Protein AF-A0A846PUH9-F1 (afdb_monomer)

Solvent-accessible surface area (backbone atoms only — not comparable to full-atom values): 28479 Å² total; per-residue (Å²): 132,79,62,47,50,60,70,58,48,54,52,52,52,50,50,35,48,76,71,57,71,65,61,54,68,57,50,49,52,50,51,52,38,53,77,67,76,44,87,73,54,70,75,58,47,53,52,47,31,66,73,68,73,43,62,68,53,88,74,76,79,78,77,83,85,76,92,66,65,64,64,52,53,56,50,51,50,49,36,54,74,71,55,67,64,59,57,68,58,52,49,51,50,50,62,32,55,80,64,79,43,87,73,55,69,72,53,52,52,51,51,54,52,43,49,45,72,77,65,72,68,80,86,81,97,81,86,88,88,87,84,86,87,85,86,88,89,84,88,88,86,87,85,88,84,89,88,90,87,82,86,88,84,84,86,92,78,92,72,93,75,82,89,78,86,76,70,60,61,58,56,51,55,53,48,50,51,60,47,54,52,47,50,54,50,51,50,51,51,50,52,48,52,51,56,50,50,50,54,49,49,54,49,52,51,53,48,54,52,49,54,48,50,52,53,50,51,48,54,53,49,51,53,51,51,53,52,50,51,52,51,50,53,53,50,51,54,51,51,49,50,53,52,50,53,52,52,53,50,54,48,52,52,57,50,48,51,57,49,51,54,48,53,51,53,51,55,52,49,56,51,50,53,53,49,54,52,50,52,52,53,51,50,54,50,53,51,48,54,54,49,53,56,47,51,56,50,50,52,52,50,51,52,51,49,52,51,53,50,50,51,53,51,54,51,50,51,53,50,52,50,50,53,51,51,52,47,53,51,52,52,51,54,48,53,51,50,54,48,53,54,52,49,53,52,50,51,51,54,49,52,52,49,49,52,52,51,51,55,50,48,56,53,49,49,56,50,48,53,51,51,48,55,50,51,48,54,51,50,53,48,53,49,52,53,49,50,53,48,55,50,51,56,54,54,51,54,48,53,55,50,53,52,56,52,53,57,57,52,57,58,50,57,53,59,54,52,53,58,53,53,62,56,49,59,63,49,57,54,55,58,53,56,58,55,52,62,55,52,61,62,55,60,63,62,59,63,74,67,66,76,81,77,82,88,83,84,88,85,89,86,88,82,91,80,91,84,86,91,87,88,89,81,92,89,84,136

Sequence (477 aa):
MQQLNLPETIDEIKFLIETSDGDT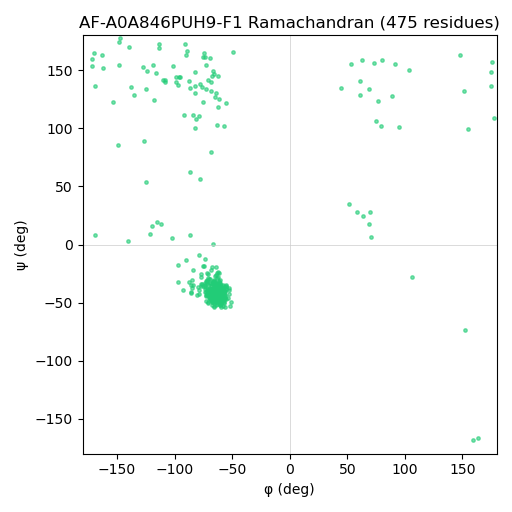GRLAHILETINNGRTLYQSDKNYLEEKLGVPFSLEEEEVEEKPGEKTILSSIEKLIETGAGDQMRLKHIHDTIAKDRPLYRSDQQYLNEKLRSEFGGLETFEEISKIPQEDQGLEQKIEEKTQPKGRGAMPKGWKPIEASPEIEIKELKDKIKTEEEKIIEEEAIAKEIALQKTKLTDLIQKRKSVEKQVSFEQSSLESKIAEEYQKISSQTKLAEQISQQRKDLEMVDKERTKTVEKIEKEKTLLKKDLIARKEQLLQARNEQETLENQVQKEQKNLESMAKAQKLKLEEQAKLAQKIKEEKIQLEGVKEEYEAISKEAKQEKSELDKVKKLKKLIETKEKSLIKSQKQRQKISESISKDKELLAQKMKEESKRMSDQKNLSKQLKKESTDYEKLKQKREKLDQRLKDQNKKIKEKKAKIEKQIQEKTKKLKEVKQKTSARSTKPKSSKISK

Secondary structure (DSSP, 8-state):
-PPBPHHHHHHHHHHHHHTT-S-HHHHHHHHHHHHTTPPPPHHHHHHHHHHHSS-B----------SSHHHHHHHHHHHHHTT-S-HHHHHHHHHHHTTTPPPPHHHHHHHHHHHHHHH----------------------------------------------SSHHHHHHHHHHHHHHHHHHHHHHHHHHHHHHHHHHHHHHHHHHHHHHHHHHHHHHHHHHHHHHHHHHHHHHHHHHHHHHHHHHHHHHHHHHHHHHHHHHHHHHHHHHHHHHHHHHHHHHHHHHHHHHHHHHHHHHHHHHHHHHHHHHHHHHHHHHHHHHHHHHHHHHHHHHHHHHHHHHHHHHHHHHHHHHHHHHHHHHHHHHHHHHHHHHHHHHHHHHHHHHHHHHHHHHHHHHHHHHHHHHHHHHHHHHHHHHHHHHHHHHHHHHHHHHHHHHHHHHHHHHHSSSSS----------------------

Mean predicted aligned error: 23.72 Å

pLDDT: mean 77.37, std 21.0, range [27.81, 98.19]

Radius of gyration: 121.67 Å; Cα contacts (8 Å, |Δi|>4): 81; chains: 1; bounding box: 244×61×371 Å

Structure (mmCIF, N/CA/C/O backbone):
data_AF-A0A846PUH9-F1
#
_entry.id   AF-A0A846PUH9-F1
#
loop_
_atom_site.group_PDB
_atom_site.id
_atom_site.type_symbol
_atom_site.label_atom_id
_atom_site.label_alt_id
_atom_site.label_comp_id
_atom_site.label_asym_id
_atom_site.label_entity_id
_atom_site.label_seq_id
_atom_site.pdbx_PDB_ins_code
_atom_site.Cartn_x
_atom_site.Cartn_y
_atom_site.Cartn_z
_atom_site.occupancy
_atom_site.B_iso_or_equiv
_atom_site.auth_seq_id
_atom_site.auth_comp_id
_atom_site.auth_asym_id
_atom_site.auth_atom_id
_atom_site.pdbx_PDB_model_num
ATOM 1 N N . MET A 1 1 ? -11.144 -26.791 -37.607 1.00 48.84 1 MET A N 1
ATOM 2 C CA . MET A 1 1 ? -11.699 -25.738 -36.733 1.00 48.84 1 MET A CA 1
ATOM 3 C C . MET A 1 1 ? -11.806 -24.514 -37.616 1.00 48.84 1 MET A C 1
ATOM 5 O O . MET A 1 1 ? -10.789 -24.160 -38.197 1.00 48.84 1 MET A O 1
ATOM 9 N N . GLN A 1 2 ? -13.004 -23.974 -37.833 1.00 58.59 2 GLN A N 1
ATOM 10 C CA . GLN A 1 2 ? -13.150 -22.715 -38.572 1.00 58.59 2 GLN A CA 1
ATOM 11 C C . GLN A 1 2 ? -12.625 -21.579 -37.684 1.00 58.59 2 GLN A C 1
ATOM 13 O O . GLN A 1 2 ? -12.790 -21.653 -36.469 1.00 58.59 2 GLN A O 1
ATOM 18 N N . GLN A 1 3 ? -11.947 -20.597 -38.272 1.00 67.44 3 GLN A N 1
ATOM 19 C CA . GLN A 1 3 ? -11.601 -19.343 -37.602 1.00 67.44 3 GLN A CA 1
ATOM 20 C C . GLN A 1 3 ? -12.665 -18.311 -37.974 1.00 67.44 3 GLN A C 1
ATOM 22 O O . GLN A 1 3 ? -13.168 -18.349 -39.096 1.00 67.44 3 GLN A O 1
ATOM 27 N N . LEU A 1 4 ? -13.018 -17.432 -37.038 1.00 73.12 4 LEU A N 1
ATOM 28 C CA . LEU A 1 4 ? -13.933 -16.322 -37.308 1.00 73.12 4 LEU A CA 1
ATOM 29 C C . LEU A 1 4 ? -13.201 -15.227 -38.086 1.00 73.12 4 LEU A C 1
ATOM 31 O O . LEU A 1 4 ? -12.081 -14.851 -37.723 1.00 73.12 4 LEU A O 1
ATOM 35 N N . ASN A 1 5 ? -13.853 -14.703 -39.123 1.00 79.25 5 ASN A N 1
ATOM 36 C CA . ASN A 1 5 ? -13.359 -13.548 -39.865 1.00 79.25 5 ASN A CA 1
ATOM 37 C C . ASN A 1 5 ? -13.536 -12.258 -39.043 1.00 79.25 5 ASN A C 1
ATOM 39 O O . ASN A 1 5 ? -14.347 -12.191 -38.114 1.00 79.25 5 ASN A O 1
ATOM 43 N N . LEU A 1 6 ? -12.811 -11.196 -39.407 1.00 78.69 6 LEU A N 1
ATOM 44 C CA . LEU A 1 6 ? -12.883 -9.889 -38.740 1.00 78.69 6 LEU A CA 1
ATOM 45 C C . LEU A 1 6 ? -14.322 -9.330 -38.577 1.00 78.69 6 LEU A C 1
ATOM 47 O O . LEU A 1 6 ? -14.674 -8.982 -37.447 1.00 78.69 6 LEU A O 1
ATOM 51 N N . PRO A 1 7 ? -15.190 -9.275 -39.616 1.00 80.94 7 PRO A N 1
ATOM 52 C CA . PRO A 1 7 ? -16.568 -8.795 -39.454 1.00 80.94 7 PRO A CA 1
ATOM 53 C C . PRO A 1 7 ? -17.422 -9.691 -38.543 1.00 80.94 7 PRO A C 1
ATOM 55 O O . PRO A 1 7 ? -18.168 -9.177 -37.716 1.00 80.94 7 PRO A O 1
ATOM 58 N N . GLU A 1 8 ? -17.272 -11.015 -38.636 1.00 81.69 8 GLU A N 1
ATOM 59 C CA . GLU A 1 8 ? -18.004 -11.977 -37.796 1.00 81.69 8 GLU A CA 1
ATOM 60 C C . GLU A 1 8 ? -17.607 -11.824 -36.320 1.00 81.69 8 GLU A C 1
ATOM 62 O O . GLU A 1 8 ? -18.457 -11.807 -35.434 1.00 81.69 8 GLU A O 1
ATOM 67 N N . THR A 1 9 ? -16.313 -11.615 -36.062 1.00 82.88 9 THR A N 1
ATOM 68 C CA . THR A 1 9 ? -15.770 -11.338 -34.724 1.00 82.88 9 THR A CA 1
ATOM 69 C C . THR A 1 9 ? -16.338 -10.034 -34.151 1.00 82.88 9 THR A C 1
ATOM 71 O O . THR A 1 9 ? -16.693 -9.975 -32.976 1.00 82.88 9 THR A O 1
ATOM 74 N N . ILE A 1 10 ? -16.458 -8.986 -34.973 1.00 86.69 10 ILE A N 1
ATOM 75 C CA . ILE A 1 10 ? -17.029 -7.690 -34.575 1.00 86.69 10 ILE A CA 1
ATOM 76 C C . ILE A 1 10 ? -18.515 -7.814 -34.212 1.00 86.69 10 ILE A C 1
ATOM 78 O O . ILE A 1 10 ? -18.950 -7.209 -33.228 1.00 86.69 10 ILE A O 1
ATOM 82 N N . ASP A 1 11 ? -19.295 -8.574 -34.980 1.00 87.94 11 ASP A N 1
ATOM 83 C CA . ASP A 1 11 ? -20.726 -8.748 -34.720 1.00 87.94 11 ASP A CA 1
ATOM 84 C C . ASP A 1 11 ? -20.992 -9.648 -33.503 1.00 87.94 11 ASP A C 1
ATOM 86 O O . ASP A 1 11 ? -21.854 -9.316 -32.686 1.00 87.94 11 ASP A O 1
ATOM 90 N N . GLU A 1 12 ? -20.184 -10.687 -33.278 1.00 86.19 12 GLU A N 1
ATOM 91 C CA . GLU A 1 12 ? -20.297 -11.525 -32.077 1.00 86.19 12 GLU A CA 1
ATOM 92 C C . GLU A 1 12 ? -19.896 -10.757 -30.798 1.00 86.19 12 GLU A C 1
ATOM 94 O O . GLU A 1 12 ? -20.540 -10.897 -29.758 1.00 86.19 12 GLU A O 1
ATOM 99 N N . ILE A 1 13 ? -18.912 -9.842 -30.858 1.00 86.69 13 ILE A N 1
ATOM 100 C CA . ILE A 1 13 ? -18.610 -8.930 -29.732 1.00 86.69 13 ILE A CA 1
ATOM 101 C C . ILE A 1 13 ? -19.809 -8.024 -29.412 1.00 86.69 13 ILE A C 1
ATOM 103 O O . ILE A 1 13 ? -20.121 -7.819 -28.236 1.00 86.69 13 ILE A O 1
ATOM 107 N N . LYS A 1 14 ? -20.501 -7.481 -30.426 1.00 87.94 14 LYS A N 1
ATOM 108 C CA . LYS A 1 14 ? -21.722 -6.682 -30.204 1.00 87.94 14 LYS A CA 1
ATOM 109 C C . LYS A 1 14 ? -22.817 -7.534 -29.566 1.00 87.94 14 LYS A C 1
ATOM 111 O O . LYS A 1 14 ? -23.427 -7.089 -28.598 1.00 87.94 14 LYS A O 1
ATOM 116 N N . PHE A 1 15 ? -23.012 -8.764 -30.042 1.00 88.94 15 PHE A N 1
ATOM 117 C CA . PHE A 1 15 ? -23.978 -9.701 -29.470 1.00 88.94 15 PHE A CA 1
ATOM 118 C C . PHE A 1 15 ? -23.676 -10.025 -27.996 1.00 88.94 15 PHE A C 1
ATOM 120 O O . PHE A 1 15 ? -24.587 -10.006 -27.166 1.00 88.94 15 PHE A O 1
ATOM 127 N N . LEU A 1 16 ? -22.405 -10.225 -27.625 1.00 87.75 16 LEU A N 1
ATOM 128 C CA . LEU A 1 16 ? -21.983 -10.414 -26.228 1.00 87.75 16 LEU A CA 1
ATOM 129 C C . LEU A 1 16 ? -22.240 -9.173 -25.351 1.00 87.75 16 LEU A C 1
ATOM 131 O O . LEU A 1 16 ? -22.593 -9.308 -24.178 1.00 87.75 16 LEU A O 1
ATOM 135 N N . ILE A 1 17 ? -22.105 -7.961 -25.904 1.00 87.12 17 ILE A N 1
ATOM 136 C CA . ILE A 1 17 ? -22.446 -6.709 -25.206 1.00 87.12 17 ILE A CA 1
ATOM 137 C C . ILE A 1 17 ? -23.968 -6.586 -25.020 1.00 87.12 17 ILE A C 1
ATOM 139 O O . ILE A 1 17 ? -24.421 -6.284 -23.915 1.00 87.12 17 ILE A O 1
ATOM 143 N N . GLU A 1 18 ? -24.765 -6.856 -26.058 1.00 89.19 18 GLU A N 1
ATOM 144 C CA . GLU A 1 18 ? -26.235 -6.783 -26.014 1.00 89.19 18 GLU A CA 1
ATOM 145 C C . GLU A 1 18 ? -26.855 -7.834 -25.080 1.00 89.19 18 GLU A C 1
ATOM 147 O O . GLU A 1 18 ? -27.779 -7.530 -24.325 1.00 89.19 18 GLU A O 1
ATOM 152 N N . THR A 1 19 ? -26.316 -9.056 -25.070 1.00 87.50 19 THR A N 1
ATOM 153 C CA . THR A 1 19 ? -26.732 -10.135 -24.153 1.00 87.50 19 THR A CA 1
ATOM 154 C C . THR A 1 19 ? -26.148 -10.004 -22.744 1.00 87.50 19 THR A C 1
ATOM 156 O O . THR A 1 19 ? -26.585 -10.710 -21.836 1.00 87.50 19 THR A O 1
ATOM 159 N N . SER A 1 20 ? -25.206 -9.075 -22.534 1.00 81.50 20 SER A N 1
ATOM 160 C CA . SER A 1 20 ? -24.472 -8.873 -21.275 1.00 81.50 20 SER A CA 1
ATOM 161 C C . SER A 1 20 ? -23.690 -10.106 -20.785 1.00 81.50 20 SER A C 1
ATOM 163 O O . SER A 1 20 ? -23.448 -10.243 -19.584 1.00 81.50 20 SER A O 1
ATOM 165 N N . ASP A 1 21 ? -23.250 -10.992 -21.688 1.00 76.94 21 ASP A N 1
ATOM 166 C CA . ASP A 1 21 ? -22.450 -12.175 -21.338 1.00 76.94 21 ASP A CA 1
ATOM 167 C C . ASP A 1 21 ? -20.939 -11.872 -21.277 1.00 76.94 21 ASP A C 1
ATOM 169 O O . ASP A 1 21 ? -20.105 -12.429 -21.999 1.00 76.94 21 ASP A O 1
ATOM 173 N N . GLY A 1 22 ? -20.554 -10.991 -20.357 1.00 83.31 22 GLY A N 1
ATOM 174 C CA . GLY A 1 22 ? -19.153 -10.673 -20.103 1.00 83.31 22 GLY A CA 1
ATOM 175 C C . GLY A 1 22 ? -18.955 -9.386 -19.316 1.00 83.31 22 GLY A C 1
ATOM 176 O O . GLY A 1 22 ? -19.881 -8.823 -18.739 1.00 83.31 22 GLY A O 1
ATOM 177 N N . ASP A 1 23 ? -17.714 -8.911 -19.308 1.00 88.19 23 ASP A N 1
ATOM 178 C CA . ASP A 1 23 ? -17.385 -7.561 -18.868 1.00 88.19 23 ASP A CA 1
ATOM 179 C C . ASP A 1 23 ? -17.644 -6.618 -20.048 1.00 88.19 23 ASP A C 1
ATOM 181 O O . ASP A 1 23 ? -16.848 -6.535 -20.985 1.00 88.19 23 ASP A O 1
ATOM 185 N N . THR A 1 24 ? -18.789 -5.938 -20.025 1.00 87.31 24 THR A N 1
ATOM 186 C CA . THR A 1 24 ? -19.224 -5.043 -21.106 1.00 87.31 24 THR A CA 1
ATOM 187 C C . THR A 1 24 ? -18.286 -3.853 -21.302 1.00 87.31 24 THR A C 1
ATOM 189 O O . THR A 1 24 ? -18.129 -3.391 -22.430 1.00 87.31 24 THR A O 1
ATOM 192 N N . GLY A 1 25 ? -17.603 -3.390 -20.247 1.00 87.44 25 GLY A N 1
ATOM 193 C CA . GLY A 1 25 ? -16.588 -2.340 -20.348 1.00 87.44 25 GLY A CA 1
ATOM 194 C C . GLY A 1 25 ? -15.337 -2.836 -21.071 1.00 87.44 25 GLY A C 1
ATOM 195 O O . GLY A 1 25 ? -14.811 -2.155 -21.953 1.00 87.44 25 GLY A O 1
ATOM 196 N N . ARG A 1 26 ? -14.901 -4.061 -20.759 1.00 89.06 26 ARG A N 1
ATOM 197 C CA . ARG A 1 26 ? -13.780 -4.707 -21.448 1.00 89.06 26 ARG A CA 1
ATOM 198 C C . ARG A 1 26 ? -14.115 -5.045 -22.900 1.00 89.06 26 ARG A C 1
ATOM 200 O O . ARG A 1 26 ? -13.315 -4.743 -23.777 1.00 89.06 26 ARG A O 1
ATOM 207 N N . LEU A 1 27 ? -15.293 -5.606 -23.175 1.00 90.56 27 LEU A N 1
ATOM 208 C CA . LEU A 1 27 ? -15.750 -5.900 -24.539 1.00 90.56 27 LEU A CA 1
ATOM 209 C C . LEU A 1 27 ? -15.866 -4.625 -25.389 1.00 90.56 27 LEU A C 1
ATOM 211 O O . LEU A 1 27 ? -15.432 -4.629 -26.538 1.00 90.56 27 LEU A O 1
ATOM 215 N N . ALA A 1 28 ? -16.355 -3.515 -24.823 1.00 88.31 28 ALA A N 1
ATOM 216 C CA . ALA A 1 28 ? -16.386 -2.223 -25.510 1.00 88.31 28 ALA A CA 1
ATOM 217 C C . ALA A 1 28 ? -14.975 -1.696 -25.836 1.00 88.31 28 ALA A C 1
ATOM 219 O O . ALA A 1 28 ? -14.738 -1.256 -26.960 1.00 88.31 28 ALA A O 1
ATOM 220 N N . HIS A 1 29 ? -14.019 -1.804 -24.905 1.00 90.38 29 HIS A N 1
ATOM 221 C CA . HIS A 1 29 ? -12.616 -1.449 -25.159 1.00 90.38 29 HIS A CA 1
ATOM 222 C C . HIS A 1 29 ? -11.983 -2.332 -26.249 1.00 90.38 29 HIS A C 1
ATOM 224 O O . HIS A 1 29 ? -11.255 -1.835 -27.108 1.00 90.38 29 HIS A O 1
ATOM 230 N N . ILE A 1 30 ? -12.274 -3.637 -26.255 1.00 88.62 30 ILE A N 1
ATOM 231 C CA . ILE A 1 30 ? -11.803 -4.572 -27.289 1.00 88.62 30 ILE A CA 1
ATOM 232 C C . ILE A 1 30 ? -12.383 -4.192 -28.659 1.00 88.62 30 ILE A C 1
ATOM 234 O O . ILE A 1 30 ? -11.627 -4.064 -29.621 1.00 88.62 30 ILE A O 1
ATOM 238 N N . LEU A 1 31 ? -13.691 -3.931 -28.735 1.00 89.12 31 LEU A N 1
ATOM 239 C CA . LEU A 1 31 ? -14.380 -3.482 -29.948 1.00 89.12 31 LEU A CA 1
ATOM 240 C C . LEU A 1 31 ? -13.802 -2.162 -30.483 1.00 89.12 31 LEU A C 1
ATOM 242 O O . LEU A 1 31 ? -13.552 -2.035 -31.679 1.00 89.12 31 LEU A O 1
ATOM 246 N N . GLU A 1 32 ? -13.542 -1.190 -29.605 1.00 88.88 32 GLU A N 1
ATOM 247 C CA . GLU A 1 32 ? -12.876 0.068 -29.959 1.00 88.88 32 GLU A CA 1
ATOM 248 C C . GLU A 1 32 ? -11.435 -0.166 -30.440 1.00 88.88 32 GLU A C 1
ATOM 250 O O . GLU A 1 32 ? -11.002 0.452 -31.411 1.00 88.88 32 GLU A O 1
ATOM 255 N N . THR A 1 33 ? -10.687 -1.076 -29.814 1.00 85.81 33 THR A N 1
ATOM 256 C CA . THR A 1 33 ? -9.302 -1.392 -30.208 1.00 85.81 33 THR A CA 1
ATOM 257 C C . THR A 1 33 ? -9.249 -2.019 -31.606 1.00 85.81 33 THR A C 1
ATOM 259 O O . THR A 1 33 ? -8.429 -1.602 -32.426 1.00 85.81 33 THR A O 1
ATOM 262 N N . ILE A 1 34 ? -10.162 -2.955 -31.895 1.00 85.19 34 ILE A N 1
ATOM 263 C CA . ILE A 1 34 ? -10.290 -3.630 -33.195 1.00 85.19 34 ILE A CA 1
ATOM 264 C C . ILE A 1 34 ? -10.746 -2.644 -34.282 1.00 85.19 34 ILE A C 1
ATOM 266 O O . ILE A 1 34 ? -10.084 -2.534 -35.310 1.00 85.19 34 ILE A O 1
ATOM 270 N N . ASN A 1 35 ? -11.799 -1.851 -34.040 1.00 84.88 35 ASN A N 1
ATOM 271 C CA . ASN A 1 35 ? -12.279 -0.840 -34.998 1.00 84.88 35 ASN A CA 1
ATOM 272 C C . ASN A 1 35 ? -11.235 0.252 -35.309 1.00 84.88 35 ASN A C 1
ATOM 274 O O . ASN A 1 35 ? -11.288 0.873 -36.366 1.00 84.88 35 ASN A O 1
ATOM 278 N N . ASN A 1 36 ? -10.287 0.497 -34.399 1.00 83.44 36 ASN A N 1
ATOM 279 C CA . ASN A 1 36 ? -9.170 1.423 -34.603 1.00 83.44 36 ASN A CA 1
ATOM 280 C C . ASN A 1 36 ? -7.942 0.774 -35.284 1.00 83.44 36 ASN A C 1
ATOM 282 O O . ASN A 1 36 ? -6.883 1.405 -35.327 1.00 83.44 36 ASN A O 1
ATOM 286 N N . GLY A 1 37 ? -8.040 -0.474 -35.762 1.00 76.00 37 GLY A N 1
ATOM 287 C CA . GLY A 1 37 ? -6.950 -1.186 -36.442 1.00 76.00 37 GLY A CA 1
ATOM 288 C C . GLY A 1 37 ? -5.725 -1.450 -35.557 1.00 76.00 37 GLY A C 1
ATOM 289 O O . GLY A 1 37 ? -4.603 -1.543 -36.054 1.00 76.00 37 GLY A O 1
ATOM 290 N N . ARG A 1 38 ? -5.897 -1.502 -34.228 1.00 77.44 38 ARG A N 1
ATOM 291 C CA . ARG A 1 38 ? -4.791 -1.707 -33.280 1.00 77.44 38 ARG A CA 1
ATOM 292 C C . ARG A 1 38 ? -4.656 -3.174 -32.901 1.00 77.44 38 ARG A C 1
ATOM 294 O O . ARG A 1 38 ? -5.645 -3.878 -32.709 1.00 77.44 38 ARG A O 1
ATOM 301 N N . THR A 1 39 ? -3.416 -3.618 -32.711 1.00 78.25 39 THR A N 1
ATOM 302 C CA . THR A 1 39 ? -3.139 -4.963 -32.205 1.00 78.25 39 THR A CA 1
ATOM 303 C C . THR A 1 39 ? -3.672 -5.124 -30.783 1.00 78.25 39 THR A C 1
ATOM 305 O O . THR A 1 39 ? -3.438 -4.296 -29.901 1.00 78.25 39 THR A O 1
ATOM 308 N N . LEU A 1 40 ? -4.415 -6.207 -30.563 1.00 83.19 40 LEU A N 1
ATOM 309 C CA . LEU A 1 40 ? -5.046 -6.490 -29.282 1.00 83.19 40 LEU A CA 1
ATOM 310 C C . LEU A 1 40 ? -4.024 -7.057 -28.282 1.00 83.19 40 LEU A C 1
ATOM 312 O O . LEU A 1 40 ? -3.208 -7.911 -28.634 1.00 83.19 40 LEU A O 1
ATOM 316 N N . TYR A 1 41 ? -4.072 -6.617 -27.021 1.00 85.88 41 TYR A N 1
ATOM 317 C CA . TYR A 1 41 ? -3.214 -7.175 -25.970 1.00 85.88 41 TYR A CA 1
ATOM 318 C C . TYR A 1 41 ? -3.503 -8.667 -25.754 1.00 85.88 41 TYR A C 1
ATOM 320 O O . TYR A 1 41 ? -4.655 -9.092 -25.787 1.00 85.88 41 TYR A O 1
ATOM 328 N N . GLN A 1 42 ? -2.473 -9.463 -25.443 1.00 82.31 42 GLN A N 1
ATOM 329 C CA . GLN A 1 42 ? -2.615 -10.916 -25.250 1.00 82.31 42 GLN A CA 1
ATOM 330 C C . GLN A 1 42 ? -3.674 -11.285 -24.195 1.00 82.31 42 GLN A C 1
ATOM 332 O O . GLN A 1 42 ? -4.383 -12.273 -24.350 1.00 82.31 42 GLN A O 1
ATOM 337 N N . SER A 1 43 ? -3.819 -10.479 -23.139 1.00 86.00 43 SER A N 1
ATOM 338 C CA . SER A 1 43 ? -4.862 -10.652 -22.122 1.00 86.00 43 SER A CA 1
ATOM 339 C C . SER A 1 43 ? -6.273 -10.553 -22.699 1.00 86.00 43 SER A C 1
ATOM 341 O O . SER A 1 43 ? -7.164 -11.284 -22.269 1.00 86.00 43 SER A O 1
ATOM 343 N N . ASP A 1 44 ? -6.477 -9.630 -23.634 1.00 86.62 44 ASP A N 1
ATOM 344 C CA . ASP A 1 44 ? -7.763 -9.325 -24.255 1.00 86.62 44 ASP A CA 1
ATOM 345 C C . ASP A 1 44 ? -8.055 -10.274 -25.420 1.00 86.62 44 ASP A C 1
ATOM 347 O O . ASP A 1 44 ? -9.192 -10.711 -25.568 1.00 86.62 44 ASP A O 1
ATOM 351 N N . LYS A 1 45 ? -7.018 -10.693 -26.162 1.00 86.25 45 LYS A N 1
ATOM 352 C CA . LYS A 1 45 ? -7.111 -11.787 -27.133 1.00 86.25 45 LYS A CA 1
ATOM 353 C C . LYS A 1 45 ? -7.536 -13.091 -26.458 1.00 86.25 45 LYS A C 1
ATOM 355 O O . LYS A 1 45 ? -8.554 -13.646 -26.844 1.00 86.25 45 LYS A O 1
ATOM 360 N N . ASN A 1 46 ? -6.832 -13.524 -25.408 1.00 85.44 46 ASN A N 1
ATOM 361 C CA . ASN A 1 46 ? -7.184 -14.743 -24.671 1.00 85.44 46 ASN A CA 1
ATOM 362 C C . ASN A 1 46 ? -8.613 -14.679 -24.103 1.00 85.44 46 ASN A C 1
ATOM 364 O O . ASN A 1 46 ? -9.334 -15.667 -24.151 1.00 85.44 46 ASN A O 1
ATOM 368 N N . TYR A 1 47 ? -9.023 -13.519 -23.575 1.00 88.81 47 TYR A N 1
ATOM 369 C CA . TYR A 1 47 ? -10.372 -13.313 -23.040 1.00 88.81 47 TYR A CA 1
ATOM 370 C C . TYR A 1 47 ? -11.453 -13.435 -24.118 1.00 88.81 47 TYR A C 1
ATOM 372 O O . TYR A 1 47 ? -12.498 -14.037 -23.881 1.00 88.81 47 TYR A O 1
ATOM 380 N N . LEU A 1 48 ? -11.197 -12.881 -25.305 1.00 86.00 48 LEU A N 1
ATOM 381 C CA . LEU A 1 48 ? -12.120 -12.965 -26.426 1.00 86.00 48 LEU A CA 1
ATOM 382 C C . LEU A 1 48 ? -12.159 -14.385 -27.023 1.00 86.00 48 LEU A C 1
ATOM 384 O O . LEU A 1 48 ? -13.243 -14.890 -27.280 1.00 86.00 48 LEU A O 1
ATOM 388 N N . GLU A 1 49 ? -11.021 -15.076 -27.151 1.00 87.19 49 GLU A N 1
ATOM 389 C CA . GLU A 1 49 ? -10.973 -16.490 -27.573 1.00 87.19 49 GLU A CA 1
ATOM 390 C C . GLU A 1 49 ? -11.696 -17.422 -26.579 1.00 87.19 49 GLU A C 1
ATOM 392 O O . GLU A 1 49 ? -12.411 -18.330 -26.998 1.00 87.19 49 GLU A O 1
ATOM 397 N N . GLU A 1 50 ? -11.567 -17.179 -25.267 1.00 86.31 50 GLU A N 1
ATOM 398 C CA . GLU A 1 50 ? -12.296 -17.910 -24.217 1.00 86.31 50 GLU A CA 1
ATOM 399 C C . GLU A 1 50 ? -13.812 -17.677 -24.302 1.00 86.31 50 GLU A C 1
ATOM 401 O O . GLU A 1 50 ? -14.590 -18.609 -24.100 1.00 86.31 50 GLU A O 1
ATOM 406 N N . LYS A 1 51 ? -14.237 -16.450 -24.634 1.00 85.44 51 LYS A N 1
ATOM 407 C CA . LYS A 1 51 ? -15.655 -16.079 -24.737 1.00 85.44 51 LYS A CA 1
ATOM 408 C C . LYS A 1 51 ? -16.330 -16.511 -26.034 1.00 85.44 51 LYS A C 1
ATOM 410 O O . LYS A 1 51 ? -17.483 -16.921 -25.988 1.00 85.44 51 LYS A O 1
ATOM 415 N N . LEU A 1 52 ? -15.620 -16.458 -27.158 1.00 82.00 52 LEU A N 1
ATOM 416 C CA . LEU A 1 52 ? -16.110 -16.954 -28.446 1.00 82.00 52 LEU A CA 1
ATOM 417 C C . LEU A 1 52 ? -16.033 -18.487 -28.534 1.00 82.00 52 LEU A C 1
ATOM 419 O O . LEU A 1 52 ? -16.761 -19.099 -29.309 1.00 82.00 52 LEU A O 1
ATOM 423 N N . GLY A 1 53 ? -15.133 -19.125 -27.775 1.00 77.38 53 GLY A N 1
ATOM 424 C CA . GLY A 1 53 ? -14.862 -20.565 -27.860 1.00 77.38 53 GLY A CA 1
ATOM 425 C C . GLY A 1 53 ? -14.140 -20.990 -29.148 1.00 77.38 53 GLY A C 1
ATOM 426 O O . GLY A 1 53 ? -13.964 -22.186 -29.394 1.00 77.38 53 GLY A O 1
ATOM 427 N N . VAL A 1 54 ? -13.719 -20.024 -29.971 1.00 80.69 54 VAL A N 1
ATOM 428 C CA . VAL A 1 54 ? -13.105 -20.214 -31.290 1.00 80.69 54 VAL A CA 1
ATOM 429 C C . VAL A 1 54 ? -11.929 -19.235 -31.441 1.00 80.69 54 VAL A C 1
ATOM 431 O O . VAL A 1 54 ? -12.078 -18.062 -31.094 1.00 80.69 54 VAL A O 1
ATOM 434 N N . PRO A 1 55 ? -10.760 -19.662 -31.960 1.00 76.56 55 PRO A N 1
ATOM 435 C CA . PRO A 1 55 ? -9.680 -18.739 -32.300 1.00 76.56 55 PRO A CA 1
ATOM 436 C C . PRO A 1 55 ? -10.064 -17.854 -33.496 1.00 76.56 55 PRO A C 1
ATOM 438 O O . PRO A 1 55 ? -10.619 -18.341 -34.483 1.00 76.56 55 PRO A O 1
ATOM 441 N N . PHE A 1 56 ? -9.708 -16.572 -33.434 1.00 75.31 56 PHE A N 1
ATOM 442 C CA . PHE A 1 56 ? -9.946 -15.585 -34.494 1.00 75.31 56 PHE A CA 1
ATOM 443 C C . PHE A 1 56 ? -8.624 -15.002 -35.018 1.00 75.31 56 PHE A C 1
ATOM 445 O O . PHE A 1 56 ? -7.612 -14.977 -34.302 1.00 75.31 56 PHE A O 1
ATOM 452 N N . SER A 1 57 ? -8.630 -14.526 -36.266 1.00 68.00 57 SER A N 1
ATOM 453 C CA . SER A 1 57 ? -7.513 -13.769 -36.846 1.00 68.00 57 SER A CA 1
ATOM 454 C C . SER A 1 57 ? -7.905 -12.304 -37.036 1.00 68.00 57 SER A C 1
ATOM 456 O O . SER A 1 57 ? -9.044 -12.003 -37.381 1.00 68.00 57 SER A O 1
ATOM 458 N N . LEU A 1 58 ? -6.958 -11.398 -36.787 1.00 66.50 58 LEU A N 1
ATOM 459 C CA . LEU A 1 58 ? -7.101 -9.952 -37.023 1.00 66.50 58 LEU A CA 1
ATOM 460 C C . LEU A 1 58 ? -6.381 -9.503 -38.303 1.00 66.50 58 LEU A C 1
ATOM 462 O O . LEU A 1 58 ? -6.285 -8.308 -38.563 1.00 66.50 58 LEU A O 1
ATOM 466 N N . GLU A 1 59 ? -5.836 -10.446 -39.068 1.00 55.16 59 GLU A N 1
ATOM 467 C CA . GLU A 1 59 ? -5.241 -10.164 -40.369 1.00 55.16 59 GLU A CA 1
ATOM 468 C C . GLU A 1 59 ? -6.375 -10.015 -41.388 1.00 55.16 59 GLU A C 1
ATOM 470 O O . GLU A 1 59 ? -7.073 -10.979 -41.703 1.00 55.16 59 GLU A O 1
ATOM 475 N N . GLU A 1 60 ? -6.582 -8.788 -41.866 1.00 43.53 60 GLU A N 1
ATOM 476 C CA . GLU A 1 60 ? -7.347 -8.550 -43.086 1.00 43.53 60 GLU A CA 1
ATOM 477 C C . GLU A 1 60 ? -6.595 -9.223 -44.242 1.00 43.53 60 GLU A C 1
ATOM 479 O O . GLU A 1 60 ? -5.455 -8.860 -44.539 1.00 43.53 60 GLU A O 1
ATOM 484 N N . GLU A 1 61 ? -7.219 -10.196 -44.914 1.00 40.00 61 GLU A N 1
ATOM 485 C CA . GLU A 1 61 ? -6.794 -10.545 -46.269 1.00 40.00 61 GLU A CA 1
ATOM 486 C C . GLU A 1 61 ? -7.040 -9.308 -47.143 1.00 40.00 61 GLU A C 1
ATOM 488 O O . GLU A 1 61 ? -8.183 -9.003 -47.495 1.00 40.00 61 GLU A O 1
ATOM 493 N N . GLU A 1 62 ? -5.971 -8.567 -47.456 1.00 34.38 62 GLU A N 1
ATOM 494 C CA . GLU A 1 62 ? -6.013 -7.465 -48.418 1.00 34.38 62 GLU A CA 1
ATOM 495 C C . GLU A 1 62 ? -6.512 -8.002 -49.767 1.00 34.38 62 GLU A C 1
ATOM 497 O O . GLU A 1 62 ? -5.776 -8.639 -50.525 1.00 34.38 62 GLU A O 1
ATOM 502 N N . VAL A 1 63 ? -7.788 -7.746 -50.063 1.00 35.69 63 VAL A N 1
ATOM 503 C CA . VAL A 1 63 ? -8.409 -8.128 -51.331 1.00 35.69 63 VAL A CA 1
ATOM 504 C C . VAL A 1 63 ? -7.690 -7.416 -52.477 1.00 35.69 63 VAL A C 1
ATOM 506 O O . VAL A 1 63 ? -7.560 -6.193 -52.499 1.00 35.69 63 VAL A O 1
ATOM 509 N N . GLU A 1 64 ? -7.227 -8.216 -53.434 1.00 36.72 64 GLU A N 1
ATOM 510 C CA . GLU A 1 64 ? -6.321 -7.820 -54.508 1.00 36.72 64 GLU A CA 1
ATOM 511 C C . GLU A 1 64 ? -6.819 -6.626 -55.346 1.00 36.72 64 GLU A C 1
ATOM 513 O O . GLU A 1 64 ? -7.819 -6.715 -56.064 1.00 36.72 64 GLU A O 1
ATOM 518 N N . GLU A 1 65 ? -6.034 -5.544 -55.401 1.00 34.38 65 GLU A N 1
ATOM 519 C CA . GLU A 1 65 ? -6.128 -4.584 -56.505 1.00 34.38 65 GLU A CA 1
ATOM 520 C C . GLU A 1 65 ? -5.159 -4.935 -57.652 1.00 34.38 65 GLU A C 1
ATOM 522 O O . GLU A 1 65 ? -3.946 -4.722 -57.556 1.00 34.38 65 GLU A O 1
ATOM 527 N N . LYS A 1 66 ? -5.770 -5.345 -58.777 1.00 34.94 66 LYS A N 1
ATOM 528 C CA . LYS A 1 66 ? -5.255 -5.427 -60.165 1.00 34.94 66 LYS A CA 1
ATOM 529 C C . LYS A 1 66 ? -4.273 -6.579 -60.488 1.00 34.94 66 LYS A C 1
ATOM 531 O O . LYS A 1 66 ? -3.085 -6.484 -60.176 1.00 3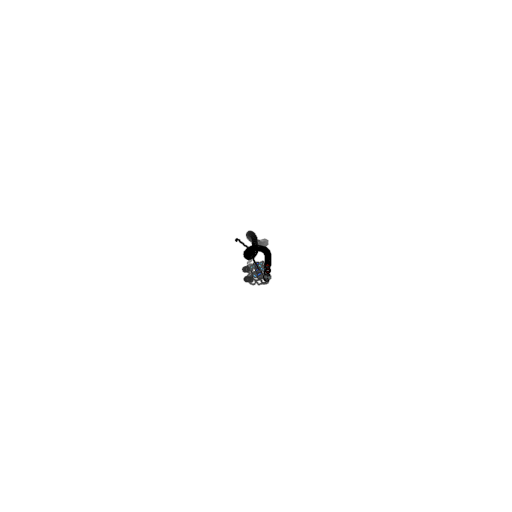4.94 66 LYS A O 1
ATOM 536 N N . PRO A 1 67 ? -4.726 -7.620 -61.221 1.00 40.72 67 PRO A N 1
ATOM 537 C CA . PRO A 1 67 ? -3.875 -8.717 -61.677 1.00 40.72 67 PRO A CA 1
ATOM 538 C C . PRO A 1 67 ? -3.109 -8.344 -62.959 1.00 40.72 67 PRO A C 1
ATOM 540 O O . PRO A 1 67 ? -3.687 -7.790 -63.893 1.00 40.72 67 PRO A O 1
ATOM 543 N N . GLY A 1 68 ? -1.815 -8.677 -63.025 1.00 45.44 68 GLY A N 1
ATOM 544 C CA . GLY A 1 68 ? -0.997 -8.501 -64.233 1.00 45.44 68 GLY A CA 1
ATOM 545 C C . GLY A 1 68 ? 0.487 -8.289 -63.938 1.00 45.44 68 GLY A C 1
ATOM 546 O O . GLY A 1 68 ? 1.298 -9.188 -64.137 1.00 45.44 68 GLY A O 1
ATOM 547 N N . GLU A 1 69 ? 0.851 -7.103 -63.449 1.00 47.62 69 GLU A N 1
ATOM 548 C CA . GLU A 1 69 ? 2.259 -6.675 -63.350 1.00 47.62 69 GLU A CA 1
ATOM 549 C C . GLU A 1 69 ? 2.948 -7.137 -62.057 1.00 47.62 69 GLU A C 1
ATOM 551 O O . GLU A 1 69 ? 4.083 -7.623 -62.097 1.00 47.62 69 GLU A O 1
ATOM 556 N N . LYS A 1 70 ? 2.251 -7.073 -60.910 1.00 52.84 70 LYS A N 1
ATOM 557 C CA . LYS A 1 70 ? 2.788 -7.536 -59.614 1.00 52.84 70 LYS A CA 1
ATOM 558 C C . LYS A 1 70 ? 3.144 -9.025 -59.636 1.00 52.84 70 LYS A C 1
ATOM 560 O O . LYS A 1 70 ? 4.169 -9.412 -59.086 1.00 52.84 70 LYS A O 1
ATOM 565 N N . THR A 1 71 ? 2.355 -9.847 -60.330 1.00 61.50 71 THR A N 1
ATOM 566 C CA . THR A 1 71 ? 2.599 -11.290 -60.476 1.00 61.50 71 THR A CA 1
ATOM 567 C C . THR A 1 71 ? 3.962 -11.577 -61.105 1.00 61.50 71 THR A C 1
ATOM 569 O O . THR A 1 71 ? 4.660 -12.481 -60.661 1.00 61.50 71 THR A O 1
ATOM 572 N N . ILE A 1 72 ? 4.372 -10.793 -62.107 1.00 69.44 72 ILE A N 1
ATOM 573 C CA . ILE A 1 72 ? 5.635 -11.010 -62.826 1.00 69.44 72 ILE A CA 1
ATOM 574 C C . ILE A 1 72 ? 6.821 -10.489 -62.011 1.00 69.44 72 ILE A C 1
ATOM 576 O O . ILE A 1 72 ? 7.826 -11.192 -61.899 1.00 69.44 72 ILE A O 1
ATOM 580 N N . LEU A 1 73 ? 6.701 -9.311 -61.387 1.00 78.88 73 LEU A N 1
ATOM 581 C CA . LEU A 1 73 ? 7.749 -8.769 -60.513 1.00 78.88 73 LEU A CA 1
ATOM 582 C C . LEU A 1 73 ? 8.010 -9.689 -59.310 1.00 78.88 73 LEU A C 1
ATOM 584 O O . LEU A 1 73 ? 9.151 -10.106 -59.120 1.00 78.88 73 LEU A O 1
ATOM 588 N N . SER A 1 74 ? 6.969 -10.131 -58.596 1.00 78.12 74 SER A N 1
ATOM 589 C CA . SER A 1 74 ? 7.120 -11.080 -57.484 1.00 78.12 74 SER A CA 1
ATOM 590 C C . SER A 1 74 ? 7.623 -12.462 -57.925 1.00 78.12 74 SER A C 1
ATOM 592 O O . SER A 1 74 ? 8.274 -13.158 -57.147 1.00 78.12 74 SER A O 1
ATOM 594 N N . SER A 1 75 ? 7.375 -12.883 -59.170 1.00 77.94 75 SER A N 1
ATOM 595 C CA . SER A 1 75 ? 7.999 -14.091 -59.727 1.00 77.94 75 SER A CA 1
ATOM 596 C C . SER A 1 75 ? 9.484 -13.898 -60.064 1.00 77.94 75 SER A C 1
ATOM 598 O O . SER A 1 75 ? 10.264 -14.835 -59.895 1.00 77.94 75 SER A O 1
ATOM 600 N N . ILE A 1 76 ? 9.909 -12.703 -60.488 1.00 81.75 76 ILE A N 1
ATOM 601 C CA . ILE A 1 76 ? 11.330 -12.373 -60.693 1.00 81.75 76 ILE A CA 1
ATOM 602 C C . ILE A 1 76 ? 12.065 -12.266 -59.351 1.00 81.75 76 ILE A C 1
ATOM 604 O O . ILE A 1 76 ? 13.173 -12.788 -59.234 1.00 81.75 76 ILE A O 1
ATOM 608 N N . GLU A 1 77 ? 11.456 -11.655 -58.332 1.00 82.94 77 GLU A N 1
ATOM 609 C CA . GLU A 1 77 ? 12.003 -11.624 -56.968 1.00 82.94 77 GLU A CA 1
ATOM 610 C C . GLU A 1 77 ? 12.222 -13.047 -56.438 1.00 82.94 77 GLU A C 1
ATOM 612 O O . GLU A 1 77 ? 13.338 -13.377 -56.037 1.00 82.94 77 GLU A O 1
ATOM 617 N N . LYS A 1 78 ? 11.232 -13.940 -56.584 1.00 82.31 78 LYS A N 1
ATOM 618 C CA . LYS A 1 78 ? 11.380 -15.364 -56.237 1.00 82.31 78 LYS A CA 1
ATOM 619 C C . LYS A 1 78 ? 12.531 -16.049 -56.985 1.00 82.31 78 LYS A C 1
ATOM 621 O O . LYS A 1 78 ? 13.251 -16.824 -56.368 1.00 82.31 78 LYS A O 1
ATOM 626 N N . LEU A 1 79 ? 12.759 -15.760 -58.274 1.00 81.31 79 LEU A N 1
ATOM 627 C CA . LEU A 1 79 ? 13.923 -16.288 -59.016 1.00 81.31 79 LEU A CA 1
ATOM 628 C C . LEU A 1 79 ? 15.269 -15.753 -58.487 1.00 81.31 79 LEU A C 1
ATOM 630 O O . LEU A 1 79 ? 16.279 -16.457 -58.544 1.00 81.31 79 LEU A O 1
ATOM 634 N N . ILE A 1 80 ? 15.304 -14.512 -57.988 1.00 81.88 80 ILE A N 1
ATOM 635 C CA . ILE A 1 80 ? 16.498 -13.921 -57.366 1.00 81.88 80 ILE A CA 1
ATOM 636 C C . ILE A 1 80 ? 16.761 -14.575 -56.001 1.00 81.88 80 ILE A C 1
ATOM 638 O O . ILE A 1 80 ? 17.911 -14.912 -55.709 1.00 81.88 80 ILE A O 1
ATOM 642 N N . GLU A 1 81 ? 15.715 -14.791 -55.199 1.00 83.50 81 GLU A N 1
ATOM 643 C CA . GLU A 1 81 ? 15.777 -15.431 -53.878 1.00 83.50 81 GLU A CA 1
ATOM 644 C C . GLU A 1 81 ? 16.169 -16.912 -53.945 1.00 83.50 81 GLU A C 1
ATOM 646 O O . GLU A 1 81 ? 17.025 -17.351 -53.176 1.00 83.50 81 GLU A O 1
ATOM 651 N N . THR A 1 82 ? 15.613 -17.684 -54.887 1.00 79.81 82 THR A N 1
ATOM 652 C CA . THR A 1 82 ? 16.001 -19.093 -55.095 1.00 79.81 82 THR A CA 1
ATOM 653 C C . THR A 1 82 ? 17.371 -19.245 -55.758 1.00 79.81 82 THR A C 1
ATOM 655 O O . THR A 1 82 ? 17.918 -20.347 -55.795 1.00 79.81 82 THR A O 1
ATOM 658 N N . GLY A 1 83 ? 17.944 -18.160 -56.294 1.00 77.19 83 GLY A N 1
ATOM 659 C CA . GLY A 1 83 ? 19.198 -18.191 -57.048 1.00 77.19 83 GLY A CA 1
ATOM 660 C C . GLY A 1 83 ? 19.084 -18.899 -58.404 1.00 77.19 83 GLY A C 1
ATOM 661 O O . GLY A 1 83 ? 20.105 -19.271 -58.985 1.00 77.19 83 GLY A O 1
ATOM 662 N N . ALA A 1 84 ? 17.868 -19.082 -58.925 1.00 72.56 84 ALA A N 1
ATOM 663 C CA . ALA A 1 84 ? 17.581 -19.810 -60.158 1.00 72.56 84 ALA A CA 1
ATOM 664 C C . ALA A 1 84 ? 17.881 -18.978 -61.425 1.00 72.56 84 ALA A C 1
ATOM 666 O O . ALA A 1 84 ? 17.032 -18.778 -62.295 1.00 72.56 84 ALA A O 1
ATOM 667 N N . GLY A 1 85 ? 19.117 -18.493 -61.566 1.00 78.31 85 GLY A N 1
ATOM 668 C CA . GLY A 1 85 ? 19.556 -17.724 -62.729 1.00 78.31 85 GLY A CA 1
ATOM 669 C C . GLY A 1 85 ? 20.790 -16.859 -62.478 1.00 78.31 85 GLY A C 1
ATOM 670 O O . GLY A 1 85 ? 21.478 -16.977 -61.469 1.00 78.31 85 GLY A O 1
ATOM 671 N N . ASP A 1 86 ? 21.065 -15.967 -63.424 1.00 84.38 86 ASP A N 1
ATOM 672 C CA . ASP A 1 86 ? 22.049 -14.901 -63.280 1.00 84.38 86 ASP A CA 1
ATOM 673 C C . ASP A 1 86 ? 21.393 -13.755 -62.505 1.00 84.38 86 ASP A C 1
ATOM 675 O O . ASP A 1 86 ? 20.523 -13.047 -63.016 1.00 84.38 86 ASP A O 1
ATOM 679 N N . GLN A 1 87 ? 21.816 -13.580 -61.254 1.00 84.12 87 GLN A N 1
ATOM 680 C CA . GLN A 1 87 ? 21.274 -12.570 -60.350 1.00 84.12 87 GLN A CA 1
ATOM 681 C C . GLN A 1 87 ? 21.467 -11.135 -60.858 1.00 84.12 87 GLN A C 1
ATOM 683 O O . GLN A 1 87 ? 20.626 -10.286 -60.565 1.00 84.12 87 GLN A O 1
ATOM 688 N N . MET A 1 88 ? 22.535 -10.831 -61.608 1.00 79.75 88 MET A N 1
ATOM 689 C CA . MET A 1 88 ? 22.705 -9.489 -62.176 1.00 79.75 88 MET A CA 1
ATOM 690 C C . MET A 1 88 ? 21.724 -9.262 -63.321 1.00 79.75 88 MET A C 1
ATOM 692 O O . MET A 1 88 ? 21.117 -8.196 -63.408 1.00 79.75 88 MET A O 1
ATOM 696 N N . ARG A 1 89 ? 21.530 -10.277 -64.168 1.00 84.75 89 ARG A N 1
ATOM 697 C CA . ARG A 1 89 ? 20.590 -10.210 -65.289 1.00 84.75 89 ARG A CA 1
ATOM 698 C C . ARG A 1 89 ? 19.137 -10.150 -64.819 1.00 84.75 89 ARG A C 1
ATOM 700 O O . ARG A 1 89 ? 18.384 -9.319 -65.312 1.00 84.75 89 ARG A O 1
ATOM 707 N N . LEU A 1 90 ? 18.758 -10.953 -63.823 1.00 87.38 90 LEU A N 1
ATOM 708 C CA . LEU A 1 90 ? 17.424 -10.910 -63.213 1.00 87.38 90 LEU A CA 1
ATOM 709 C C . LEU A 1 90 ? 17.154 -9.569 -62.517 1.00 87.38 90 LEU A C 1
ATOM 711 O O . LEU A 1 90 ? 16.086 -8.999 -62.716 1.00 87.38 90 LEU A O 1
ATOM 715 N N . LYS A 1 91 ? 18.133 -9.009 -61.788 1.00 85.38 91 LYS A N 1
ATOM 716 C CA . LYS A 1 91 ? 18.020 -7.651 -61.227 1.00 85.38 91 LYS A CA 1
ATOM 717 C C . LYS A 1 91 ? 17.882 -6.592 -62.314 1.00 85.38 91 LYS A C 1
ATOM 719 O O . LYS A 1 91 ? 17.033 -5.725 -62.183 1.00 85.38 91 LYS A O 1
ATOM 724 N N . HIS A 1 92 ? 18.652 -6.672 -63.402 1.00 86.12 92 HIS A N 1
ATOM 725 C CA . HIS A 1 92 ? 18.516 -5.745 -64.529 1.00 86.12 92 HIS A CA 1
ATOM 726 C C . HIS A 1 92 ? 17.122 -5.811 -65.171 1.00 86.12 92 HIS A C 1
ATOM 728 O O . HIS A 1 92 ? 16.539 -4.772 -65.474 1.00 86.12 92 HIS A O 1
ATOM 734 N N . ILE A 1 93 ? 16.572 -7.017 -65.332 1.00 86.00 93 ILE A N 1
ATOM 735 C CA . ILE A 1 93 ? 15.220 -7.253 -65.848 1.00 86.00 93 ILE A CA 1
ATOM 736 C C . ILE A 1 93 ? 14.163 -6.661 -64.909 1.00 86.00 93 ILE A C 1
ATOM 738 O O . ILE A 1 93 ? 13.348 -5.858 -65.359 1.00 86.00 93 ILE A O 1
ATOM 742 N N . HIS A 1 94 ? 14.227 -6.985 -63.614 1.00 85.56 94 HIS A N 1
ATOM 743 C CA . HIS A 1 94 ? 13.359 -6.427 -62.573 1.00 85.56 94 HIS A CA 1
ATOM 744 C C . HIS A 1 94 ? 13.352 -4.892 -62.614 1.00 85.56 94 HIS A C 1
ATOM 746 O O . HIS A 1 94 ? 12.311 -4.263 -62.780 1.00 85.56 94 HIS A O 1
ATOM 752 N N . ASP A 1 95 ? 14.541 -4.291 -62.580 1.00 84.56 95 ASP A N 1
ATOM 753 C CA . ASP A 1 95 ? 14.759 -2.847 -62.626 1.00 84.56 95 ASP A CA 1
ATOM 754 C C . ASP A 1 95 ? 14.322 -2.169 -63.927 1.00 84.56 95 ASP A C 1
ATOM 756 O O . ASP A 1 95 ? 14.229 -0.941 -63.954 1.00 84.56 95 ASP A O 1
ATOM 760 N N . THR A 1 96 ? 14.158 -2.923 -65.013 1.00 83.88 96 THR A N 1
ATOM 761 C CA . THR A 1 96 ? 13.751 -2.402 -66.325 1.00 83.88 96 THR A CA 1
ATOM 762 C C . THR A 1 96 ? 12.233 -2.478 -66.478 1.00 83.88 96 THR A C 1
ATOM 764 O O . THR A 1 96 ? 11.634 -1.509 -66.944 1.00 83.88 96 THR A O 1
ATOM 767 N N . ILE A 1 97 ? 11.609 -3.557 -65.987 1.00 82.00 97 ILE A N 1
ATOM 768 C CA . ILE A 1 97 ? 10.147 -3.695 -65.887 1.00 82.00 97 ILE A CA 1
ATOM 769 C C . ILE A 1 97 ? 9.589 -2.680 -64.884 1.00 82.00 97 ILE A C 1
ATOM 771 O O . ILE A 1 97 ? 8.697 -1.925 -65.236 1.00 82.00 97 ILE A O 1
ATOM 775 N N . ALA A 1 98 ? 10.187 -2.544 -63.695 1.00 82.12 98 ALA A N 1
ATOM 776 C CA . ALA A 1 98 ? 9.790 -1.554 -62.682 1.00 82.12 98 ALA A CA 1
ATOM 777 C C . ALA A 1 98 ? 10.033 -0.078 -63.088 1.00 82.12 98 ALA A C 1
ATOM 779 O O . ALA A 1 98 ? 9.801 0.836 -62.297 1.00 82.12 98 ALA A O 1
ATOM 780 N N . LYS A 1 99 ? 10.554 0.167 -64.299 1.00 80.75 99 LYS A N 1
ATOM 781 C CA . LYS A 1 99 ? 10.741 1.496 -64.909 1.00 80.75 99 LYS A CA 1
ATOM 782 C C . LYS A 1 99 ? 9.960 1.635 -66.228 1.00 80.75 99 LYS A C 1
ATOM 784 O O . LYS A 1 99 ? 10.292 2.519 -67.019 1.00 80.75 99 LYS A O 1
ATOM 789 N N . ASP A 1 100 ? 9.000 0.743 -66.479 1.00 74.12 100 ASP A N 1
ATOM 790 C CA . ASP A 1 100 ? 8.133 0.671 -67.664 1.00 74.12 100 ASP A CA 1
ATOM 791 C C . ASP A 1 100 ? 8.892 0.701 -69.004 1.00 74.12 100 ASP A C 1
ATOM 793 O O . ASP A 1 100 ? 8.445 1.278 -70.000 1.00 74.12 100 ASP A O 1
ATOM 797 N N . ARG A 1 101 ? 10.087 0.094 -69.049 1.00 76.81 101 ARG A N 1
ATOM 798 C CA . ARG A 1 101 ? 10.908 0.025 -70.266 1.00 76.81 101 ARG A CA 1
ATOM 799 C C . ARG A 1 101 ? 10.749 -1.325 -70.969 1.00 76.81 101 ARG A C 1
ATOM 801 O O . ARG A 1 101 ? 10.777 -2.361 -70.306 1.00 76.81 101 ARG A O 1
ATOM 808 N N . PRO A 1 102 ? 10.673 -1.349 -72.313 1.00 77.06 102 PRO A N 1
ATOM 809 C CA . PRO A 1 102 ? 10.629 -2.600 -73.057 1.00 77.06 102 PRO A CA 1
ATOM 810 C C . PRO A 1 102 ? 11.944 -3.370 -72.881 1.00 77.06 102 PRO A C 1
ATOM 812 O O . PRO A 1 102 ? 13.031 -2.840 -73.121 1.00 77.06 102 PRO A O 1
ATOM 815 N N . LEU A 1 103 ? 11.836 -4.634 -72.473 1.00 80.50 103 LEU A N 1
ATOM 816 C CA . LEU A 1 103 ? 12.968 -5.554 -72.374 1.00 80.50 103 LEU A CA 1
ATOM 817 C C . LEU A 1 103 ? 13.550 -5.884 -73.757 1.00 80.50 103 LEU A C 1
ATOM 819 O O . LEU A 1 103 ? 12.822 -6.002 -74.745 1.00 80.50 103 LEU A O 1
ATOM 823 N N . TYR A 1 104 ? 14.855 -6.155 -73.813 1.00 82.06 104 TYR A N 1
ATOM 824 C CA . TYR A 1 104 ? 15.463 -6.754 -75.000 1.00 82.06 104 TYR A CA 1
ATOM 825 C C . TYR A 1 104 ? 14.939 -8.178 -75.230 1.00 82.06 104 TYR A C 1
ATOM 827 O O . TYR A 1 104 ? 14.712 -8.938 -74.288 1.00 82.06 104 TYR A O 1
ATOM 835 N N . ARG A 1 105 ? 14.825 -8.586 -76.501 1.00 79.12 105 ARG A N 1
ATOM 836 C CA . ARG A 1 105 ? 14.350 -9.925 -76.904 1.00 79.12 105 ARG A CA 1
ATOM 837 C C . ARG A 1 105 ? 15.107 -11.069 -76.214 1.00 79.12 105 ARG A C 1
ATOM 839 O O . ARG A 1 105 ? 14.502 -12.070 -75.843 1.00 79.12 105 ARG A O 1
ATOM 846 N N . SER A 1 106 ? 16.414 -10.902 -76.013 1.00 81.94 106 SER A N 1
ATOM 847 C CA . SER A 1 106 ? 17.271 -11.843 -75.282 1.00 81.94 106 SER A CA 1
ATOM 848 C C . SER A 1 106 ? 16.846 -12.034 -73.827 1.00 81.94 106 SER A C 1
ATOM 850 O O . SER A 1 106 ? 16.994 -13.128 -73.287 1.00 81.94 106 SER A O 1
ATOM 852 N N . ASP A 1 107 ? 16.349 -10.978 -73.186 1.00 84.44 107 ASP A N 1
ATOM 853 C CA . ASP A 1 107 ? 15.946 -10.958 -71.780 1.00 84.44 107 ASP A CA 1
ATOM 854 C C . ASP A 1 107 ? 14.507 -11.446 -71.597 1.00 84.44 107 ASP A C 1
ATOM 856 O O . ASP A 1 107 ? 14.237 -12.181 -70.652 1.00 84.44 107 ASP A O 1
ATOM 860 N N . GLN A 1 108 ? 13.616 -11.149 -72.551 1.00 84.06 108 GLN A N 1
ATOM 861 C CA . GLN A 1 108 ? 12.275 -11.748 -72.620 1.00 84.06 108 GLN A CA 1
ATOM 862 C C . GLN A 1 108 ? 12.366 -13.274 -72.750 1.00 84.06 108 GLN A C 1
ATOM 864 O O . GLN A 1 108 ? 11.731 -14.009 -71.997 1.00 84.06 108 GLN A O 1
ATOM 869 N N . GLN A 1 109 ? 13.204 -13.764 -73.673 1.00 82.38 109 GLN A N 1
ATOM 870 C CA . GLN A 1 109 ? 13.442 -15.199 -73.853 1.00 82.38 109 GLN A CA 1
ATOM 871 C C . GLN A 1 109 ? 14.030 -15.841 -72.592 1.00 82.38 109 GLN A C 1
ATOM 873 O O . GLN A 1 109 ? 13.548 -16.886 -72.165 1.00 82.38 109 GLN A O 1
ATOM 878 N N . TYR A 1 110 ? 15.016 -15.188 -71.972 1.00 85.94 110 TYR A N 1
ATOM 879 C CA . TYR A 1 110 ? 15.646 -15.661 -70.741 1.00 85.94 110 TYR A CA 1
ATOM 880 C C . TYR A 1 110 ? 14.656 -15.770 -69.572 1.00 85.94 110 TYR A C 1
ATOM 882 O O . TYR A 1 110 ? 14.629 -16.786 -68.878 1.00 85.94 110 TYR A O 1
ATOM 890 N N . LEU A 1 111 ? 13.818 -14.747 -69.371 1.00 83.31 111 LEU A N 1
ATOM 891 C CA . LEU A 1 111 ? 12.804 -14.747 -68.321 1.00 83.31 111 LEU A CA 1
ATOM 892 C C . LEU A 1 111 ? 11.750 -15.838 -68.561 1.00 83.31 111 LEU A C 1
ATOM 894 O O . LEU A 1 111 ? 11.454 -16.607 -67.650 1.00 83.31 111 LEU A O 1
ATOM 898 N N . ASN A 1 112 ? 11.245 -15.959 -69.793 1.00 81.56 112 ASN A N 1
ATOM 899 C CA . ASN A 1 112 ? 10.265 -16.984 -70.161 1.00 81.56 112 ASN A CA 1
ATOM 900 C C . ASN A 1 112 ? 10.822 -18.408 -69.980 1.00 81.56 112 ASN A C 1
ATOM 902 O O . ASN A 1 112 ? 10.115 -19.287 -69.490 1.00 81.56 112 ASN A O 1
ATOM 906 N N . GLU A 1 113 ? 12.088 -18.648 -70.332 1.00 80.75 113 GLU A N 1
ATOM 907 C CA . GLU A 1 113 ? 12.754 -19.939 -70.121 1.00 80.75 113 GLU A CA 1
ATOM 908 C C . GLU A 1 113 ? 12.887 -20.271 -68.625 1.00 80.75 113 GLU A C 1
ATOM 910 O O . GLU A 1 113 ? 12.603 -21.398 -68.214 1.00 80.75 113 GLU A O 1
ATOM 915 N N . LYS A 1 114 ? 13.247 -19.287 -67.790 1.00 81.50 114 LYS A N 1
ATOM 916 C CA . LYS A 1 114 ? 13.416 -19.484 -66.342 1.00 81.50 114 LYS A CA 1
ATOM 917 C C . LYS A 1 114 ? 12.104 -19.655 -65.587 1.00 81.50 114 LYS A C 1
ATOM 919 O O . LYS A 1 114 ? 11.987 -20.601 -64.811 1.00 81.50 114 LYS A O 1
ATOM 924 N N . LEU A 1 115 ? 11.090 -18.841 -65.876 1.00 76.94 115 LEU A N 1
ATOM 925 C CA . LEU A 1 115 ? 9.753 -19.012 -65.299 1.00 76.94 115 LEU A CA 1
ATOM 926 C C . LEU A 1 115 ? 9.136 -20.362 -65.694 1.00 76.94 115 LEU A C 1
ATOM 928 O O . LEU A 1 115 ? 8.532 -21.033 -64.859 1.00 76.94 115 LEU A O 1
ATOM 932 N N . ARG A 1 116 ? 9.341 -20.811 -66.940 1.00 73.69 116 ARG A N 1
ATOM 933 C CA . ARG A 1 116 ? 8.866 -22.122 -67.403 1.00 73.69 116 ARG A CA 1
ATOM 934 C C . ARG A 1 116 ? 9.607 -23.296 -66.754 1.00 73.69 116 ARG A C 1
ATOM 936 O O . ARG A 1 116 ? 8.985 -24.333 -66.542 1.00 73.69 116 ARG A O 1
ATOM 943 N N . SER A 1 117 ? 10.897 -23.140 -66.451 1.00 72.44 117 SER A N 1
ATOM 944 C CA . SER A 1 117 ? 11.722 -24.175 -65.813 1.00 72.44 117 SER A CA 1
ATOM 945 C C . SER A 1 117 ? 11.409 -24.366 -64.325 1.00 72.44 117 SER A C 1
ATOM 947 O O . SER A 1 117 ? 11.425 -25.499 -63.860 1.00 72.44 117 SER A O 1
ATOM 949 N N . GLU A 1 118 ? 11.138 -23.284 -63.588 1.00 65.94 118 GLU A N 1
ATOM 950 C CA . GLU A 1 118 ? 10.954 -23.325 -62.126 1.00 65.94 118 GLU A CA 1
ATOM 951 C C . GLU A 1 118 ? 9.476 -23.388 -61.694 1.00 65.94 118 GLU A C 1
ATOM 953 O O . GLU A 1 118 ? 9.158 -24.009 -60.682 1.00 65.94 118 GLU A O 1
ATOM 958 N N . PHE A 1 119 ? 8.554 -22.771 -62.450 1.00 62.25 119 PHE A N 1
ATOM 959 C CA . PHE A 1 119 ? 7.167 -22.541 -62.003 1.00 62.25 119 PHE A CA 1
ATOM 960 C C . PHE A 1 119 ? 6.074 -23.154 -62.892 1.00 62.25 119 PHE A C 1
ATOM 962 O O . PHE A 1 119 ? 4.893 -22.906 -62.670 1.00 62.25 119 PHE A O 1
ATOM 969 N N . GLY A 1 120 ? 6.427 -23.993 -63.870 1.00 50.97 120 GLY A N 1
ATOM 970 C CA . GLY A 1 120 ? 5.464 -24.943 -64.444 1.00 50.97 120 GLY A CA 1
ATOM 971 C C . GLY A 1 120 ? 4.330 -24.364 -65.304 1.00 50.97 120 GLY A C 1
ATOM 972 O O . GLY A 1 120 ? 3.299 -25.013 -65.434 1.00 50.97 120 GLY A O 1
ATOM 973 N N . GLY A 1 121 ? 4.536 -23.212 -65.951 1.00 49.81 121 GLY A N 1
ATOM 974 C CA . GLY A 1 121 ? 3.687 -22.736 -67.053 1.00 49.81 121 GLY A CA 1
ATOM 975 C C . GLY A 1 121 ? 2.562 -21.771 -66.664 1.00 49.81 121 GLY A C 1
ATOM 976 O O . GLY A 1 121 ? 1.476 -22.186 -66.277 1.00 49.81 121 GLY A O 1
ATOM 977 N N . LEU A 1 122 ? 2.814 -20.483 -66.902 1.00 38.06 122 LEU A N 1
ATOM 978 C CA . LEU A 1 122 ? 1.833 -19.398 -67.004 1.00 38.06 122 LEU A CA 1
ATOM 979 C C . LEU A 1 122 ? 2.252 -18.468 -68.166 1.00 38.06 122 LEU A C 1
ATOM 981 O O . LEU A 1 122 ? 3.297 -18.685 -68.782 1.00 38.06 122 LEU A O 1
ATOM 985 N N . GLU A 1 123 ? 1.372 -17.541 -68.540 1.00 42.72 123 GLU A N 1
ATOM 986 C CA . GLU A 1 123 ? 1.145 -17.121 -69.934 1.00 42.72 123 GLU A CA 1
ATOM 987 C C . GLU A 1 123 ? 2.265 -16.320 -70.637 1.00 42.72 123 GLU A C 1
ATOM 989 O O . GLU A 1 123 ? 3.172 -15.750 -70.034 1.00 42.72 123 GLU A O 1
ATOM 994 N N . THR A 1 124 ? 2.208 -16.322 -71.973 1.00 38.28 124 THR A N 1
ATOM 995 C CA . THR A 1 124 ? 3.261 -15.854 -72.885 1.00 38.28 124 THR A CA 1
ATOM 996 C C . THR A 1 124 ? 3.279 -14.343 -73.117 1.00 38.28 124 THR A C 1
ATOM 998 O O . THR A 1 124 ? 2.294 -13.763 -73.566 1.00 38.28 124 THR A O 1
ATOM 1001 N N . PHE A 1 125 ? 4.462 -13.739 -72.975 1.00 42.09 125 PHE A N 1
ATOM 1002 C CA . PHE A 1 125 ? 4.786 -12.390 -73.462 1.00 42.09 125 PHE A CA 1
ATOM 1003 C C . PHE A 1 125 ? 4.830 -12.344 -75.012 1.00 42.09 125 PHE A C 1
ATOM 1005 O O . PHE A 1 125 ? 5.904 -12.375 -75.614 1.00 42.09 125 PHE A O 1
ATOM 1012 N N . GLU A 1 126 ? 3.668 -12.272 -75.670 1.00 39.34 126 GLU A N 1
ATOM 1013 C CA . GLU A 1 126 ? 3.543 -12.057 -77.126 1.00 39.34 126 GLU A CA 1
ATOM 1014 C C . GLU A 1 126 ? 2.660 -10.849 -77.488 1.00 39.34 126 GLU A C 1
ATOM 1016 O O . GLU A 1 126 ? 1.773 -10.946 -78.328 1.00 39.34 126 GLU A O 1
ATOM 1021 N N . GLU A 1 127 ? 2.954 -9.665 -76.941 1.00 36.69 127 GLU A N 1
ATOM 1022 C CA . GLU A 1 127 ? 2.674 -8.426 -77.680 1.00 36.69 127 GLU A CA 1
ATOM 1023 C C . GLU A 1 127 ? 3.591 -7.264 -77.264 1.00 36.69 127 GLU A C 1
ATOM 1025 O O . GLU A 1 127 ? 3.684 -6.909 -76.095 1.00 36.69 127 GLU A O 1
ATOM 1030 N N . ILE A 1 128 ? 4.297 -6.715 -78.262 1.00 29.30 128 ILE A N 1
ATOM 1031 C CA . ILE A 1 128 ? 4.790 -5.333 -78.461 1.00 29.30 128 ILE A CA 1
ATOM 1032 C C . ILE A 1 128 ? 6.009 -5.421 -79.386 1.00 29.30 128 ILE A C 1
ATOM 1034 O O . ILE A 1 128 ? 7.132 -5.751 -79.005 1.00 29.30 128 ILE A O 1
ATOM 1038 N N . SER A 1 129 ? 5.759 -5.132 -80.661 1.00 30.02 129 SER A N 1
ATOM 1039 C CA . SER A 1 129 ? 6.782 -5.044 -81.698 1.00 30.02 129 SER A CA 1
ATOM 1040 C C . SER A 1 129 ? 7.202 -3.590 -81.917 1.00 30.02 129 SER A C 1
ATOM 1042 O O . SER A 1 129 ? 6.344 -2.717 -82.050 1.00 30.02 129 SER A O 1
ATOM 1044 N N . LYS A 1 130 ? 8.513 -3.343 -82.060 1.00 32.12 130 LYS A N 1
ATOM 1045 C CA . LYS A 1 130 ? 9.131 -2.823 -83.302 1.00 32.12 130 LYS A CA 1
ATOM 1046 C C . LYS A 1 130 ? 10.625 -2.528 -83.124 1.00 32.12 130 LYS A C 1
ATOM 1048 O O . LYS A 1 130 ? 11.050 -1.939 -82.140 1.00 32.12 130 LYS A O 1
ATOM 1053 N N . ILE A 1 131 ? 11.394 -2.935 -84.131 1.00 33.75 131 ILE A N 1
ATOM 1054 C CA . ILE A 1 131 ? 12.826 -2.657 -84.326 1.00 33.75 131 ILE A CA 1
ATOM 1055 C C . ILE A 1 131 ? 12.927 -1.533 -85.381 1.00 33.75 131 ILE A C 1
ATOM 1057 O O . ILE A 1 131 ? 12.017 -1.415 -86.208 1.00 33.75 131 ILE A O 1
ATOM 1061 N N . PRO A 1 132 ? 13.994 -0.716 -85.389 1.00 36.09 132 PRO A N 1
ATOM 1062 C CA . PRO A 1 132 ? 14.891 -0.749 -86.555 1.00 36.09 132 PRO A CA 1
ATOM 1063 C C . PRO A 1 132 ? 16.373 -0.946 -86.188 1.00 36.09 132 PRO A C 1
ATOM 1065 O O . PRO A 1 132 ? 16.815 -0.607 -85.094 1.00 36.09 132 PRO A O 1
ATOM 1068 N N . GLN A 1 133 ? 17.119 -1.524 -87.129 1.00 35.91 133 GLN A N 1
ATOM 1069 C CA . GLN A 1 133 ? 18.578 -1.682 -87.096 1.00 35.91 133 GLN A CA 1
ATOM 1070 C C . GLN A 1 133 ? 19.259 -0.454 -87.728 1.00 35.91 133 GLN A C 1
ATOM 1072 O O . GLN A 1 133 ? 18.605 0.293 -88.454 1.00 35.91 133 GLN A O 1
ATOM 1077 N N . GLU A 1 134 ? 20.572 -0.307 -87.534 1.00 31.50 134 GLU A N 1
ATOM 1078 C CA . GLU A 1 134 ? 21.416 0.566 -88.364 1.00 31.50 134 GLU A CA 1
ATOM 1079 C C . GLU A 1 134 ? 22.582 -0.222 -88.986 1.00 31.50 134 GLU A C 1
ATOM 1081 O O . GLU A 1 134 ? 23.022 -1.242 -88.446 1.00 31.50 134 GLU A O 1
ATOM 1086 N N . ASP A 1 135 ? 22.999 0.225 -90.171 1.00 29.44 135 ASP A N 1
ATOM 1087 C CA . ASP A 1 135 ? 23.695 -0.567 -91.191 1.00 29.44 135 ASP A CA 1
ATOM 1088 C C . ASP A 1 135 ? 25.231 -0.572 -91.100 1.00 29.44 135 ASP A C 1
ATOM 1090 O O . ASP A 1 135 ? 25.868 0.304 -90.513 1.00 29.44 135 ASP A O 1
ATOM 1094 N N . GLN A 1 136 ? 25.838 -1.543 -91.789 1.00 36.16 136 GLN A N 1
ATOM 1095 C CA . GLN A 1 136 ? 27.261 -1.538 -92.140 1.00 36.16 136 GLN A CA 1
ATOM 1096 C C . GLN A 1 136 ? 27.468 -1.056 -93.583 1.00 36.16 136 GLN A C 1
ATOM 1098 O O . GLN A 1 136 ? 26.742 -1.475 -94.481 1.00 36.16 136 GLN A O 1
ATOM 1103 N N . GLY A 1 137 ? 28.556 -0.322 -93.843 1.00 27.81 137 GLY A N 1
ATOM 1104 C CA . GLY A 1 137 ? 29.172 -0.315 -95.176 1.00 27.81 137 GLY A CA 1
ATOM 1105 C C . GLY A 1 137 ? 29.920 0.956 -95.574 1.00 27.81 137 GLY A C 1
ATOM 1106 O O . GLY A 1 137 ? 29.375 2.051 -95.485 1.00 27.81 137 GLY A O 1
ATOM 1107 N N . LEU A 1 138 ? 31.147 0.782 -96.089 1.00 30.27 138 LEU A N 1
ATOM 1108 C CA . LEU A 1 138 ? 31.570 1.243 -97.427 1.00 30.27 138 LEU A CA 1
ATOM 1109 C C . LEU A 1 138 ? 33.062 0.941 -97.678 1.00 30.27 138 LEU A C 1
ATOM 1111 O O . LEU A 1 138 ? 33.946 1.606 -97.143 1.00 30.27 138 LEU A O 1
ATOM 1115 N N . GLU A 1 139 ? 33.340 -0.021 -98.560 1.00 31.52 139 GLU A N 1
ATOM 1116 C CA . GLU A 1 139 ? 34.599 -0.061 -99.318 1.00 31.52 139 GLU A CA 1
ATOM 1117 C C . GLU A 1 139 ? 34.492 0.870 -100.537 1.00 31.52 139 GLU A C 1
ATOM 1119 O O . GLU A 1 139 ? 33.424 0.970 -101.144 1.00 31.52 139 GLU A O 1
ATOM 1124 N N . GLN A 1 140 ? 35.604 1.472 -100.974 1.00 33.44 140 GLN A N 1
ATOM 1125 C CA . GLN A 1 140 ? 35.722 2.001 -102.339 1.00 33.44 140 GLN A CA 1
ATOM 1126 C C . GLN A 1 140 ? 37.070 1.640 -102.976 1.00 33.44 140 GLN A C 1
ATOM 1128 O O . GLN A 1 140 ? 38.141 1.868 -102.417 1.00 33.44 140 GLN A O 1
ATOM 1133 N N . LYS A 1 141 ? 36.980 1.079 -104.185 1.00 31.61 141 LYS A N 1
ATOM 1134 C CA . LYS A 1 141 ? 38.072 0.646 -105.067 1.00 31.61 141 LYS A CA 1
ATOM 1135 C C . LYS A 1 141 ? 38.148 1.614 -106.255 1.00 31.61 141 LYS A C 1
ATOM 1137 O O . LYS A 1 141 ? 37.105 1.985 -106.787 1.00 31.61 141 LYS A O 1
ATOM 1142 N N . ILE A 1 142 ? 39.350 1.989 -106.701 1.00 36.56 142 ILE A N 1
ATOM 1143 C CA . ILE A 1 142 ? 39.563 2.873 -107.865 1.00 36.56 142 ILE A CA 1
ATOM 1144 C C . ILE A 1 142 ? 40.481 2.177 -108.884 1.00 36.56 142 ILE A C 1
ATOM 1146 O O . ILE A 1 142 ? 41.509 1.615 -108.511 1.00 36.56 142 ILE A O 1
ATOM 1150 N N . GLU A 1 143 ? 40.098 2.215 -110.163 1.00 32.59 143 GLU A N 1
ATOM 1151 C CA . GLU A 1 143 ? 40.842 1.680 -111.316 1.00 32.59 143 GLU A CA 1
ATOM 1152 C C . GLU A 1 143 ? 41.336 2.788 -112.272 1.00 32.59 143 GLU A C 1
ATOM 1154 O O . GLU A 1 143 ? 40.914 3.939 -112.166 1.00 32.59 143 GLU A O 1
ATOM 1159 N N . GLU A 1 144 ? 42.152 2.350 -113.253 1.00 32.22 144 GLU A N 1
ATOM 1160 C CA . GLU A 1 144 ? 42.642 3.030 -114.478 1.00 32.22 144 GLU A CA 1
ATOM 1161 C C . GLU A 1 144 ? 43.995 3.806 -114.384 1.00 32.22 144 GLU A C 1
ATOM 1163 O O . GLU A 1 144 ? 44.424 4.180 -113.301 1.00 32.22 144 GLU A O 1
ATOM 1168 N N . LYS A 1 145 ? 44.782 4.035 -115.465 1.00 33.00 145 LYS A N 1
ATOM 1169 C CA . LYS A 1 145 ? 44.570 3.784 -116.917 1.00 33.00 145 LYS A CA 1
ATOM 1170 C C . LYS A 1 145 ? 45.862 3.452 -117.727 1.00 33.00 145 LYS A C 1
ATOM 1172 O O . LYS A 1 145 ? 46.981 3.509 -117.238 1.00 33.00 145 LYS A O 1
ATOM 1177 N N . THR A 1 146 ? 45.637 3.118 -119.002 1.00 32.88 146 THR A N 1
ATOM 1178 C CA . THR A 1 146 ? 46.499 2.856 -120.197 1.00 32.88 146 THR A CA 1
ATOM 1179 C C . THR A 1 146 ? 47.595 3.910 -120.537 1.00 32.88 146 THR A C 1
ATOM 1181 O O . THR A 1 146 ? 47.464 5.037 -120.080 1.00 32.88 146 THR A O 1
ATOM 1184 N N . GLN A 1 147 ? 48.631 3.711 -121.390 1.00 34.97 147 GLN A N 1
ATOM 1185 C CA . GLN A 1 147 ? 48.668 3.214 -122.800 1.00 34.97 147 GLN A CA 1
ATOM 1186 C C . GLN A 1 147 ? 50.075 2.748 -123.290 1.00 34.97 147 GLN A C 1
ATOM 1188 O O . GLN A 1 147 ? 51.079 3.223 -122.766 1.00 34.97 147 GLN A O 1
ATOM 1193 N N . PRO A 1 148 ? 50.163 1.976 -124.404 1.00 43.97 148 PRO A N 1
ATOM 1194 C CA . PRO A 1 148 ? 51.366 1.835 -125.242 1.00 43.97 148 PRO A CA 1
ATOM 1195 C C . PRO A 1 148 ? 51.212 2.369 -126.695 1.00 43.97 148 PRO A C 1
ATOM 1197 O O . PRO A 1 148 ? 50.155 2.248 -127.312 1.00 43.97 148 PRO A O 1
ATOM 1200 N N . LYS A 1 149 ? 52.302 2.894 -127.281 1.00 37.34 149 LYS A N 1
ATOM 1201 C CA . LYS A 1 149 ? 52.508 3.233 -128.717 1.00 37.34 149 LYS A CA 1
ATOM 1202 C C . LYS A 1 149 ? 54.005 3.031 -129.036 1.00 37.34 149 LYS A C 1
ATOM 1204 O O . LYS A 1 149 ? 54.808 3.163 -128.125 1.00 37.34 149 LYS A O 1
ATOM 1209 N N . GLY A 1 150 ? 54.494 2.752 -130.247 1.00 36.06 150 GLY A N 1
ATOM 1210 C CA . GLY A 1 150 ? 53.899 2.497 -131.567 1.00 36.06 150 GLY A CA 1
ATOM 1211 C C . GLY A 1 150 ? 55.043 2.362 -132.601 1.00 36.06 150 GLY A C 1
ATOM 1212 O O . GLY A 1 150 ? 56.099 2.960 -132.413 1.00 36.06 150 GLY A O 1
ATOM 1213 N N . ARG A 1 151 ? 54.895 1.554 -133.664 1.00 36.25 151 ARG A N 1
ATOM 1214 C CA . ARG A 1 151 ? 55.971 1.306 -134.655 1.00 36.25 151 ARG A CA 1
ATOM 1215 C C . ARG A 1 151 ? 55.998 2.348 -135.790 1.00 36.25 151 ARG A C 1
ATOM 1217 O O . ARG A 1 151 ? 54.976 2.543 -136.430 1.00 36.25 151 ARG A O 1
ATOM 1224 N N . GLY A 1 152 ? 57.201 2.834 -136.119 1.00 35.28 152 GLY A N 1
ATOM 1225 C CA . GLY A 1 152 ? 57.726 2.974 -137.492 1.00 35.28 152 GLY A CA 1
ATOM 1226 C C . GLY A 1 152 ? 57.258 4.119 -138.413 1.00 35.28 152 GLY A C 1
ATOM 1227 O O . GLY A 1 152 ? 56.102 4.166 -138.809 1.00 35.28 152 GLY A O 1
ATOM 1228 N N . ALA A 1 153 ? 58.224 4.917 -138.897 1.00 37.03 153 ALA A N 1
ATOM 1229 C CA . ALA A 1 153 ? 58.358 5.360 -140.301 1.00 37.03 153 ALA A CA 1
ATOM 1230 C C . ALA A 1 153 ? 59.732 6.039 -140.532 1.00 37.03 153 ALA A C 1
ATOM 1232 O O . ALA A 1 153 ? 60.149 6.862 -139.723 1.00 37.03 153 ALA A O 1
ATOM 1233 N N . MET A 1 154 ? 60.427 5.729 -141.636 1.00 41.41 154 MET A N 1
ATOM 1234 C CA . MET A 1 154 ? 61.650 6.441 -142.062 1.00 41.41 154 MET A CA 1
ATOM 1235 C C . MET A 1 154 ? 61.319 7.674 -142.927 1.00 41.41 154 MET A C 1
ATOM 1237 O O . MET A 1 154 ? 60.479 7.558 -143.825 1.00 41.41 154 MET A O 1
ATOM 1241 N N . PRO A 1 155 ? 62.027 8.812 -142.774 1.00 50.16 155 PRO A N 1
ATOM 1242 C CA . PRO A 1 155 ? 61.957 9.925 -143.722 1.00 50.16 155 PRO A CA 1
ATOM 1243 C C . PRO A 1 155 ? 62.679 9.607 -145.043 1.00 50.16 155 PRO A C 1
ATOM 1245 O O . PRO A 1 155 ? 63.825 9.158 -145.050 1.00 50.16 155 PRO A O 1
ATOM 1248 N N . LYS A 1 156 ? 62.038 9.898 -146.181 1.00 40.59 156 LYS A N 1
ATOM 1249 C CA . LYS A 1 156 ? 62.672 9.844 -147.510 1.00 40.59 156 LYS A CA 1
ATOM 1250 C C . LYS A 1 156 ? 63.412 11.159 -147.779 1.00 40.59 156 LYS A C 1
ATOM 1252 O O . LYS A 1 156 ? 62.765 12.183 -147.967 1.00 40.59 156 LYS A O 1
ATOM 1257 N N . GLY A 1 157 ? 64.744 11.127 -147.821 1.00 55.44 157 GLY A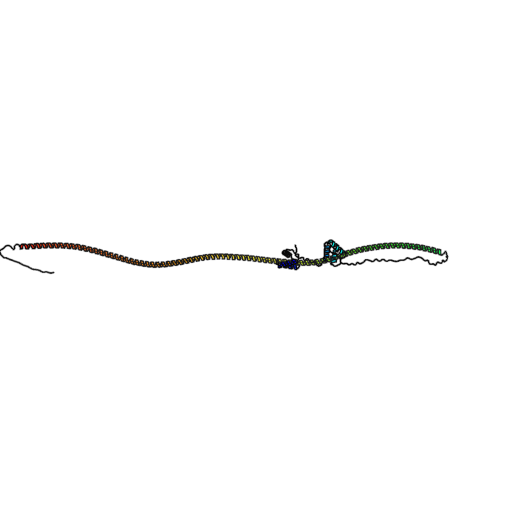 N 1
ATOM 1258 C CA . GLY A 1 157 ? 65.550 12.334 -148.073 1.00 55.44 157 GLY A CA 1
ATOM 1259 C C . GLY A 1 157 ? 67.042 12.118 -148.344 1.00 55.44 157 GLY A C 1
ATOM 1260 O O . GLY A 1 157 ? 67.786 13.092 -148.395 1.00 55.44 157 GLY A O 1
ATOM 1261 N N . TRP A 1 158 ? 67.503 10.875 -148.511 1.00 49.06 158 TRP A N 1
ATOM 1262 C CA . TRP A 1 158 ? 68.910 10.591 -148.806 1.00 49.06 158 TRP A CA 1
ATOM 1263 C C . TRP A 1 158 ? 69.256 10.907 -150.266 1.00 49.06 158 TRP A C 1
ATOM 1265 O O . TRP A 1 158 ? 68.677 10.335 -151.189 1.00 49.06 158 TRP A O 1
ATOM 1275 N N . LYS A 1 159 ? 70.245 11.785 -150.456 1.00 42.28 159 LYS A N 1
ATOM 1276 C CA . LYS A 1 159 ? 70.994 11.963 -151.705 1.00 42.28 159 LYS A CA 1
ATOM 1277 C C . LYS A 1 159 ? 72.460 11.625 -151.415 1.00 42.28 159 LYS A C 1
ATOM 1279 O O . LYS A 1 159 ? 73.012 12.244 -150.507 1.00 42.28 159 LYS A O 1
ATOM 1284 N N . PRO A 1 160 ? 73.094 10.686 -152.136 1.00 44.59 160 PRO A N 1
ATOM 1285 C CA . PRO A 1 160 ? 74.532 10.478 -152.024 1.00 44.59 160 PRO A CA 1
ATOM 1286 C C . PRO A 1 160 ? 75.272 11.690 -152.599 1.00 44.59 160 PRO A C 1
ATOM 1288 O O . PRO A 1 160 ? 74.951 12.137 -153.699 1.00 44.59 160 PRO A O 1
ATOM 1291 N N . ILE A 1 161 ? 76.257 12.199 -151.864 1.00 43.72 161 ILE A N 1
ATOM 1292 C CA . ILE A 1 161 ? 77.327 13.039 -152.409 1.00 43.72 161 ILE A CA 1
ATOM 1293 C C . ILE A 1 161 ? 78.600 12.194 -152.390 1.00 43.72 161 ILE A C 1
ATOM 1295 O O . ILE A 1 161 ? 78.787 11.352 -151.511 1.00 43.72 161 ILE A O 1
ATOM 1299 N N . GLU A 1 162 ? 79.392 12.347 -153.443 1.00 39.00 162 GLU A N 1
ATOM 1300 C CA . GLU A 1 162 ? 80.461 11.428 -153.818 1.00 39.00 162 GLU A CA 1
ATOM 1301 C C . GLU A 1 162 ? 81.670 11.516 -152.880 1.00 39.00 162 GLU A C 1
ATOM 1303 O O . GLU A 1 162 ? 81.925 12.531 -152.233 1.00 39.00 162 GLU A O 1
ATOM 1308 N N . ALA A 1 163 ? 82.416 10.414 -152.803 1.00 39.28 163 ALA A N 1
ATOM 1309 C CA . ALA A 1 163 ? 83.541 10.278 -151.893 1.00 39.28 163 ALA A CA 1
ATOM 1310 C C . ALA A 1 163 ? 84.715 11.206 -152.252 1.00 39.28 163 ALA A C 1
ATOM 1312 O O . ALA A 1 163 ? 85.081 11.366 -153.414 1.00 39.28 163 ALA A O 1
ATOM 1313 N N . SER A 1 164 ? 85.395 11.701 -151.220 1.00 39.97 164 SER A N 1
ATOM 1314 C CA . SER A 1 164 ? 86.806 12.095 -151.274 1.00 39.97 164 SER A CA 1
ATOM 1315 C C . SER A 1 164 ? 87.525 11.365 -150.135 1.00 39.97 164 SER A C 1
ATOM 1317 O O . SER A 1 164 ? 87.520 11.845 -149.002 1.00 39.97 164 SER A O 1
ATOM 1319 N N . PRO A 1 165 ? 88.041 10.146 -150.376 1.00 53.47 165 PRO A N 1
ATOM 1320 C CA . PRO A 1 165 ? 88.577 9.306 -149.312 1.00 53.47 165 PRO A CA 1
ATOM 1321 C C . PRO A 1 165 ? 89.954 9.790 -148.826 1.00 53.47 165 PRO A C 1
ATOM 1323 O O . PRO A 1 165 ? 90.664 10.486 -149.540 1.00 53.47 165 PRO A O 1
ATOM 1326 N N . GLU A 1 166 ? 90.323 9.320 -147.627 1.00 49.72 166 GLU A N 1
ATOM 1327 C CA . GLU A 1 166 ? 91.651 9.333 -146.963 1.00 49.72 166 GLU A CA 1
ATOM 1328 C C . GLU A 1 166 ? 91.868 10.321 -145.804 1.00 49.72 166 GLU A C 1
ATOM 1330 O O . GLU A 1 166 ? 92.602 9.972 -144.876 1.00 49.72 166 GLU A O 1
ATOM 1335 N N . ILE A 1 167 ? 91.188 11.472 -145.746 1.00 55.38 167 ILE A N 1
ATOM 1336 C CA . ILE A 1 167 ? 91.308 12.388 -144.586 1.00 55.38 167 ILE A CA 1
ATOM 1337 C C . ILE A 1 167 ? 90.337 11.990 -143.453 1.00 55.38 167 ILE A C 1
ATOM 1339 O O . ILE A 1 167 ? 90.732 11.911 -142.290 1.00 55.38 167 ILE A O 1
ATOM 1343 N N . GLU A 1 168 ? 89.097 11.618 -143.786 1.00 56.16 168 GLU A N 1
ATOM 1344 C CA . GLU A 1 168 ? 88.033 11.330 -142.804 1.00 56.16 168 GLU A CA 1
ATOM 1345 C C . GLU A 1 168 ? 88.236 10.030 -141.996 1.00 56.16 168 GLU A C 1
ATOM 1347 O O . GLU A 1 168 ? 87.746 9.911 -140.874 1.00 56.16 168 GLU A O 1
ATOM 1352 N N . ILE A 1 169 ? 88.977 9.044 -142.520 1.00 59.81 169 ILE A N 1
ATOM 1353 C CA . ILE A 1 169 ? 89.109 7.716 -141.881 1.00 59.81 169 ILE A CA 1
ATOM 1354 C C . ILE A 1 169 ? 89.900 7.790 -140.564 1.00 59.81 169 ILE A C 1
ATOM 1356 O O . ILE A 1 169 ? 89.601 7.052 -139.623 1.00 59.81 169 ILE A O 1
ATOM 1360 N N . LYS A 1 170 ? 90.887 8.694 -140.462 1.00 62.41 170 LYS A N 1
ATOM 1361 C CA . LYS A 1 170 ? 91.602 8.930 -139.196 1.00 62.41 170 LYS A CA 1
ATOM 1362 C C . LYS A 1 170 ? 90.683 9.573 -138.165 1.00 62.41 170 LYS A C 1
ATOM 1364 O O . LYS A 1 170 ? 90.582 9.061 -137.055 1.00 62.41 170 LYS A O 1
ATOM 1369 N N . GLU A 1 171 ? 89.944 10.609 -138.560 1.00 64.19 171 GLU A N 1
ATOM 1370 C CA . GLU A 1 171 ? 88.980 11.255 -137.670 1.00 64.19 171 GLU A CA 1
ATOM 1371 C C . GLU A 1 171 ? 87.900 10.291 -137.173 1.00 64.19 171 GLU A C 1
ATOM 1373 O O . GLU A 1 171 ? 87.538 10.340 -136.004 1.00 64.19 171 GLU A O 1
ATOM 1378 N N . LEU A 1 172 ? 87.387 9.407 -138.035 1.00 65.69 172 LEU A N 1
ATOM 1379 C CA . LEU A 1 172 ? 86.414 8.383 -137.645 1.00 65.69 172 LEU A CA 1
ATOM 1380 C C . LEU A 1 172 ? 87.007 7.376 -136.656 1.00 65.69 172 LEU A C 1
ATOM 1382 O O . LEU A 1 172 ? 86.342 7.009 -135.692 1.00 65.69 172 LEU A O 1
ATOM 1386 N N . LYS A 1 173 ? 88.262 6.953 -136.846 1.00 71.62 173 LYS A N 1
ATOM 1387 C CA . LYS A 1 173 ? 88.917 6.001 -135.938 1.00 71.62 173 LYS A CA 1
ATOM 1388 C C . LYS A 1 173 ? 89.205 6.602 -134.563 1.00 71.62 173 LYS A C 1
ATOM 1390 O O . LYS A 1 173 ? 89.096 5.894 -133.565 1.00 71.62 173 LYS A O 1
ATOM 1395 N N . ASP A 1 174 ? 89.552 7.883 -134.499 1.00 73.88 174 ASP A N 1
ATOM 1396 C CA . ASP A 1 174 ? 89.744 8.567 -133.221 1.00 73.88 174 ASP A CA 1
ATOM 1397 C C . ASP A 1 174 ? 88.396 8.918 -132.559 1.00 73.88 174 ASP A C 1
ATOM 1399 O O . ASP A 1 174 ? 88.272 8.750 -131.348 1.00 73.88 174 ASP A O 1
ATOM 1403 N N . LYS A 1 175 ? 87.343 9.248 -133.330 1.00 78.19 175 LYS A N 1
ATOM 1404 C CA . LYS A 1 175 ? 85.957 9.352 -132.819 1.00 78.19 175 LYS A CA 1
ATOM 1405 C C . LYS A 1 175 ? 85.503 8.039 -132.164 1.00 78.19 175 LYS A C 1
ATOM 1407 O O . LYS A 1 175 ? 85.105 8.083 -131.003 1.00 78.19 175 LYS A O 1
ATOM 1412 N N . ILE A 1 176 ? 85.683 6.893 -132.833 1.00 74.94 176 ILE A N 1
ATOM 1413 C CA . ILE A 1 176 ? 85.347 5.561 -132.290 1.00 74.94 176 ILE A CA 1
ATOM 1414 C C . ILE A 1 176 ? 86.065 5.293 -130.964 1.00 74.94 176 ILE A C 1
ATOM 1416 O O . ILE A 1 176 ? 85.405 4.902 -130.010 1.00 74.94 176 ILE A O 1
ATOM 1420 N N . LYS A 1 177 ? 87.373 5.571 -130.843 1.00 78.56 177 LYS A N 1
ATOM 1421 C CA . LYS A 1 177 ? 88.075 5.420 -129.552 1.00 78.56 177 LYS A CA 1
ATOM 1422 C C . LYS A 1 177 ? 87.471 6.298 -128.458 1.00 78.56 177 LYS A C 1
ATOM 1424 O O . LYS A 1 177 ? 87.246 5.812 -127.360 1.00 78.56 177 LYS A O 1
ATOM 1429 N N . THR A 1 178 ? 87.161 7.565 -128.756 1.00 78.31 178 THR A N 1
ATOM 1430 C CA . THR A 1 178 ? 86.514 8.443 -127.764 1.00 78.31 178 THR A CA 1
ATOM 1431 C C . THR A 1 178 ? 85.085 8.017 -127.426 1.00 78.31 178 THR A C 1
ATOM 1433 O O . THR A 1 178 ? 84.554 8.449 -126.410 1.00 78.31 178 THR A O 1
ATOM 1436 N N . GLU A 1 179 ? 84.427 7.213 -128.264 1.00 78.31 179 GLU A N 1
ATOM 1437 C CA . GLU A 1 179 ? 83.125 6.608 -127.967 1.00 78.31 179 GLU A CA 1
ATOM 1438 C C . GLU A 1 179 ? 83.274 5.299 -127.180 1.00 78.31 179 GLU A C 1
ATOM 1440 O O . GLU A 1 179 ? 82.527 5.095 -126.232 1.00 78.31 179 GLU A O 1
ATOM 1445 N N . GLU A 1 180 ? 84.281 4.471 -127.466 1.00 80.44 180 GLU A N 1
ATOM 1446 C CA . GLU A 1 180 ? 84.653 3.309 -126.644 1.00 80.44 180 GLU A CA 1
ATOM 1447 C C . GLU A 1 180 ? 85.067 3.734 -125.222 1.00 80.44 180 GLU A C 1
ATOM 1449 O O . GLU A 1 180 ? 84.606 3.146 -124.245 1.00 80.44 180 GLU A O 1
ATOM 1454 N N . GLU A 1 181 ? 85.858 4.803 -125.084 1.00 82.31 181 GLU A N 1
ATOM 1455 C CA . GLU A 1 181 ? 86.219 5.406 -123.793 1.00 82.31 181 GLU A CA 1
ATOM 1456 C C . GLU A 1 181 ? 84.977 5.920 -123.041 1.00 82.31 181 GLU A C 1
ATOM 1458 O O . GLU A 1 181 ? 84.797 5.585 -121.870 1.00 82.31 181 GLU A O 1
ATOM 1463 N N . LYS A 1 182 ? 84.056 6.627 -123.717 1.00 85.50 182 LYS A N 1
ATOM 1464 C CA . LYS A 1 182 ? 82.768 7.042 -123.121 1.00 85.50 182 LYS A CA 1
ATOM 1465 C C . LYS A 1 182 ? 81.898 5.859 -122.710 1.00 85.50 182 LYS A C 1
ATOM 1467 O O . LYS A 1 182 ? 81.275 5.926 -121.661 1.00 85.50 182 LYS A O 1
ATOM 1472 N N . ILE A 1 183 ? 81.855 4.775 -123.485 1.00 79.94 183 ILE A N 1
ATOM 1473 C CA . ILE A 1 183 ? 81.100 3.563 -123.126 1.00 79.94 183 ILE A CA 1
ATOM 1474 C C . ILE A 1 183 ? 81.691 2.920 -121.862 1.00 79.94 183 ILE A C 1
ATOM 1476 O O . ILE A 1 183 ? 80.944 2.481 -120.991 1.00 79.94 183 ILE A O 1
ATOM 1480 N N . ILE A 1 184 ? 83.020 2.911 -121.710 1.00 84.12 184 ILE A N 1
ATOM 1481 C CA . ILE A 1 184 ? 83.688 2.430 -120.490 1.00 84.12 184 ILE A CA 1
ATOM 1482 C C . ILE A 1 184 ? 83.359 3.332 -119.285 1.00 84.12 184 ILE A C 1
ATOM 1484 O O . ILE A 1 184 ? 83.095 2.819 -118.192 1.00 84.12 184 ILE A O 1
ATOM 1488 N N . GLU A 1 185 ? 83.318 4.655 -119.471 1.00 85.25 185 GLU A N 1
ATOM 1489 C CA . GLU A 1 185 ? 82.875 5.611 -118.445 1.00 85.25 185 GLU A CA 1
ATOM 1490 C C . GLU A 1 185 ? 81.388 5.426 -118.085 1.00 85.25 185 GLU A C 1
ATOM 1492 O O . GLU A 1 185 ? 81.048 5.337 -116.905 1.00 85.25 185 GLU A O 1
ATOM 1497 N N . GLU A 1 186 ? 80.500 5.279 -119.072 1.00 84.44 186 GLU A N 1
ATOM 1498 C CA . GLU A 1 186 ? 79.072 4.998 -118.879 1.00 84.44 186 GLU A CA 1
ATOM 1499 C C . GLU A 1 186 ? 78.844 3.663 -118.158 1.00 84.44 186 GLU A C 1
ATOM 1501 O O . GLU A 1 186 ? 78.006 3.583 -117.258 1.00 84.44 186 GLU A O 1
ATOM 1506 N N . GLU A 1 187 ? 79.619 2.621 -118.471 1.00 87.38 187 GLU A N 1
ATOM 1507 C CA . GLU A 1 187 ? 79.598 1.357 -117.735 1.00 87.38 187 GLU A CA 1
ATOM 1508 C C . GLU A 1 187 ? 80.066 1.511 -116.282 1.00 87.38 187 GLU A C 1
ATOM 1510 O O . GLU A 1 187 ? 79.510 0.868 -115.386 1.00 87.38 187 GLU A O 1
ATOM 1515 N N . ALA A 1 188 ? 81.094 2.324 -116.026 1.00 88.31 188 ALA A N 1
ATOM 1516 C CA . ALA A 1 188 ? 81.572 2.604 -114.673 1.00 88.31 188 ALA A CA 1
ATOM 1517 C C . ALA A 1 188 ? 80.508 3.364 -113.862 1.00 88.31 188 ALA A C 1
ATOM 1519 O O . ALA A 1 188 ? 80.180 2.957 -112.744 1.00 88.31 188 ALA A O 1
ATOM 1520 N N . ILE A 1 189 ? 79.885 4.381 -114.464 1.00 88.94 189 ILE A N 1
ATOM 1521 C CA . ILE A 1 189 ? 78.751 5.124 -113.901 1.00 88.94 189 ILE A CA 1
ATOM 1522 C C . ILE A 1 189 ? 77.560 4.185 -113.656 1.00 88.94 189 ILE A C 1
ATOM 1524 O O . ILE A 1 189 ? 76.949 4.228 -112.590 1.00 88.94 189 ILE A O 1
ATOM 1528 N N . ALA A 1 190 ? 77.242 3.277 -114.582 1.00 88.25 190 ALA A N 1
ATOM 1529 C CA . ALA A 1 190 ? 76.160 2.306 -114.419 1.00 88.25 190 ALA A CA 1
ATOM 1530 C C . ALA A 1 190 ? 76.425 1.318 -113.267 1.00 88.25 190 ALA A C 1
ATOM 1532 O O . ALA A 1 190 ? 75.507 1.012 -112.497 1.00 88.25 190 ALA A O 1
ATOM 1533 N N . LYS A 1 191 ? 77.675 0.858 -113.103 1.00 91.25 191 LYS A N 1
ATOM 1534 C CA . LYS A 1 191 ? 78.117 0.028 -111.966 1.00 91.25 191 LYS A CA 1
ATOM 1535 C C . LYS A 1 191 ? 78.011 0.800 -110.645 1.00 91.25 191 LYS A C 1
ATOM 1537 O O . LYS A 1 191 ? 77.521 0.243 -109.660 1.00 91.25 191 LYS A O 1
ATOM 1542 N N . GLU A 1 192 ? 78.377 2.082 -110.620 1.00 92.62 192 GLU A N 1
ATOM 1543 C CA . GLU A 1 192 ? 78.197 2.929 -109.436 1.00 92.62 192 GLU A CA 1
ATOM 1544 C C . GLU A 1 192 ? 76.711 3.139 -109.106 1.00 92.62 192 GLU A C 1
ATOM 1546 O O . GLU A 1 192 ? 76.299 2.910 -107.969 1.00 92.62 192 GLU A O 1
ATOM 1551 N N . ILE A 1 193 ? 75.875 3.477 -110.093 1.00 91.75 193 ILE A N 1
ATOM 1552 C CA . ILE A 1 193 ? 74.419 3.618 -109.935 1.00 91.75 193 ILE A CA 1
ATOM 1553 C C . ILE A 1 193 ? 73.797 2.319 -109.405 1.00 91.75 193 ILE A C 1
ATOM 1555 O O . ILE A 1 193 ? 72.915 2.367 -108.547 1.00 91.75 193 ILE A O 1
ATOM 1559 N N . ALA A 1 194 ? 74.244 1.149 -109.871 1.00 91.44 194 ALA A N 1
ATOM 1560 C CA . ALA A 1 194 ? 73.786 -0.138 -109.348 1.00 91.44 194 ALA A CA 1
ATOM 1561 C C . ALA A 1 194 ? 74.159 -0.320 -107.864 1.00 91.44 194 ALA A C 1
ATOM 1563 O O . ALA A 1 194 ? 73.311 -0.712 -107.061 1.00 91.44 194 ALA A O 1
ATOM 1564 N N . LEU A 1 195 ? 75.386 0.039 -107.477 1.00 92.62 195 LEU A N 1
ATOM 1565 C CA . LEU A 1 195 ? 75.870 -0.021 -106.094 1.00 92.62 195 LEU A CA 1
ATOM 1566 C C . LEU A 1 195 ? 75.209 1.029 -105.176 1.00 92.62 195 LEU A C 1
ATOM 1568 O O . LEU A 1 195 ? 75.018 0.789 -103.984 1.00 92.62 195 LEU A O 1
ATOM 1572 N N . GLN A 1 196 ? 74.806 2.182 -105.712 1.00 93.62 196 GLN A N 1
ATOM 1573 C CA . GLN A 1 196 ? 73.973 3.154 -105.000 1.00 93.62 196 GLN A CA 1
ATOM 1574 C C . GLN A 1 196 ? 72.527 2.641 -104.834 1.00 93.62 196 GLN A C 1
ATOM 1576 O O . GLN A 1 196 ? 71.947 2.787 -103.757 1.00 93.62 196 GLN A O 1
ATOM 1581 N N . LYS A 1 197 ? 71.954 1.970 -105.846 1.00 93.56 197 LYS A N 1
ATOM 1582 C CA . LYS A 1 197 ? 70.612 1.352 -105.783 1.00 93.56 197 LYS A CA 1
ATOM 1583 C C . LYS A 1 197 ? 70.521 0.217 -104.758 1.00 93.56 197 LYS A C 1
ATOM 1585 O O . LYS A 1 197 ? 69.505 0.124 -104.063 1.00 93.56 197 LYS A O 1
ATOM 1590 N N . THR A 1 198 ? 71.551 -0.622 -104.623 1.00 93.19 198 THR A N 1
ATOM 1591 C CA . THR A 1 198 ? 71.587 -1.658 -103.572 1.00 93.19 198 THR A CA 1
ATOM 1592 C C . THR A 1 198 ? 71.673 -1.027 -102.183 1.00 93.19 198 THR A C 1
ATOM 1594 O O . THR A 1 198 ? 70.798 -1.287 -101.362 1.00 93.19 198 THR A O 1
ATOM 1597 N N . LYS A 1 199 ? 72.604 -0.084 -101.956 1.00 95.31 199 LYS A N 1
ATOM 1598 C CA . LYS A 1 199 ? 72.683 0.699 -100.703 1.00 95.31 199 LYS A CA 1
ATOM 1599 C C . LYS A 1 199 ? 71.352 1.367 -100.335 1.00 95.31 199 LYS A C 1
ATOM 1601 O O . LYS A 1 199 ? 70.952 1.344 -99.172 1.00 95.31 199 LYS A O 1
ATOM 1606 N N . LEU A 1 200 ? 70.650 1.948 -101.311 1.00 94.44 200 LEU A N 1
ATOM 1607 C CA . LEU A 1 200 ? 69.337 2.561 -101.100 1.00 94.44 200 LEU A CA 1
ATOM 1608 C C . LEU A 1 200 ? 68.275 1.519 -100.718 1.00 94.44 200 LEU A C 1
ATOM 1610 O O . LEU A 1 200 ? 67.458 1.773 -99.837 1.00 94.44 200 LEU A O 1
ATOM 1614 N N . THR A 1 201 ? 68.304 0.337 -101.333 1.00 93.88 201 THR A N 1
ATOM 1615 C CA . THR A 1 201 ? 67.385 -0.765 -101.012 1.00 93.88 201 THR A CA 1
ATOM 1616 C C . THR A 1 201 ? 67.627 -1.289 -99.594 1.00 93.88 201 THR A C 1
ATOM 1618 O O . THR A 1 201 ? 66.664 -1.449 -98.843 1.00 93.88 201 THR A O 1
ATOM 1621 N N . ASP A 1 202 ? 68.885 -1.449 -99.180 1.00 94.19 202 ASP A N 1
ATOM 1622 C CA . ASP A 1 202 ? 69.253 -1.830 -97.810 1.00 94.19 202 ASP A CA 1
ATOM 1623 C C . ASP A 1 202 ? 68.780 -0.787 -96.785 1.00 94.19 202 ASP A C 1
ATOM 1625 O O . ASP A 1 202 ? 68.254 -1.136 -95.726 1.00 94.19 202 ASP A O 1
ATOM 1629 N N . LEU A 1 203 ? 68.918 0.508 -97.099 1.00 95.12 203 LEU A N 1
ATOM 1630 C CA . LEU A 1 203 ? 68.401 1.600 -96.267 1.00 95.12 203 LEU A CA 1
ATOM 1631 C C . LEU A 1 203 ? 66.868 1.581 -96.179 1.00 95.12 203 LEU A C 1
ATOM 1633 O O . LEU A 1 203 ? 66.324 1.749 -95.088 1.00 95.12 203 LEU A O 1
ATOM 1637 N N . ILE A 1 204 ? 66.164 1.321 -97.285 1.00 94.94 204 ILE A N 1
ATOM 1638 C CA . ILE A 1 204 ? 64.699 1.175 -97.303 1.00 94.94 204 ILE A CA 1
ATOM 1639 C C . ILE A 1 204 ? 64.261 -0.029 -96.456 1.00 94.94 204 ILE A C 1
ATOM 1641 O O . ILE A 1 204 ? 63.285 0.075 -95.713 1.00 94.94 204 ILE A O 1
ATOM 1645 N N . GLN A 1 205 ? 64.971 -1.160 -96.524 1.00 94.50 205 GLN A N 1
ATOM 1646 C CA . GLN A 1 205 ? 64.675 -2.333 -95.696 1.00 94.50 205 GLN A CA 1
ATOM 1647 C C . GLN A 1 205 ? 64.904 -2.050 -94.206 1.00 94.50 205 GLN A C 1
ATOM 1649 O O . GLN A 1 205 ? 64.005 -2.303 -93.404 1.00 94.50 205 GLN A O 1
ATOM 1654 N N . LYS A 1 206 ? 66.048 -1.451 -93.841 1.00 95.69 206 LYS A N 1
ATOM 1655 C CA . LYS A 1 206 ? 66.356 -1.048 -92.455 1.00 95.69 206 LYS A CA 1
ATOM 1656 C C . LYS A 1 206 ? 65.338 -0.052 -91.903 1.00 95.69 206 LYS A C 1
ATOM 1658 O O . LYS A 1 206 ? 64.876 -0.207 -90.774 1.00 95.69 206 LYS A O 1
ATOM 1663 N N . ARG A 1 207 ? 64.932 0.934 -92.708 1.00 95.75 207 ARG A N 1
ATOM 1664 C CA . ARG A 1 207 ? 63.870 1.879 -92.347 1.00 95.75 207 ARG A CA 1
ATOM 1665 C C . ARG A 1 207 ? 62.555 1.146 -92.069 1.00 95.75 207 ARG A C 1
ATOM 1667 O O . ARG A 1 207 ? 61.982 1.346 -91.006 1.00 95.75 207 ARG A O 1
ATOM 1674 N N . LYS A 1 208 ? 62.130 0.236 -92.953 1.00 95.69 208 LYS A N 1
ATOM 1675 C CA . LYS A 1 208 ? 60.907 -0.566 -92.764 1.00 95.69 208 LYS A CA 1
ATOM 1676 C C . LYS A 1 208 ? 60.958 -1.475 -91.531 1.00 95.69 208 LYS A C 1
ATOM 1678 O O . LYS A 1 208 ? 59.919 -1.691 -90.913 1.00 95.69 208 LYS A O 1
ATOM 1683 N N . SER A 1 209 ? 62.118 -2.026 -91.159 1.00 94.00 209 SER A N 1
ATOM 1684 C CA . SER A 1 209 ? 62.238 -2.801 -89.913 1.00 94.00 209 SER A CA 1
ATOM 1685 C C . SER A 1 209 ? 62.147 -1.918 -88.668 1.00 94.00 209 SER A C 1
ATOM 1687 O O . SER A 1 209 ? 61.469 -2.304 -87.720 1.00 94.00 209 SER A O 1
ATOM 1689 N N . VAL A 1 210 ? 62.748 -0.722 -88.690 1.00 95.94 210 VAL A N 1
ATOM 1690 C CA . VAL A 1 210 ? 62.652 0.243 -87.581 1.00 95.94 210 VAL A CA 1
ATOM 1691 C C . VAL A 1 210 ? 61.230 0.793 -87.451 1.00 95.94 210 VAL A C 1
ATOM 1693 O O . VAL A 1 210 ? 60.694 0.804 -86.352 1.00 95.94 210 VAL A O 1
ATOM 1696 N N . GLU A 1 211 ? 60.567 1.164 -88.551 1.00 95.06 211 GLU A N 1
ATOM 1697 C CA . GLU A 1 211 ? 59.160 1.605 -88.541 1.00 95.06 211 GLU A CA 1
ATOM 1698 C C . GLU A 1 211 ? 58.236 0.529 -87.943 1.00 95.06 211 GLU A C 1
ATOM 1700 O O . GLU A 1 211 ? 57.365 0.845 -87.134 1.00 95.06 211 GLU A O 1
ATOM 1705 N N . LYS A 1 212 ? 58.473 -0.756 -88.254 1.00 95.31 212 LYS A N 1
ATOM 1706 C CA . LYS A 1 212 ? 57.760 -1.874 -87.616 1.00 95.31 212 LYS A CA 1
ATOM 1707 C C . LYS A 1 212 ? 58.040 -1.972 -86.115 1.00 95.31 212 LYS A C 1
ATOM 1709 O O . LYS A 1 212 ? 57.088 -2.102 -85.352 1.00 95.31 212 LYS A O 1
ATOM 1714 N N . GLN A 1 213 ? 59.303 -1.895 -85.689 1.00 95.62 213 GLN A N 1
ATOM 1715 C CA . GLN A 1 213 ? 59.667 -1.918 -84.265 1.00 95.62 213 GLN A CA 1
ATOM 1716 C C . GLN A 1 213 ? 59.011 -0.762 -83.500 1.00 95.62 213 GLN A C 1
ATOM 1718 O O . GLN A 1 213 ? 58.345 -1.010 -82.501 1.00 95.62 213 GLN A O 1
ATOM 1723 N N . VAL A 1 214 ? 59.089 0.463 -84.029 1.00 95.44 214 VAL A N 1
ATOM 1724 C CA . VAL A 1 214 ? 58.435 1.648 -83.454 1.00 95.44 214 VAL A CA 1
ATOM 1725 C C . VAL A 1 214 ? 56.921 1.450 -83.354 1.00 95.44 214 VAL A C 1
ATOM 1727 O O . VAL A 1 214 ? 56.363 1.690 -82.290 1.00 95.44 214 VAL A O 1
ATOM 1730 N N . SER A 1 215 ? 56.255 0.943 -84.400 1.00 94.56 215 SER A N 1
ATOM 1731 C CA . SER A 1 215 ? 54.804 0.688 -84.348 1.00 94.56 215 SER A CA 1
ATOM 1732 C C . SER A 1 215 ? 54.412 -0.376 -83.309 1.00 94.56 215 SER A C 1
ATOM 1734 O O . SER A 1 215 ? 53.395 -0.245 -82.629 1.00 94.56 215 SER A O 1
ATOM 1736 N N . PHE A 1 216 ? 55.244 -1.408 -83.132 1.00 95.44 216 PHE A N 1
ATOM 1737 C CA . PHE A 1 216 ? 55.028 -2.442 -82.123 1.00 95.44 216 PHE A CA 1
ATOM 1738 C C . PHE A 1 216 ? 55.222 -1.885 -80.707 1.00 95.44 216 PHE A C 1
ATOM 1740 O O . PHE A 1 216 ? 54.363 -2.082 -79.847 1.00 95.44 216 PHE A O 1
ATOM 1747 N N . GLU A 1 217 ? 56.300 -1.136 -80.472 1.00 95.94 217 GLU A N 1
ATOM 1748 C CA . GLU A 1 217 ? 56.570 -0.472 -79.193 1.00 95.94 217 GLU A CA 1
ATOM 1749 C C . GLU A 1 217 ? 55.486 0.554 -78.840 1.00 95.94 217 GLU A C 1
ATOM 1751 O O . GLU A 1 217 ? 55.021 0.558 -77.702 1.00 95.94 217 GLU A O 1
ATOM 1756 N N . GLN A 1 218 ? 55.009 1.343 -79.811 1.00 95.75 218 GLN A N 1
ATOM 1757 C CA . GLN A 1 218 ? 53.861 2.243 -79.651 1.00 95.75 218 GLN A CA 1
ATOM 1758 C C . GLN A 1 218 ? 52.620 1.476 -79.185 1.00 95.75 218 GLN A C 1
ATOM 1760 O O . GLN A 1 218 ? 52.101 1.780 -78.114 1.00 95.75 218 GLN A O 1
ATOM 1765 N N . SER A 1 219 ? 52.212 0.416 -79.893 1.00 94.81 219 SER A N 1
ATOM 1766 C CA . SER A 1 219 ? 51.046 -0.389 -79.488 1.00 94.81 219 SER A CA 1
ATOM 1767 C C . SER A 1 219 ? 51.212 -1.055 -78.108 1.00 94.81 219 SER A C 1
ATOM 1769 O O . SER A 1 219 ? 50.261 -1.142 -77.329 1.00 94.81 219 SER A O 1
ATOM 1771 N N . SER A 1 220 ? 52.434 -1.474 -77.753 1.00 96.44 220 SER A N 1
ATOM 1772 C CA . SER A 1 220 ? 52.741 -2.053 -76.440 1.00 96.44 220 SER A CA 1
ATOM 1773 C C . SER A 1 220 ? 52.667 -1.013 -75.318 1.00 96.44 220 SER A C 1
ATOM 1775 O O . SER A 1 220 ? 52.205 -1.328 -74.218 1.00 96.44 220 SER A O 1
ATOM 1777 N N . LEU A 1 221 ? 53.109 0.221 -75.576 1.00 96.19 221 LEU A N 1
ATOM 1778 C CA . LEU A 1 221 ? 53.006 1.331 -74.632 1.00 96.19 221 LEU A CA 1
ATOM 1779 C C . LEU A 1 221 ? 51.560 1.813 -74.492 1.00 96.19 221 LEU A C 1
ATOM 1781 O O . LEU A 1 221 ? 51.110 1.994 -73.367 1.00 96.19 221 LEU A O 1
ATOM 1785 N N . GLU A 1 222 ? 50.814 1.945 -75.589 1.00 95.81 222 GLU A N 1
ATOM 1786 C CA . GLU A 1 222 ? 49.394 2.319 -75.578 1.00 95.81 222 GLU A CA 1
ATOM 1787 C C . GLU A 1 222 ? 48.547 1.321 -74.777 1.00 95.81 222 GLU A C 1
ATOM 1789 O O . GLU A 1 222 ? 47.761 1.743 -73.928 1.00 95.81 222 GLU A O 1
ATOM 1794 N N . SER A 1 223 ? 48.769 0.009 -74.944 1.00 95.25 223 SER A N 1
ATOM 1795 C CA . SER A 1 223 ? 48.101 -1.024 -74.133 1.00 95.25 223 SER A CA 1
ATOM 1796 C C . SER A 1 223 ? 48.400 -0.864 -72.638 1.00 95.25 223 SER A C 1
ATOM 1798 O O . SER A 1 223 ? 47.482 -0.842 -71.820 1.00 95.25 223 SER A O 1
ATOM 1800 N N . LYS A 1 224 ? 49.675 -0.679 -72.266 1.00 97.06 224 LYS A N 1
ATOM 1801 C CA . LYS A 1 224 ? 50.079 -0.471 -70.862 1.00 97.06 224 LYS A CA 1
ATOM 1802 C C . LYS A 1 224 ? 49.491 0.813 -70.279 1.00 97.06 224 LYS A C 1
ATOM 1804 O O . LYS A 1 224 ? 49.038 0.816 -69.140 1.00 97.06 224 LYS A O 1
ATOM 1809 N N . ILE A 1 225 ? 49.471 1.895 -71.055 1.00 95.69 225 ILE A N 1
ATOM 1810 C CA . ILE A 1 225 ? 48.877 3.175 -70.660 1.00 95.69 225 ILE A CA 1
ATOM 1811 C C . ILE A 1 225 ? 47.366 3.012 -70.432 1.00 95.69 225 ILE A C 1
ATOM 1813 O O . ILE A 1 225 ? 46.851 3.493 -69.425 1.00 95.69 225 ILE A O 1
ATOM 1817 N N . ALA A 1 226 ? 46.659 2.287 -71.305 1.00 96.56 226 ALA A N 1
ATOM 1818 C CA . ALA A 1 226 ? 45.236 1.994 -71.139 1.00 96.56 226 ALA A CA 1
ATOM 1819 C C . ALA A 1 226 ? 44.950 1.153 -69.878 1.00 96.56 226 ALA A C 1
ATOM 1821 O O . ALA A 1 226 ? 44.026 1.470 -69.126 1.00 96.56 226 ALA A O 1
ATOM 1822 N N . GLU A 1 227 ? 45.764 0.129 -69.600 1.00 96.38 227 GLU A N 1
ATOM 1823 C CA . GLU A 1 227 ? 45.682 -0.660 -68.363 1.00 96.38 227 GLU A CA 1
ATOM 1824 C C . GLU A 1 227 ? 45.916 0.198 -67.109 1.00 96.38 227 GLU A C 1
ATOM 1826 O O . GLU A 1 227 ? 45.151 0.103 -66.147 1.00 96.38 227 GLU A O 1
ATOM 1831 N N . GLU A 1 228 ? 46.934 1.065 -67.103 1.00 96.44 228 GLU A N 1
ATOM 1832 C CA . GLU A 1 228 ? 47.183 1.978 -65.981 1.00 96.44 228 GLU A CA 1
ATOM 1833 C C . GLU A 1 228 ? 46.048 2.998 -65.803 1.00 96.44 228 GLU A C 1
ATOM 1835 O O . GLU A 1 228 ? 45.632 3.249 -64.673 1.00 96.44 228 GLU A O 1
ATOM 1840 N N . TYR A 1 229 ? 45.444 3.517 -66.880 1.00 96.81 229 TYR A N 1
ATOM 1841 C CA . TYR A 1 229 ? 44.244 4.357 -66.770 1.00 96.81 229 TYR A CA 1
ATOM 1842 C C . TYR A 1 229 ? 43.057 3.616 -66.136 1.00 96.81 229 TYR A C 1
ATOM 1844 O O . TYR A 1 229 ? 42.338 4.203 -65.323 1.00 96.81 229 TYR A O 1
ATOM 1852 N N . GLN A 1 230 ? 42.855 2.328 -66.441 1.00 96.31 230 GLN A N 1
ATOM 1853 C CA . GLN A 1 230 ? 41.822 1.517 -65.783 1.00 96.31 230 GLN A CA 1
ATOM 1854 C C . GLN A 1 230 ? 42.130 1.288 -64.290 1.00 96.31 230 GLN A C 1
ATOM 1856 O O . GLN A 1 230 ? 41.228 1.394 -63.448 1.00 96.31 230 GLN A O 1
ATOM 1861 N N . LYS A 1 231 ? 43.399 1.045 -63.932 1.00 97.31 231 LYS A N 1
ATOM 1862 C CA . LYS A 1 231 ? 43.845 0.924 -62.529 1.00 97.31 231 LYS A CA 1
ATOM 1863 C C . LYS A 1 231 ? 43.641 2.232 -61.763 1.00 97.31 231 LYS A C 1
ATOM 1865 O O . LYS A 1 231 ? 43.032 2.219 -60.698 1.00 97.31 231 LYS A O 1
ATOM 1870 N N . ILE A 1 232 ? 44.054 3.367 -62.325 1.00 96.69 232 ILE A N 1
ATOM 1871 C CA . ILE A 1 232 ? 43.849 4.691 -61.723 1.00 96.69 232 ILE A CA 1
ATOM 1872 C C . ILE A 1 232 ? 42.349 4.978 -61.563 1.00 96.69 232 ILE A C 1
ATOM 1874 O O . ILE A 1 232 ? 41.918 5.335 -60.472 1.00 96.69 232 ILE A O 1
ATOM 1878 N N . SER A 1 233 ? 41.525 4.744 -62.592 1.00 95.44 233 SER A N 1
ATOM 1879 C CA . SER A 1 233 ? 40.073 4.975 -62.526 1.00 95.44 233 SER A CA 1
ATOM 1880 C C . SER A 1 233 ? 39.383 4.143 -61.435 1.00 95.44 233 SER A C 1
ATOM 1882 O O . SER A 1 233 ? 38.550 4.662 -60.690 1.00 95.44 233 SER A O 1
ATOM 1884 N N . SER A 1 234 ? 39.743 2.863 -61.298 1.00 96.00 234 SER A N 1
ATOM 1885 C CA . SER A 1 234 ? 39.205 1.993 -60.241 1.00 96.00 234 SER A CA 1
ATOM 1886 C C . SER A 1 234 ? 39.695 2.396 -58.843 1.00 96.00 234 SER A C 1
ATOM 1888 O O . SER A 1 234 ? 38.891 2.430 -57.911 1.00 96.00 234 SER A O 1
ATOM 1890 N N . GLN A 1 235 ? 40.960 2.806 -58.699 1.00 96.81 235 GLN A N 1
ATOM 1891 C CA . GLN A 1 235 ? 41.486 3.367 -57.450 1.00 96.81 235 GLN A CA 1
ATOM 1892 C C . GLN A 1 235 ? 40.810 4.693 -57.067 1.00 96.81 235 GLN A C 1
ATOM 1894 O O . GLN A 1 235 ? 40.480 4.879 -55.898 1.00 96.81 235 GLN A O 1
ATOM 1899 N N . THR A 1 236 ? 40.545 5.597 -58.019 1.00 96.25 236 THR A N 1
ATOM 1900 C CA . THR A 1 236 ? 39.829 6.858 -57.754 1.00 96.25 236 THR A CA 1
ATOM 1901 C C . THR A 1 236 ? 38.409 6.594 -57.254 1.00 96.25 236 THR A C 1
ATOM 1903 O O . THR A 1 236 ? 38.020 7.163 -56.237 1.00 96.25 236 THR A O 1
ATOM 1906 N N . LYS A 1 237 ? 37.667 5.676 -57.890 1.00 97.19 237 LYS A N 1
ATOM 1907 C CA . LYS A 1 237 ? 36.320 5.273 -57.440 1.00 97.19 237 LYS A CA 1
ATOM 1908 C C . LYS A 1 237 ? 36.335 4.698 -56.020 1.00 97.19 237 LYS A C 1
ATOM 1910 O O . LYS A 1 237 ? 35.488 5.047 -55.204 1.00 97.19 237 LYS A O 1
ATOM 1915 N N . LEU A 1 238 ? 37.317 3.853 -55.704 1.00 97.31 238 LEU A N 1
ATOM 1916 C CA . LEU A 1 238 ? 37.478 3.281 -54.366 1.00 97.31 238 LEU A CA 1
ATOM 1917 C C . LEU A 1 238 ? 37.859 4.349 -53.322 1.00 97.31 238 LEU A C 1
ATOM 1919 O O . LEU A 1 238 ? 37.338 4.337 -52.208 1.00 97.31 238 LEU A O 1
ATOM 1923 N N . ALA A 1 239 ? 38.710 5.316 -53.675 1.00 96.88 239 ALA A N 1
ATOM 1924 C CA . ALA A 1 239 ? 39.049 6.440 -52.802 1.00 96.88 239 ALA A CA 1
ATOM 1925 C C . ALA A 1 239 ? 37.847 7.371 -52.545 1.00 96.88 239 ALA A C 1
ATOM 1927 O O . ALA A 1 239 ? 37.665 7.844 -51.422 1.00 96.88 239 ALA A O 1
ATOM 1928 N N . GLU A 1 240 ? 37.002 7.599 -53.552 1.00 97.00 240 GLU A N 1
ATOM 1929 C CA . GLU A 1 240 ? 35.750 8.352 -53.424 1.00 97.00 240 GLU A CA 1
ATOM 1930 C C . GLU A 1 240 ? 34.752 7.634 -52.500 1.00 97.00 240 GLU A C 1
ATOM 1932 O O . GLU A 1 240 ? 34.219 8.254 -51.578 1.00 97.00 240 GLU A O 1
ATOM 1937 N N . GLN A 1 241 ? 34.589 6.314 -52.651 1.00 97.69 241 GLN A N 1
ATOM 1938 C CA . GLN A 1 241 ? 33.786 5.489 -51.739 1.00 97.69 241 GLN A CA 1
ATOM 1939 C C . GLN A 1 241 ? 34.298 5.551 -50.291 1.00 97.69 241 GLN A C 1
ATOM 1941 O O . GLN A 1 241 ? 33.506 5.771 -49.376 1.00 97.69 241 GLN A O 1
ATOM 1946 N N . ILE A 1 242 ? 35.615 5.441 -50.068 1.00 97.19 242 ILE A N 1
ATOM 1947 C CA . ILE A 1 242 ? 36.222 5.598 -48.732 1.00 97.19 242 ILE A CA 1
ATOM 1948 C C . ILE A 1 242 ? 35.979 7.010 -48.175 1.00 97.19 242 ILE A C 1
ATOM 1950 O O . ILE A 1 242 ? 35.727 7.170 -46.981 1.00 97.19 242 ILE A O 1
ATOM 1954 N N . SER A 1 243 ? 36.044 8.045 -49.018 1.00 96.62 243 SER A N 1
ATOM 1955 C CA . SER A 1 243 ? 35.760 9.428 -48.619 1.00 96.62 243 SER A CA 1
ATOM 1956 C C . SER A 1 243 ? 34.305 9.603 -48.175 1.00 96.62 243 SER A C 1
ATOM 1958 O O . SER A 1 243 ? 34.053 10.236 -47.149 1.00 96.62 243 SER A O 1
ATOM 1960 N N . GLN A 1 244 ? 33.353 8.994 -48.887 1.00 96.94 244 GLN A N 1
ATOM 1961 C CA . GLN A 1 244 ? 31.943 9.023 -48.505 1.00 96.94 244 GLN A CA 1
ATOM 1962 C C . GLN A 1 244 ? 31.693 8.253 -47.201 1.00 96.94 244 GLN A C 1
ATOM 1964 O O . GLN A 1 244 ? 31.172 8.834 -46.253 1.00 96.94 244 GLN A O 1
ATOM 1969 N N . GLN A 1 245 ? 32.192 7.017 -47.089 1.00 97.06 245 GLN A N 1
ATOM 1970 C CA . GLN A 1 245 ? 32.085 6.210 -45.866 1.00 97.06 245 GLN A CA 1
ATOM 1971 C C . GLN A 1 245 ? 32.648 6.929 -44.630 1.00 97.06 245 GLN A C 1
ATOM 1973 O O . GLN A 1 245 ? 32.083 6.826 -43.545 1.00 97.06 245 GLN A O 1
ATOM 1978 N N . ARG A 1 246 ? 33.738 7.697 -44.772 1.00 97.12 246 ARG A N 1
ATOM 1979 C CA . ARG A 1 246 ? 34.288 8.512 -43.672 1.00 97.12 246 ARG A CA 1
ATOM 1980 C C . ARG A 1 246 ? 33.334 9.617 -43.211 1.00 97.12 246 ARG A C 1
ATOM 1982 O O . ARG A 1 246 ? 33.239 9.838 -42.008 1.00 97.12 246 ARG A O 1
ATOM 1989 N N . LYS A 1 247 ? 32.625 10.284 -44.129 1.00 96.94 247 LYS A N 1
ATOM 1990 C CA . LYS A 1 247 ? 31.604 11.291 -43.779 1.00 96.94 247 LYS A CA 1
ATOM 1991 C C . LYS A 1 247 ? 30.411 10.644 -43.081 1.00 96.94 247 LYS A C 1
ATOM 1993 O O . LYS A 1 247 ? 29.929 11.177 -42.086 1.00 96.94 247 LYS A O 1
ATOM 1998 N N . ASP A 1 248 ? 29.969 9.491 -43.580 1.00 96.50 248 ASP A N 1
ATOM 1999 C CA . ASP A 1 248 ? 28.836 8.757 -43.014 1.00 96.50 248 ASP A CA 1
ATOM 2000 C C . ASP A 1 248 ? 29.159 8.286 -41.582 1.00 96.50 248 ASP A C 1
ATOM 2002 O O . ASP A 1 248 ? 28.363 8.493 -40.667 1.00 96.50 248 ASP A O 1
ATOM 2006 N N . LEU A 1 249 ? 30.373 7.767 -41.347 1.00 97.12 249 LEU A N 1
ATOM 2007 C CA . LEU A 1 249 ? 30.873 7.434 -40.006 1.00 97.12 249 LEU A CA 1
ATOM 2008 C C . LEU A 1 249 ? 30.926 8.658 -39.075 1.00 97.12 249 LEU A C 1
ATOM 2010 O O . LEU A 1 249 ? 30.487 8.569 -37.930 1.00 97.12 249 LEU A O 1
ATOM 2014 N N . GLU A 1 250 ? 31.399 9.814 -39.556 1.00 97.12 250 GLU A N 1
ATOM 2015 C CA . GLU A 1 250 ? 31.428 11.054 -38.764 1.00 97.12 250 GLU A CA 1
ATOM 2016 C C . GLU A 1 250 ? 30.013 11.523 -38.367 1.00 97.12 250 GLU A C 1
ATOM 2018 O O . GLU A 1 250 ? 29.807 12.058 -37.273 1.00 97.12 250 GLU A O 1
ATOM 2023 N N . MET A 1 251 ? 29.017 11.312 -39.233 1.00 96.94 251 MET A N 1
ATOM 2024 C CA . MET A 1 251 ? 27.611 11.587 -38.927 1.00 96.94 251 MET A CA 1
ATOM 2025 C C . MET A 1 251 ? 27.052 10.605 -37.890 1.00 96.94 251 MET A C 1
ATOM 2027 O O . MET A 1 251 ? 26.450 11.046 -36.909 1.00 96.94 251 MET A O 1
ATOM 2031 N N . VAL A 1 252 ? 27.325 9.305 -38.038 1.00 97.94 252 VAL A N 1
ATOM 2032 C CA . VAL A 1 252 ? 26.930 8.271 -37.066 1.00 97.94 252 VAL A CA 1
ATOM 2033 C C . VAL A 1 252 ? 27.533 8.541 -35.682 1.00 97.94 252 VAL A C 1
ATOM 2035 O O . VAL A 1 252 ? 26.819 8.452 -34.683 1.00 97.94 252 VAL A O 1
ATOM 2038 N N . ASP A 1 253 ? 28.799 8.954 -35.581 1.00 96.69 253 ASP A N 1
ATOM 2039 C CA . ASP A 1 253 ? 29.411 9.314 -34.293 1.00 96.69 253 ASP A CA 1
ATOM 2040 C C . ASP A 1 253 ? 28.763 10.564 -33.656 1.00 96.69 253 ASP A C 1
ATOM 2042 O O . ASP A 1 253 ? 28.534 10.609 -32.439 1.00 96.69 253 ASP A O 1
ATOM 2046 N N . LYS A 1 254 ? 28.377 11.567 -34.459 1.00 97.38 254 LYS A N 1
ATOM 2047 C CA . LYS A 1 254 ? 27.616 12.746 -33.987 1.00 97.38 254 LYS A CA 1
ATOM 2048 C C . LYS A 1 254 ? 26.204 12.393 -33.513 1.00 97.38 254 LYS A C 1
ATOM 2050 O O . LYS A 1 254 ? 25.675 13.057 -32.623 1.00 97.38 254 LYS A O 1
ATOM 2055 N N . GLU A 1 255 ? 25.566 11.381 -34.087 1.00 97.38 255 GLU A N 1
ATOM 2056 C CA . GLU A 1 255 ? 24.259 10.896 -33.626 1.00 97.38 255 GLU A CA 1
ATOM 2057 C C . GLU A 1 255 ? 24.382 10.009 -32.386 1.00 97.38 255 GLU A C 1
ATOM 2059 O O . GLU A 1 255 ? 23.606 10.150 -31.435 1.00 97.38 255 GLU A O 1
ATOM 2064 N N . ARG A 1 256 ? 25.412 9.162 -32.338 1.00 97.56 256 ARG A N 1
ATOM 2065 C CA . ARG A 1 256 ? 25.749 8.325 -31.186 1.00 97.56 256 ARG A CA 1
ATOM 2066 C C . ARG A 1 256 ? 26.031 9.166 -29.944 1.00 97.56 256 ARG A C 1
ATOM 2068 O O . ARG A 1 256 ? 25.459 8.884 -28.896 1.00 97.56 256 ARG A O 1
ATOM 2075 N N . THR A 1 257 ? 26.846 10.215 -30.050 1.00 97.56 257 THR A N 1
ATOM 2076 C CA . THR A 1 257 ? 27.127 11.145 -28.935 1.00 97.56 257 THR A CA 1
ATOM 2077 C C . THR A 1 257 ? 25.858 11.831 -28.424 1.00 97.56 257 THR A C 1
ATOM 2079 O O . THR A 1 257 ? 25.559 11.733 -27.234 1.00 97.56 257 THR A O 1
ATOM 2082 N N . LYS A 1 258 ? 25.034 12.409 -29.312 1.00 98.19 258 LYS A N 1
ATOM 2083 C CA . LYS A 1 258 ? 23.714 12.975 -28.952 1.00 98.19 258 LYS A CA 1
ATOM 2084 C C . LYS A 1 258 ? 22.800 11.961 -28.254 1.00 98.19 258 LYS A C 1
ATOM 2086 O O . LYS A 1 258 ? 22.051 12.325 -27.350 1.00 98.19 258 LYS A O 1
ATOM 2091 N N . THR A 1 259 ? 22.830 10.702 -28.686 1.00 97.38 259 THR A N 1
ATOM 2092 C CA . THR A 1 259 ? 22.002 9.625 -28.123 1.00 97.38 259 THR A CA 1
ATOM 2093 C C . THR A 1 259 ? 22.501 9.208 -26.741 1.00 97.38 259 THR A C 1
ATOM 2095 O O . THR A 1 259 ? 21.701 9.098 -25.815 1.00 97.38 259 THR A O 1
ATOM 2098 N N . VAL A 1 260 ? 23.819 9.072 -26.561 1.00 98.00 260 VAL A N 1
ATOM 2099 C CA . VAL A 1 260 ? 24.442 8.817 -25.253 1.00 98.00 260 VAL A CA 1
ATOM 2100 C C . VAL A 1 260 ? 24.126 9.947 -24.269 1.00 98.00 260 VAL A C 1
ATOM 2102 O O . VAL A 1 260 ? 23.681 9.663 -23.162 1.00 98.00 260 VAL A O 1
ATOM 2105 N N . GLU A 1 261 ? 24.233 11.215 -24.676 1.00 97.75 261 GLU A N 1
ATOM 2106 C CA . GLU A 1 261 ? 23.860 12.351 -23.822 1.00 97.75 261 GLU A CA 1
ATOM 2107 C C . GLU A 1 261 ? 22.391 12.323 -23.370 1.00 97.75 261 GLU A C 1
ATOM 2109 O O . GLU A 1 261 ? 22.089 12.686 -22.231 1.00 97.75 261 GLU A O 1
ATOM 2114 N N . LYS A 1 262 ? 21.458 11.934 -24.253 1.00 98.19 262 LYS A N 1
ATOM 2115 C CA . LYS A 1 262 ? 20.036 11.778 -23.898 1.00 98.19 262 LYS A CA 1
ATOM 2116 C C . LYS A 1 262 ? 19.853 10.667 -22.865 1.00 98.19 262 LYS A C 1
ATOM 2118 O O . LYS A 1 262 ? 19.258 10.913 -21.818 1.00 98.19 262 LYS A O 1
ATOM 2123 N N . ILE A 1 263 ? 20.448 9.499 -23.116 1.00 97.38 263 ILE A N 1
ATOM 2124 C CA . ILE A 1 263 ? 20.420 8.345 -22.206 1.00 97.38 263 ILE A CA 1
ATOM 2125 C C . ILE A 1 263 ? 21.001 8.715 -20.835 1.00 97.38 263 ILE A C 1
ATOM 2127 O O . ILE A 1 263 ? 20.449 8.329 -19.807 1.00 97.38 263 ILE A O 1
ATOM 2131 N N . GLU A 1 264 ? 22.091 9.485 -20.779 1.00 97.31 264 GLU A N 1
ATOM 2132 C CA . GLU A 1 264 ? 22.663 9.950 -19.513 1.00 97.31 264 GLU A CA 1
ATOM 2133 C C . GLU A 1 264 ? 21.731 10.914 -18.770 1.00 97.31 264 GLU A C 1
ATOM 2135 O O . GLU A 1 264 ? 21.503 10.728 -17.571 1.00 97.31 264 GLU A O 1
ATOM 2140 N N . LYS A 1 265 ? 21.130 11.888 -19.467 1.00 97.56 265 LYS A N 1
ATOM 2141 C CA . LYS A 1 265 ? 20.145 12.817 -18.885 1.00 97.56 265 LYS A CA 1
ATOM 2142 C C . LYS A 1 265 ? 18.956 12.046 -18.298 1.00 97.56 265 LYS A C 1
ATOM 2144 O O . LYS A 1 265 ? 18.694 12.173 -17.101 1.00 97.56 265 LYS A O 1
ATOM 2149 N N . GLU A 1 266 ? 18.323 11.168 -19.072 1.00 97.56 266 GLU A N 1
ATOM 2150 C CA . GLU A 1 266 ? 17.211 10.312 -18.623 1.00 97.56 266 GLU A CA 1
ATOM 2151 C C . GLU A 1 266 ? 17.606 9.414 -17.442 1.00 97.56 266 GLU A C 1
ATOM 2153 O O . GLU A 1 266 ? 16.904 9.360 -16.433 1.00 97.56 266 GLU A O 1
ATOM 2158 N N . LYS A 1 267 ? 18.787 8.786 -17.489 1.00 98.06 267 LYS A N 1
ATOM 2159 C CA . LYS A 1 267 ? 19.324 7.968 -16.391 1.00 98.06 267 LYS A CA 1
ATOM 2160 C C . LYS A 1 267 ? 19.547 8.772 -15.108 1.00 98.06 267 LYS A C 1
ATOM 2162 O O . LYS A 1 267 ? 19.411 8.209 -14.021 1.00 98.06 267 LYS A O 1
ATOM 2167 N N . THR A 1 268 ? 19.893 10.060 -15.186 1.00 97.31 268 THR A N 1
ATOM 2168 C CA . THR A 1 268 ? 19.981 10.918 -13.988 1.00 97.31 268 THR A CA 1
ATOM 2169 C C . THR A 1 268 ? 18.614 11.324 -13.444 1.00 97.31 268 THR A C 1
ATOM 2171 O O . THR A 1 268 ? 18.466 11.377 -12.223 1.00 97.31 268 THR A O 1
ATOM 2174 N N . LEU A 1 269 ? 17.618 11.551 -14.308 1.00 98.06 269 LEU A N 1
ATOM 2175 C CA . LEU A 1 269 ? 16.238 11.841 -13.902 1.00 98.06 269 LEU A CA 1
ATOM 2176 C C . LEU A 1 269 ? 15.609 10.623 -13.216 1.00 98.06 269 LEU A C 1
ATOM 2178 O O . LEU A 1 269 ? 15.272 10.701 -12.039 1.00 98.06 269 LEU A O 1
ATOM 2182 N N . LEU A 1 270 ? 15.625 9.457 -13.871 1.00 97.75 270 LEU A N 1
ATOM 2183 C CA . LEU A 1 270 ? 15.117 8.198 -13.315 1.00 97.75 270 LEU A CA 1
ATOM 2184 C C . LEU A 1 270 ? 15.765 7.834 -11.970 1.00 97.75 270 LEU A C 1
ATOM 2186 O O . LEU A 1 270 ? 15.100 7.301 -11.084 1.00 97.75 270 LEU A O 1
ATOM 2190 N N . LYS A 1 271 ? 17.057 8.139 -11.776 1.00 98.12 271 LYS A N 1
ATOM 2191 C CA . LYS A 1 271 ? 17.727 7.970 -10.475 1.00 98.12 271 LYS A CA 1
ATOM 2192 C C . LYS A 1 271 ? 17.163 8.895 -9.393 1.00 98.12 271 LYS A C 1
ATOM 2194 O O . LYS A 1 271 ? 17.000 8.436 -8.266 1.00 98.12 271 LYS A O 1
ATOM 2199 N N . LYS A 1 272 ? 16.891 10.166 -9.708 1.00 97.88 272 LYS A N 1
AT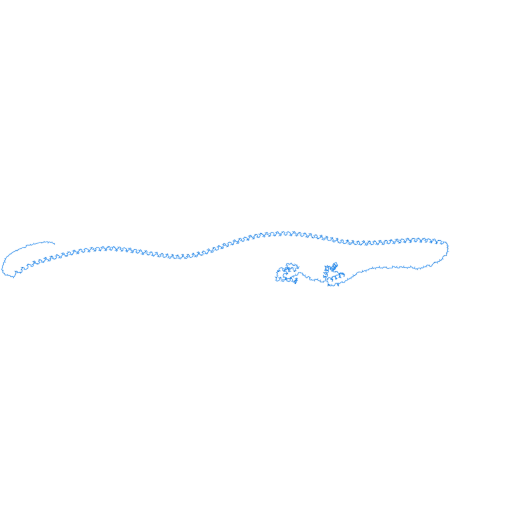OM 2200 C CA . LYS A 1 272 ? 16.291 11.126 -8.765 1.00 97.88 272 LYS A CA 1
ATOM 2201 C C . LYS A 1 272 ? 14.865 10.714 -8.405 1.00 97.88 272 LYS A C 1
ATOM 2203 O O . LYS A 1 272 ? 14.556 10.625 -7.221 1.00 97.88 272 LYS A O 1
ATOM 2208 N N . ASP A 1 273 ? 14.055 10.359 -9.397 1.00 98.00 273 ASP A N 1
ATOM 2209 C CA . ASP A 1 273 ? 12.666 9.930 -9.197 1.00 98.00 273 ASP A CA 1
ATOM 2210 C C . ASP A 1 273 ? 12.588 8.643 -8.360 1.00 98.00 273 ASP A C 1
ATOM 2212 O O . ASP A 1 273 ? 11.753 8.514 -7.466 1.00 98.00 273 ASP A O 1
ATOM 2216 N N . LEU A 1 274 ? 13.512 7.701 -8.586 1.00 97.88 274 LEU A N 1
ATOM 2217 C CA . LEU A 1 274 ? 13.631 6.473 -7.798 1.00 97.88 274 LEU A CA 1
ATOM 2218 C C . LEU A 1 274 ? 14.025 6.750 -6.338 1.00 97.88 274 LEU A C 1
ATOM 2220 O O . LEU A 1 274 ? 13.538 6.055 -5.446 1.00 97.88 274 LEU A O 1
ATOM 2224 N N . ILE A 1 275 ? 14.880 7.746 -6.077 1.00 98.06 275 ILE A N 1
ATOM 2225 C CA . ILE A 1 275 ? 15.222 8.180 -4.712 1.00 98.06 275 ILE A CA 1
ATOM 2226 C C . ILE A 1 275 ? 14.001 8.827 -4.046 1.00 98.06 275 ILE A C 1
ATOM 2228 O O . ILE A 1 275 ? 13.581 8.351 -2.994 1.00 98.06 275 ILE A O 1
ATOM 2232 N N . ALA A 1 276 ? 13.364 9.804 -4.696 1.00 98.06 276 ALA A N 1
ATOM 2233 C CA . ALA A 1 276 ? 12.178 10.481 -4.166 1.00 98.06 276 ALA A CA 1
ATOM 2234 C C . ALA A 1 276 ? 11.033 9.494 -3.862 1.00 98.06 276 ALA A C 1
ATOM 2236 O O . ALA A 1 276 ? 10.411 9.553 -2.802 1.00 98.06 276 ALA A O 1
ATOM 2237 N N . ARG A 1 277 ? 10.797 8.510 -4.742 1.00 97.56 277 ARG A N 1
ATOM 2238 C CA . ARG A 1 277 ? 9.792 7.460 -4.516 1.00 97.56 277 ARG A CA 1
ATOM 2239 C C . ARG A 1 277 ? 10.158 6.527 -3.356 1.00 97.56 277 ARG A C 1
ATOM 2241 O O . ARG A 1 277 ? 9.264 6.066 -2.651 1.00 97.56 277 ARG A O 1
ATOM 2248 N N . LYS A 1 278 ? 11.447 6.247 -3.122 1.00 98.06 278 LYS A N 1
ATOM 2249 C CA . LYS A 1 278 ? 11.899 5.495 -1.935 1.00 98.06 278 LYS A CA 1
ATOM 2250 C C . LYS A 1 278 ? 11.697 6.286 -0.644 1.00 98.06 278 LYS A C 1
ATOM 2252 O O . LYS A 1 278 ? 11.279 5.696 0.346 1.00 98.06 278 LYS A O 1
ATOM 2257 N N . GLU A 1 279 ? 11.963 7.588 -0.660 1.00 98.00 279 GLU A N 1
ATOM 2258 C CA . GLU A 1 279 ? 11.739 8.479 0.485 1.00 98.00 279 GLU A CA 1
ATOM 2259 C C . GLU A 1 279 ? 10.246 8.562 0.834 1.00 98.00 279 GLU A C 1
ATOM 2261 O O . GLU A 1 279 ? 9.882 8.347 1.988 1.00 98.00 279 GLU A O 1
ATOM 2266 N N . GLN A 1 280 ? 9.371 8.731 -0.165 1.00 97.88 280 GLN A N 1
ATOM 2267 C CA . GLN A 1 280 ? 7.912 8.688 0.012 1.00 97.88 280 GLN A CA 1
ATOM 2268 C C . GLN A 1 280 ? 7.422 7.352 0.592 1.00 97.88 280 GLN A C 1
ATOM 2270 O O . GLN A 1 280 ? 6.609 7.341 1.514 1.00 97.88 280 GLN A O 1
ATOM 2275 N N . LEU A 1 281 ? 7.929 6.216 0.095 1.00 98.00 281 LEU A N 1
ATOM 2276 C CA . LEU A 1 281 ? 7.584 4.892 0.632 1.00 98.00 281 LEU A CA 1
ATOM 2277 C C . LEU A 1 281 ? 8.066 4.702 2.079 1.00 98.00 281 LEU A C 1
ATOM 2279 O O . LEU A 1 281 ? 7.381 4.058 2.872 1.00 98.00 281 LEU A O 1
ATOM 2283 N N . LEU A 1 282 ? 9.228 5.257 2.433 1.00 98.06 282 LEU A N 1
ATOM 2284 C CA . LEU A 1 282 ? 9.756 5.211 3.797 1.00 98.06 282 LEU A CA 1
ATOM 2285 C C . LEU A 1 282 ? 8.927 6.094 4.741 1.00 98.06 282 LEU A C 1
ATOM 2287 O O . LEU A 1 282 ? 8.605 5.658 5.844 1.00 98.06 282 LEU A O 1
ATOM 2291 N N . GLN A 1 283 ? 8.514 7.284 4.297 1.00 97.19 283 GLN A N 1
ATOM 2292 C CA . GLN A 1 283 ? 7.594 8.141 5.045 1.00 97.19 283 GLN A CA 1
ATOM 2293 C C . GLN A 1 283 ? 6.245 7.443 5.278 1.00 97.19 283 GLN A C 1
ATOM 2295 O O . GLN A 1 283 ? 5.831 7.311 6.428 1.00 97.19 283 GLN A O 1
ATOM 2300 N N . ALA A 1 284 ? 5.607 6.924 4.224 1.00 97.50 284 ALA A N 1
ATOM 2301 C CA . ALA A 1 284 ? 4.322 6.229 4.329 1.00 97.50 284 ALA A CA 1
ATOM 2302 C C . ALA A 1 284 ? 4.390 5.003 5.260 1.00 97.50 284 ALA A C 1
ATOM 2304 O O . ALA A 1 284 ? 3.465 4.752 6.030 1.00 97.50 284 ALA A O 1
ATOM 2305 N N . ARG A 1 285 ? 5.511 4.266 5.248 1.00 97.94 285 ARG A N 1
ATOM 2306 C CA . ARG A 1 285 ? 5.758 3.155 6.179 1.00 97.94 285 ARG A CA 1
ATOM 2307 C C . ARG A 1 285 ? 5.845 3.623 7.636 1.00 97.94 285 ARG A C 1
ATOM 2309 O O . ARG A 1 285 ? 5.270 2.976 8.507 1.00 97.94 285 ARG A O 1
ATOM 2316 N N . ASN A 1 286 ? 6.545 4.724 7.904 1.00 97.69 286 ASN A N 1
ATOM 2317 C CA . ASN A 1 286 ? 6.645 5.280 9.255 1.00 97.69 286 ASN A CA 1
ATOM 2318 C C . ASN A 1 286 ? 5.279 5.787 9.745 1.00 97.69 286 ASN A C 1
ATOM 2320 O O . ASN A 1 286 ? 4.902 5.546 10.889 1.00 97.69 286 ASN A O 1
ATOM 2324 N N . GLU A 1 287 ? 4.511 6.449 8.876 1.00 97.88 287 GLU A N 1
ATOM 2325 C CA . GLU A 1 287 ? 3.144 6.888 9.174 1.00 97.88 287 GLU A CA 1
ATOM 2326 C C . GLU A 1 287 ? 2.238 5.689 9.498 1.00 97.88 287 GLU A C 1
ATOM 2328 O O . GLU A 1 287 ? 1.585 5.689 10.545 1.00 97.88 287 GLU A O 1
ATOM 2333 N N . GLN A 1 288 ? 2.285 4.621 8.691 1.00 97.56 288 GLN A N 1
ATOM 2334 C CA . GLN A 1 288 ? 1.585 3.362 8.969 1.00 97.56 288 GLN A CA 1
ATOM 2335 C C . GLN A 1 288 ? 1.965 2.784 10.341 1.00 97.56 288 GLN A C 1
ATOM 2337 O O . GLN A 1 288 ? 1.077 2.454 11.124 1.00 97.56 288 GLN A O 1
ATOM 2342 N N . GLU A 1 289 ? 3.256 2.718 10.680 1.00 97.88 289 GLU A N 1
ATOM 2343 C CA . GLU A 1 289 ? 3.708 2.224 11.987 1.00 97.88 289 GLU A CA 1
ATOM 2344 C C . GLU A 1 289 ? 3.166 3.084 13.146 1.00 97.88 289 GLU A C 1
ATOM 2346 O O . GLU A 1 289 ? 2.760 2.550 14.183 1.00 97.88 289 GLU A O 1
ATOM 2351 N N . THR A 1 290 ? 3.081 4.411 12.990 1.00 98.00 290 THR A N 1
ATOM 2352 C CA . THR A 1 290 ? 2.464 5.266 14.020 1.00 98.00 290 THR A CA 1
ATOM 2353 C C . THR A 1 290 ? 0.959 5.028 14.163 1.00 98.00 290 THR A C 1
ATOM 2355 O O . THR A 1 290 ? 0.467 4.996 15.294 1.00 98.00 290 THR A O 1
ATOM 2358 N N . LEU A 1 291 ? 0.240 4.800 13.059 1.00 97.94 291 LEU A N 1
ATOM 2359 C CA . LEU A 1 291 ? -1.194 4.500 13.059 1.00 97.94 291 LEU A CA 1
ATOM 2360 C C . LEU A 1 291 ? -1.483 3.124 13.670 1.00 97.94 291 LEU A C 1
ATOM 2362 O O . LEU A 1 291 ? -2.348 3.014 14.535 1.00 97.94 291 LEU A O 1
ATOM 2366 N N . GLU A 1 292 ? -0.720 2.088 13.319 1.00 97.69 292 GLU A N 1
ATOM 2367 C CA . GLU A 1 292 ? -0.841 0.756 13.927 1.00 97.69 292 GLU A CA 1
ATOM 2368 C C . GLU A 1 292 ? -0.606 0.807 15.445 1.00 97.69 292 GLU A C 1
ATOM 2370 O O . GLU A 1 292 ? -1.372 0.230 16.221 1.00 97.69 292 GLU A O 1
ATOM 2375 N N . ASN A 1 293 ? 0.393 1.572 15.896 1.00 98.06 293 ASN A N 1
ATOM 2376 C CA . ASN A 1 293 ? 0.646 1.801 17.319 1.00 98.06 293 ASN A CA 1
ATOM 2377 C C . ASN A 1 293 ? -0.486 2.574 18.027 1.00 98.06 293 ASN A C 1
ATOM 2379 O O . ASN A 1 293 ? -0.714 2.357 19.220 1.00 98.06 293 ASN A O 1
ATOM 2383 N N . GLN A 1 294 ? -1.192 3.476 17.337 1.00 98.12 294 GLN A N 1
ATOM 2384 C CA . GLN A 1 294 ? -2.387 4.144 17.873 1.00 98.12 294 GLN A CA 1
ATOM 2385 C C . GLN A 1 294 ? -3.563 3.165 17.970 1.00 98.12 294 GLN A C 1
ATOM 2387 O O . GLN A 1 294 ? -4.120 3.003 19.056 1.00 98.12 294 GLN A O 1
ATOM 2392 N N . VAL A 1 295 ? -3.857 2.423 16.898 1.00 98.00 295 VAL A N 1
ATOM 2393 C CA . VAL A 1 295 ? -4.921 1.406 16.859 1.00 98.00 295 VAL A CA 1
ATOM 2394 C C . VAL A 1 295 ? -4.724 0.350 17.952 1.00 98.00 295 VAL A C 1
ATOM 2396 O O . VAL A 1 295 ? -5.669 0.026 18.667 1.00 98.00 295 VAL A O 1
ATOM 2399 N N . GLN A 1 296 ? -3.499 -0.137 18.178 1.00 98.12 296 GLN A N 1
ATOM 2400 C CA . GLN A 1 296 ? -3.216 -1.082 19.269 1.00 98.12 296 GLN A CA 1
ATOM 2401 C C . GLN A 1 296 ? -3.458 -0.490 20.670 1.00 98.12 296 GLN A C 1
ATOM 2403 O O . GLN A 1 296 ? -3.865 -1.214 21.584 1.00 98.12 296 GLN A O 1
ATOM 2408 N N . LYS A 1 297 ? -3.207 0.811 20.876 1.00 97.75 297 LYS A N 1
ATOM 2409 C CA . LYS A 1 297 ? -3.515 1.498 22.144 1.00 97.75 297 LYS A CA 1
ATOM 2410 C C . LYS A 1 297 ? -5.023 1.647 22.328 1.00 97.75 297 LYS A C 1
ATOM 2412 O O . LYS A 1 297 ? -5.528 1.357 23.410 1.00 97.75 297 LYS A O 1
ATOM 2417 N N . GLU A 1 298 ? -5.743 2.037 21.282 1.00 97.31 298 GLU A N 1
ATOM 2418 C CA . GLU A 1 298 ? -7.202 2.157 21.313 1.00 97.31 298 GLU A CA 1
ATOM 2419 C C . GLU A 1 298 ? -7.885 0.807 21.543 1.00 97.31 298 GLU A C 1
ATOM 2421 O O . GLU A 1 298 ? -8.754 0.717 22.405 1.00 97.31 298 GLU A O 1
ATOM 2426 N N . GLN A 1 299 ? -7.434 -0.265 20.885 1.00 97.44 299 GLN A N 1
ATOM 2427 C CA . GLN A 1 299 ? -7.916 -1.628 21.128 1.00 97.44 299 GLN A CA 1
ATOM 2428 C C . GLN A 1 299 ? -7.738 -2.048 22.595 1.00 97.44 299 GLN A C 1
ATOM 2430 O O . GLN A 1 299 ? -8.690 -2.525 23.210 1.00 97.44 299 GLN A O 1
ATOM 2435 N N . LYS A 1 300 ? -6.561 -1.810 23.195 1.00 97.69 300 LYS A N 1
ATOM 2436 C CA . LYS A 1 300 ? -6.312 -2.088 24.625 1.00 97.69 300 LYS A CA 1
ATOM 2437 C C . LYS A 1 300 ? -7.198 -1.242 25.544 1.00 97.69 300 LYS A C 1
ATOM 2439 O O . LYS A 1 300 ? -7.723 -1.754 26.535 1.00 97.69 300 LYS A O 1
ATOM 2444 N N . ASN A 1 301 ? -7.411 0.031 25.210 1.00 97.81 301 ASN A N 1
ATOM 2445 C CA . ASN A 1 301 ? -8.303 0.913 25.962 1.00 97.81 301 ASN A CA 1
ATOM 2446 C C . ASN A 1 301 ? -9.758 0.422 25.886 1.00 97.81 301 ASN A C 1
ATOM 2448 O O . ASN A 1 301 ? -10.396 0.272 26.928 1.00 97.81 301 ASN A O 1
ATOM 2452 N N . LEU A 1 302 ? -10.260 0.100 24.689 1.00 97.19 302 LEU A N 1
ATOM 2453 C CA . LEU A 1 302 ? -11.591 -0.474 24.463 1.00 97.19 302 LEU A CA 1
ATOM 2454 C C . LEU A 1 302 ? -11.772 -1.795 25.221 1.00 97.19 302 LEU A C 1
ATOM 2456 O O . LEU A 1 302 ? -12.776 -1.967 25.908 1.00 97.19 302 LEU A O 1
ATOM 2460 N N . GLU A 1 303 ? -10.785 -2.693 25.178 1.00 97.62 303 GLU A N 1
ATOM 2461 C CA . GLU A 1 303 ? -10.810 -3.954 25.924 1.00 97.62 303 GLU A CA 1
ATOM 2462 C C . GLU A 1 303 ? -10.868 -3.715 27.444 1.00 97.62 303 GLU A C 1
ATOM 2464 O O . GLU A 1 303 ? -11.642 -4.365 28.152 1.00 97.62 303 GLU A O 1
ATOM 2469 N N . SER A 1 304 ? -10.102 -2.746 27.962 1.00 97.38 304 SER A N 1
ATOM 2470 C CA . SER A 1 304 ? -10.134 -2.379 29.384 1.00 97.38 304 SER A CA 1
ATOM 2471 C C . SER A 1 304 ? -11.489 -1.788 29.802 1.00 97.38 304 SER A C 1
ATOM 2473 O O . SER A 1 304 ? -12.021 -2.150 30.854 1.00 97.38 304 SER A O 1
ATOM 2475 N N . MET A 1 305 ? -12.099 -0.954 28.952 1.00 96.19 305 MET A N 1
ATOM 2476 C CA . MET A 1 305 ? -13.421 -0.373 29.190 1.00 96.19 305 MET A CA 1
ATOM 2477 C C . MET A 1 305 ? -14.523 -1.434 29.126 1.00 96.19 305 MET A C 1
ATOM 2479 O O . MET A 1 305 ? -15.392 -1.447 29.996 1.00 96.19 305 MET A O 1
ATOM 2483 N N . ALA A 1 306 ? -14.460 -2.366 28.173 1.00 96.62 306 ALA A N 1
ATOM 2484 C CA . ALA A 1 306 ? -15.387 -3.491 28.076 1.00 96.62 306 ALA A CA 1
ATOM 2485 C C . ALA A 1 306 ? -15.300 -4.408 29.311 1.00 96.62 306 ALA A C 1
ATOM 2487 O O . ALA A 1 306 ? -16.328 -4.770 29.885 1.00 96.62 306 ALA A O 1
ATOM 2488 N N . LYS A 1 307 ? -14.085 -4.719 29.789 1.00 97.12 307 LYS A N 1
ATOM 2489 C CA . LYS A 1 307 ? -13.874 -5.459 31.049 1.00 97.12 307 LYS A CA 1
ATOM 2490 C C . LYS A 1 307 ? -14.452 -4.706 32.253 1.00 97.12 307 LYS A C 1
ATOM 2492 O O . LYS A 1 307 ? -15.166 -5.304 33.054 1.00 97.12 307 LYS A O 1
ATOM 2497 N N . ALA A 1 308 ? -14.212 -3.398 32.358 1.00 97.00 308 ALA A N 1
ATOM 2498 C CA . ALA A 1 308 ? -14.744 -2.573 33.445 1.00 97.00 308 ALA A CA 1
ATOM 2499 C C . ALA A 1 308 ? -16.282 -2.458 33.418 1.00 97.00 308 ALA A C 1
ATOM 2501 O O . ALA A 1 308 ? -16.919 -2.490 34.470 1.00 97.00 308 ALA A O 1
ATOM 2502 N N . GLN A 1 309 ? -16.895 -2.353 32.234 1.00 96.81 309 GLN A N 1
ATOM 2503 C CA . GLN A 1 309 ? -18.354 -2.377 32.078 1.00 96.81 309 GLN A CA 1
ATOM 2504 C C . GLN A 1 309 ? -18.937 -3.742 32.455 1.00 96.81 309 GLN A C 1
ATOM 2506 O O . GLN A 1 309 ? -19.916 -3.793 33.197 1.00 96.81 309 GLN A O 1
ATOM 2511 N N . LYS A 1 310 ? -18.309 -4.843 32.021 1.00 97.50 310 LYS A N 1
ATOM 2512 C CA . LYS A 1 310 ? -18.725 -6.204 32.384 1.00 97.50 310 LYS A CA 1
ATOM 2513 C C . LYS A 1 310 ? -18.709 -6.419 33.901 1.00 97.50 310 LYS A C 1
ATOM 2515 O O . LYS A 1 310 ? -19.705 -6.885 34.444 1.00 97.50 310 LYS A O 1
ATOM 2520 N N . LEU A 1 311 ? -17.640 -6.010 34.590 1.00 97.44 311 LEU A N 1
ATOM 2521 C CA . LEU A 1 311 ? -17.554 -6.097 36.055 1.00 97.44 311 LEU A CA 1
ATOM 2522 C C . LEU A 1 311 ? -18.667 -5.296 36.750 1.00 97.44 311 LEU A C 1
ATOM 2524 O O . LEU A 1 311 ? -19.345 -5.831 37.623 1.00 97.44 311 LEU A O 1
ATOM 2528 N N . LYS A 1 312 ? -18.931 -4.057 36.312 1.00 97.44 312 LYS A N 1
ATOM 2529 C CA . LYS A 1 312 ? -20.036 -3.239 36.850 1.00 97.44 312 LYS A CA 1
ATOM 2530 C C . LYS A 1 312 ? -21.409 -3.888 36.640 1.00 97.44 312 LYS A C 1
ATOM 2532 O O . LYS A 1 312 ? -22.253 -3.816 37.528 1.00 97.44 312 LYS A O 1
ATOM 2537 N N . LEU A 1 313 ? -21.639 -4.528 35.492 1.00 97.31 313 LEU A N 1
ATOM 2538 C CA . LEU A 1 313 ? -22.881 -5.261 35.220 1.00 97.31 313 LEU A CA 1
ATOM 2539 C C . LEU A 1 313 ? -23.009 -6.519 36.094 1.00 97.31 313 LEU A C 1
ATOM 2541 O O . LEU A 1 313 ? -24.094 -6.798 36.599 1.00 97.31 313 LEU A O 1
ATOM 2545 N N . GLU A 1 314 ? -21.916 -7.249 36.334 1.00 97.06 314 GLU A N 1
ATOM 2546 C CA . GLU A 1 314 ? -21.895 -8.391 37.260 1.00 97.06 314 GLU A CA 1
ATOM 2547 C C . GLU A 1 314 ? -22.160 -7.967 38.717 1.00 97.06 314 GLU A C 1
ATOM 2549 O O . GLU A 1 314 ? -22.889 -8.651 39.438 1.00 97.06 314 GLU A O 1
ATOM 2554 N N . GLU A 1 315 ? -21.622 -6.827 39.158 1.00 96.81 315 GLU A N 1
ATOM 2555 C CA . GLU A 1 315 ? -21.917 -6.233 40.471 1.00 96.81 315 GLU A CA 1
ATOM 2556 C C . GLU A 1 315 ? -23.385 -5.801 40.590 1.00 96.81 315 GLU A C 1
ATOM 2558 O O . GLU A 1 315 ? -24.048 -6.135 41.574 1.00 96.81 315 GLU A O 1
ATOM 2563 N N . GLN A 1 316 ? -23.926 -5.123 39.572 1.00 96.38 316 GLN A N 1
ATOM 2564 C CA . GLN A 1 316 ? -25.341 -4.743 39.520 1.00 96.38 316 GLN A CA 1
ATOM 2565 C C . GLN A 1 316 ? -26.268 -5.966 39.527 1.00 96.38 316 GLN A C 1
ATOM 2567 O O . GLN A 1 316 ? -27.283 -5.953 40.222 1.00 96.38 316 GLN A O 1
ATOM 2572 N N . ALA A 1 317 ? -25.910 -7.044 38.821 1.00 96.38 317 ALA A N 1
ATOM 2573 C CA . ALA A 1 317 ? -26.669 -8.292 38.825 1.00 96.38 317 ALA A CA 1
ATOM 2574 C C . ALA A 1 317 ? -26.695 -8.950 40.217 1.00 96.38 317 ALA A C 1
ATOM 2576 O O . ALA A 1 317 ? -27.766 -9.344 40.685 1.00 96.38 317 ALA A O 1
ATOM 2577 N N . LYS A 1 318 ? -25.552 -9.003 40.917 1.00 97.12 318 LYS A N 1
ATOM 2578 C CA . LYS A 1 318 ? -25.468 -9.492 42.309 1.00 97.12 318 LYS A CA 1
ATOM 2579 C C . LYS A 1 318 ? -26.294 -8.630 43.267 1.00 97.12 318 LYS A C 1
ATOM 2581 O O . LYS A 1 318 ? -27.012 -9.163 44.111 1.00 97.12 318 LYS A O 1
ATOM 2586 N N . LEU A 1 319 ? -26.241 -7.304 43.123 1.00 96.38 319 LEU A N 1
ATOM 2587 C CA . LEU A 1 319 ? -27.042 -6.390 43.940 1.00 96.38 319 LEU A CA 1
ATOM 2588 C C . LEU A 1 319 ? -28.547 -6.575 43.684 1.00 96.38 319 LEU A C 1
ATOM 2590 O O . LEU A 1 319 ? -29.324 -6.625 44.634 1.00 96.38 319 LEU A O 1
ATOM 2594 N N . ALA A 1 320 ? -28.962 -6.743 42.426 1.00 96.56 320 ALA A N 1
ATOM 2595 C CA . ALA A 1 320 ? -30.354 -7.010 42.067 1.00 96.56 320 ALA A CA 1
ATOM 2596 C C . ALA A 1 320 ? -30.860 -8.359 42.616 1.00 96.56 320 ALA A C 1
ATOM 2598 O O . ALA A 1 320 ? -32.004 -8.442 43.065 1.00 96.56 320 ALA A O 1
ATOM 2599 N N . GLN A 1 321 ? -30.013 -9.396 42.637 1.00 96.31 321 GLN A N 1
ATOM 2600 C CA . GLN A 1 321 ? -30.314 -10.665 43.312 1.00 96.31 321 GLN A CA 1
ATOM 2601 C C . GLN A 1 321 ? -30.516 -10.460 44.820 1.00 96.31 321 GLN A C 1
ATOM 2603 O O . GLN A 1 321 ? -31.560 -10.846 45.340 1.00 96.31 321 GLN A O 1
ATOM 2608 N N . LYS A 1 322 ? -29.597 -9.758 45.497 1.00 97.38 322 LYS A N 1
ATOM 2609 C CA . LYS A 1 322 ? -29.710 -9.457 46.934 1.00 97.38 322 LYS A CA 1
ATOM 2610 C C . LYS A 1 322 ? -30.970 -8.653 47.275 1.00 97.38 322 LYS A C 1
ATOM 2612 O O . LYS A 1 322 ? -31.677 -9.000 48.212 1.00 97.38 322 LYS A O 1
ATOM 2617 N N . ILE A 1 323 ? -31.310 -7.637 46.477 1.00 96.12 323 ILE A N 1
ATOM 2618 C CA . ILE A 1 323 ? -32.557 -6.862 46.635 1.00 96.12 323 ILE A CA 1
ATOM 2619 C C . ILE A 1 323 ? -33.791 -7.762 46.464 1.00 96.12 323 ILE A C 1
ATOM 2621 O O . ILE A 1 323 ? -34.784 -7.590 47.170 1.00 96.12 323 ILE A O 1
ATOM 2625 N N . LYS A 1 324 ? -33.753 -8.737 45.546 1.00 96.56 324 LYS A N 1
ATOM 2626 C CA . LYS A 1 324 ? -34.846 -9.702 45.362 1.00 96.56 324 LYS A CA 1
ATOM 2627 C C . LYS A 1 324 ? -34.994 -10.629 46.575 1.00 96.56 324 LYS A C 1
ATOM 2629 O O . LYS A 1 324 ? -36.120 -10.880 46.991 1.00 96.56 324 LYS A O 1
ATOM 2634 N N . GLU A 1 325 ? -33.889 -11.101 47.148 1.00 96.31 325 GLU A N 1
ATOM 2635 C CA . GLU A 1 325 ? -33.876 -11.913 48.374 1.00 96.31 325 GLU A CA 1
ATOM 2636 C C . GLU A 1 325 ? -34.391 -11.122 49.587 1.00 96.31 325 GLU A C 1
ATOM 2638 O O . GLU A 1 325 ? -35.305 -11.579 50.270 1.00 96.31 325 GLU A O 1
ATOM 2643 N N . GLU A 1 326 ? -33.887 -9.904 49.805 1.00 96.75 326 GLU A N 1
ATOM 2644 C CA . GLU A 1 326 ? -34.350 -8.997 50.866 1.00 96.75 326 GLU A CA 1
ATOM 2645 C C . GLU A 1 326 ? -35.837 -8.651 50.709 1.00 96.75 326 GLU A C 1
ATOM 2647 O O . GLU A 1 326 ? -36.566 -8.599 51.699 1.00 96.75 326 GLU A O 1
ATOM 2652 N N . LYS A 1 327 ? -36.330 -8.485 49.473 1.00 96.12 327 LYS A N 1
ATOM 2653 C CA . LYS A 1 327 ? -37.760 -8.285 49.211 1.00 96.12 327 LYS A CA 1
ATOM 2654 C C . LYS A 1 327 ? -38.594 -9.504 49.624 1.00 96.12 327 LYS A C 1
ATOM 2656 O O . LYS A 1 327 ? -39.625 -9.315 50.260 1.00 96.12 327 LYS A O 1
ATOM 2661 N N . ILE A 1 328 ? -38.155 -10.723 49.299 1.00 95.94 328 ILE A N 1
ATOM 2662 C CA . ILE A 1 328 ? -38.843 -11.965 49.705 1.00 95.94 328 ILE A CA 1
ATOM 2663 C C . ILE A 1 328 ? -38.866 -12.088 51.237 1.00 95.94 328 ILE A C 1
ATOM 2665 O O . ILE A 1 328 ? -39.901 -12.416 51.811 1.00 95.94 328 ILE A O 1
ATOM 2669 N N . GLN A 1 329 ? -37.758 -11.763 51.911 1.00 95.69 329 GLN A N 1
ATOM 2670 C CA . GLN A 1 329 ? -37.694 -11.748 53.378 1.00 95.69 329 GLN A CA 1
ATOM 2671 C C . GLN A 1 329 ? -38.645 -10.707 53.988 1.00 95.69 329 GLN A C 1
ATOM 2673 O O . GLN A 1 329 ? -39.378 -11.024 54.921 1.00 95.69 329 GLN A O 1
ATOM 2678 N N . LEU A 1 330 ? -38.684 -9.484 53.448 1.00 95.50 330 LEU A N 1
ATOM 2679 C CA . LEU A 1 330 ? -39.604 -8.430 53.894 1.00 95.50 330 LEU A CA 1
ATOM 2680 C C . LEU A 1 330 ? -41.078 -8.791 53.670 1.00 95.50 330 LEU A C 1
ATOM 2682 O O . LEU A 1 330 ? -41.924 -8.421 54.481 1.00 95.50 330 LEU A O 1
ATOM 2686 N N . GLU A 1 331 ? -41.390 -9.504 52.587 1.00 95.00 331 GLU A N 1
ATOM 2687 C CA . GLU A 1 331 ? -42.739 -9.991 52.292 1.00 95.00 331 GLU A CA 1
ATOM 2688 C C . GLU A 1 331 ? -43.169 -11.054 53.321 1.00 95.00 331 GLU A C 1
ATOM 2690 O O . GLU A 1 331 ? -44.230 -10.906 53.925 1.00 95.00 331 GLU A O 1
ATOM 2695 N N . GLY A 1 332 ? -42.291 -12.009 53.656 1.00 95.25 332 GLY A N 1
ATOM 2696 C CA . GLY A 1 332 ? -42.517 -12.970 54.746 1.00 95.25 332 GLY A CA 1
ATOM 2697 C C . GLY A 1 332 ? -42.686 -12.310 56.124 1.00 95.25 332 GLY A C 1
ATOM 2698 O O . GLY A 1 332 ? -43.667 -12.570 56.818 1.00 95.25 332 GLY A O 1
ATOM 2699 N N . VAL A 1 333 ? -41.806 -11.373 56.500 1.00 94.38 333 VAL A N 1
ATOM 2700 C CA . VAL A 1 333 ? -41.920 -10.614 57.766 1.00 94.38 333 VAL A CA 1
ATOM 2701 C C . VAL A 1 333 ? -43.224 -9.805 57.829 1.00 94.38 333 VAL A C 1
ATOM 2703 O O . VAL A 1 333 ? -43.811 -9.637 58.901 1.00 94.38 333 VAL A O 1
ATOM 2706 N N . LYS A 1 334 ? -43.717 -9.308 56.689 1.00 95.75 334 LYS A N 1
ATOM 2707 C CA . LYS A 1 334 ? -45.010 -8.621 56.618 1.00 95.75 334 LYS A CA 1
ATOM 2708 C C . LYS A 1 334 ? -46.178 -9.589 56.845 1.00 95.75 334 LYS A C 1
ATOM 2710 O O . LYS A 1 334 ? -47.101 -9.236 57.578 1.00 95.75 334 LYS A O 1
ATOM 2715 N N . GLU A 1 335 ? -46.142 -10.787 56.265 1.00 95.38 335 GLU A N 1
ATOM 2716 C CA . GLU A 1 335 ? -47.148 -11.832 56.510 1.00 95.38 335 GLU A CA 1
ATOM 2717 C C . GLU A 1 335 ? -47.168 -12.269 57.986 1.00 95.38 335 GLU A C 1
ATOM 2719 O O . GLU A 1 335 ? -48.241 -12.332 58.593 1.00 95.38 335 GLU A O 1
ATOM 2724 N N . GLU A 1 336 ? -45.995 -12.468 58.598 1.00 95.19 336 GLU A N 1
ATOM 2725 C CA . GLU A 1 336 ? -45.848 -12.742 60.035 1.00 95.19 336 GLU A CA 1
ATOM 2726 C C . GLU A 1 336 ? -46.427 -11.607 60.895 1.00 95.19 336 GLU A C 1
ATOM 2728 O O . GLU A 1 336 ? -47.215 -11.852 61.811 1.00 95.19 336 GLU A O 1
ATOM 2733 N N . TYR A 1 337 ? -46.113 -10.347 60.574 1.00 94.69 337 TYR A N 1
ATOM 2734 C CA . TYR A 1 337 ? -46.675 -9.188 61.271 1.00 94.69 337 TYR A CA 1
ATOM 2735 C C . TYR A 1 337 ? -48.205 -9.114 61.138 1.00 94.69 337 TYR A C 1
ATOM 2737 O O . TYR A 1 337 ? -48.902 -8.806 62.109 1.00 94.69 337 TYR A O 1
ATOM 2745 N N . GLU A 1 338 ? -48.761 -9.418 59.962 1.00 94.88 338 GLU A N 1
ATOM 2746 C CA . GLU A 1 338 ? -50.211 -9.485 59.768 1.00 94.88 338 GLU A CA 1
ATOM 2747 C C . GLU A 1 338 ? -50.858 -10.627 60.569 1.00 94.88 338 GLU A C 1
ATOM 2749 O O . GLU A 1 338 ? -51.970 -10.447 61.077 1.00 94.88 338 GLU A O 1
ATOM 2754 N N . ALA A 1 339 ? -50.181 -11.770 60.725 1.00 94.75 339 ALA A N 1
ATOM 2755 C CA . ALA A 1 339 ? -50.625 -12.873 61.578 1.00 94.75 339 ALA A CA 1
ATOM 2756 C C . ALA A 1 339 ? -50.624 -12.474 63.065 1.00 94.75 339 ALA A C 1
ATOM 2758 O O . ALA A 1 339 ? -51.676 -12.522 63.705 1.00 94.75 339 ALA A O 1
ATOM 2759 N N . ILE A 1 340 ? -49.503 -11.953 63.577 1.00 94.31 340 ILE A N 1
ATOM 2760 C CA . ILE A 1 340 ? -49.374 -11.455 64.959 1.00 94.31 340 ILE A CA 1
ATOM 2761 C C . ILE A 1 340 ? -50.392 -10.333 65.232 1.00 94.31 340 ILE A C 1
ATOM 2763 O O . ILE A 1 340 ? -51.001 -10.274 66.298 1.00 94.31 340 ILE A O 1
ATOM 2767 N N . SER A 1 341 ? -50.657 -9.453 64.259 1.00 93.25 341 SER A N 1
ATOM 2768 C CA . SER A 1 341 ? -51.678 -8.401 64.383 1.00 93.25 341 SER A CA 1
ATOM 2769 C C . SER A 1 341 ? -53.101 -8.963 64.501 1.00 93.25 341 SER A C 1
ATOM 2771 O O . SER A 1 341 ? -53.932 -8.377 65.201 1.00 93.25 341 SER A O 1
ATOM 2773 N N . LYS A 1 342 ? -53.414 -10.078 63.825 1.00 94.06 342 LYS A N 1
ATOM 2774 C CA . LYS A 1 342 ? -54.706 -10.779 63.952 1.00 94.06 342 LYS A CA 1
ATOM 2775 C C . LYS A 1 342 ? -54.819 -11.453 65.323 1.00 94.06 342 LYS A C 1
ATOM 2777 O O . LYS A 1 342 ? -55.829 -11.256 65.996 1.00 94.06 342 LYS A O 1
ATOM 2782 N N . GLU A 1 343 ? -53.772 -12.147 65.761 1.00 93.94 343 GLU A N 1
ATOM 2783 C CA . GLU A 1 343 ? -53.698 -12.799 67.073 1.00 93.94 343 GLU A CA 1
ATOM 2784 C C . GLU A 1 343 ? -53.833 -11.784 68.219 1.00 93.94 343 GLU A C 1
ATOM 2786 O O . GLU A 1 343 ? -54.765 -11.877 69.014 1.00 93.94 343 GLU A O 1
ATOM 2791 N N . ALA A 1 344 ? -53.038 -10.710 68.226 1.00 92.38 344 ALA A N 1
ATOM 2792 C CA . ALA A 1 344 ? -53.116 -9.654 69.239 1.00 92.38 344 ALA A CA 1
ATOM 2793 C C . ALA A 1 344 ? -54.490 -8.946 69.281 1.00 92.38 344 ALA A C 1
ATOM 2795 O O . ALA A 1 344 ? -54.937 -8.492 70.339 1.00 92.38 344 ALA A O 1
ATOM 2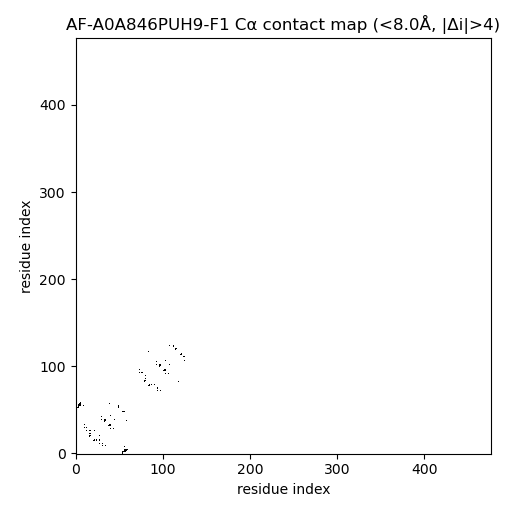796 N N . LYS A 1 345 ? -55.208 -8.848 68.148 1.00 92.44 345 LYS A N 1
ATOM 2797 C CA . LYS A 1 345 ? -56.606 -8.366 68.121 1.00 92.44 345 LYS A CA 1
ATOM 2798 C C . LYS A 1 345 ? -57.559 -9.371 68.772 1.00 92.44 345 LYS A C 1
ATOM 2800 O O . LYS A 1 345 ? -58.453 -8.950 69.512 1.00 92.44 345 LYS A O 1
ATOM 2805 N N . GLN A 1 346 ? -57.372 -10.667 68.524 1.00 93.00 346 GLN A N 1
ATOM 2806 C CA . GLN A 1 346 ? -58.148 -11.729 69.161 1.00 93.00 346 GLN A CA 1
ATOM 2807 C C . GLN A 1 346 ? -57.894 -11.761 70.673 1.00 93.00 346 GLN A C 1
ATOM 2809 O O . GLN A 1 346 ? -58.859 -11.632 71.432 1.00 93.00 346 GLN A O 1
ATOM 2814 N N . GLU A 1 347 ? -56.634 -11.806 71.111 1.00 90.94 347 GLU A N 1
ATOM 2815 C CA . GLU A 1 347 ? -56.240 -11.737 72.523 1.00 90.94 347 GLU A CA 1
ATOM 2816 C C . GLU A 1 347 ? -56.824 -10.504 73.210 1.00 90.94 347 GLU A C 1
ATOM 2818 O O . GLU A 1 347 ? -57.420 -10.612 74.277 1.00 90.94 347 GLU A O 1
ATOM 2823 N N . LYS A 1 348 ? -56.741 -9.319 72.589 1.00 91.69 348 LYS A N 1
ATOM 2824 C CA . LYS A 1 348 ? -57.335 -8.092 73.141 1.00 91.69 348 LYS A CA 1
ATOM 2825 C C . LYS A 1 348 ? -58.850 -8.224 73.328 1.00 91.69 348 LYS A C 1
ATOM 2827 O O . LYS A 1 348 ? -59.378 -7.768 74.344 1.00 91.69 348 LYS A O 1
ATOM 2832 N N . SER A 1 349 ? -59.544 -8.883 72.395 1.00 91.00 349 SER A N 1
ATOM 2833 C CA . SER A 1 349 ? -60.979 -9.171 72.521 1.00 91.00 349 SER A CA 1
ATOM 2834 C C . SER A 1 349 ? -61.279 -10.129 73.682 1.00 91.00 349 SER A C 1
ATOM 2836 O O . SER A 1 349 ? -62.273 -9.953 74.388 1.00 91.00 349 SER A O 1
ATOM 2838 N N . GLU A 1 350 ? -60.414 -11.115 73.925 1.00 91.25 350 GLU A N 1
ATOM 2839 C CA . GLU A 1 350 ? -60.536 -12.066 75.030 1.00 91.25 350 GLU A CA 1
ATOM 2840 C C . GLU A 1 350 ? -60.194 -11.424 76.371 1.00 91.25 350 GLU A C 1
ATOM 2842 O O . GLU A 1 350 ? -60.939 -11.574 77.336 1.00 91.25 350 GLU A O 1
ATOM 2847 N N . LEU A 1 351 ? -59.160 -10.593 76.417 1.00 90.88 351 LEU A N 1
ATOM 2848 C CA . LEU A 1 351 ? -58.762 -9.816 77.581 1.00 90.88 351 LEU A CA 1
ATOM 2849 C C . LEU A 1 351 ? -59.868 -8.818 77.976 1.00 90.88 351 LEU A C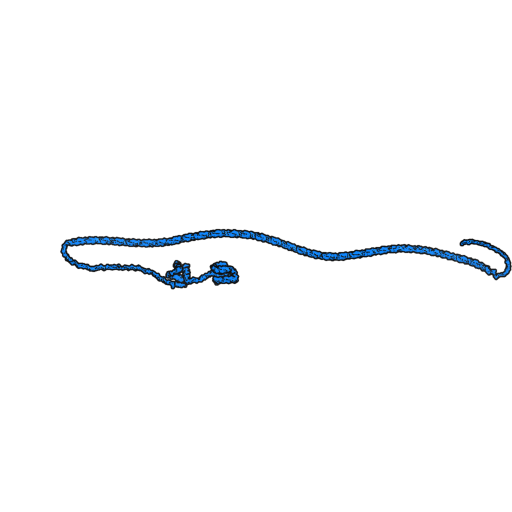 1
ATOM 2851 O O . LEU A 1 351 ? -60.137 -8.625 79.163 1.00 90.88 351 LEU A O 1
ATOM 2855 N N . ASP A 1 352 ? -60.609 -8.259 77.014 1.00 91.44 352 ASP A N 1
ATOM 2856 C CA . ASP A 1 352 ? -61.811 -7.465 77.290 1.00 91.44 352 ASP A CA 1
ATOM 2857 C C . ASP A 1 352 ? -63.014 -8.313 77.763 1.00 91.44 352 ASP A C 1
ATOM 2859 O O . ASP A 1 352 ? -63.783 -7.843 78.613 1.00 91.44 352 ASP A O 1
ATOM 2863 N N . LYS A 1 353 ? -63.163 -9.577 77.326 1.00 91.06 353 LYS A N 1
ATOM 2864 C CA . LYS A 1 353 ? -64.106 -10.538 77.948 1.00 91.06 353 LYS A CA 1
ATOM 2865 C C . LYS A 1 353 ? -63.696 -10.829 79.400 1.00 91.06 353 LYS A C 1
ATOM 2867 O O . LYS A 1 353 ? -64.539 -10.742 80.293 1.00 91.06 353 LYS A O 1
ATOM 2872 N N . VAL A 1 354 ? -62.411 -11.076 79.667 1.00 90.12 354 VAL A N 1
ATOM 2873 C CA . VAL A 1 354 ? -61.862 -11.311 81.016 1.00 90.12 354 VAL A CA 1
ATOM 2874 C C . VAL A 1 354 ? -62.061 -10.089 81.919 1.00 90.12 354 VAL A C 1
ATOM 2876 O O . VAL A 1 354 ? -62.515 -10.244 83.050 1.00 90.12 354 VAL A O 1
ATOM 2879 N N . LYS A 1 355 ? -61.844 -8.858 81.432 1.00 89.81 355 LYS A N 1
ATOM 2880 C CA . LYS A 1 355 ? -62.167 -7.625 82.183 1.00 89.81 355 LYS A CA 1
ATOM 2881 C C . LYS A 1 355 ? -63.653 -7.536 82.547 1.00 89.81 355 LYS A C 1
ATOM 2883 O O . LYS A 1 355 ? -63.977 -7.130 83.664 1.00 89.81 355 LYS A O 1
ATOM 2888 N N . LYS A 1 356 ? -64.565 -7.900 81.633 1.00 92.31 356 LYS A N 1
ATOM 2889 C CA . LYS A 1 356 ? -66.015 -7.943 81.909 1.00 92.31 356 LYS A CA 1
ATOM 2890 C C . LYS A 1 356 ? -66.345 -8.996 82.974 1.00 92.31 356 LYS A C 1
ATOM 2892 O O . LYS A 1 356 ? -67.064 -8.681 83.921 1.00 92.31 356 LYS A O 1
ATOM 2897 N N . LEU A 1 357 ? -65.773 -10.198 82.867 1.00 90.38 357 LEU A N 1
ATOM 2898 C CA . LEU A 1 357 ? -65.926 -11.265 83.862 1.00 90.38 357 LEU A CA 1
ATOM 2899 C C . LEU A 1 357 ? -65.372 -10.857 85.233 1.00 90.38 357 LEU A C 1
ATOM 2901 O O . LEU A 1 357 ? -66.063 -11.032 86.231 1.00 90.38 357 LEU A O 1
ATOM 2905 N N . LYS A 1 358 ? -64.193 -10.228 85.297 1.00 93.19 358 LYS A N 1
ATOM 2906 C CA . LYS A 1 358 ? -63.613 -9.717 86.548 1.00 93.19 358 LYS A CA 1
ATOM 2907 C C . LYS A 1 358 ? -64.526 -8.692 87.223 1.00 93.19 358 LYS A C 1
ATOM 2909 O O . LYS A 1 358 ? -64.820 -8.834 88.405 1.00 93.19 358 LYS A O 1
ATOM 2914 N N . LYS A 1 359 ? -65.057 -7.715 86.474 1.00 91.44 359 LYS A N 1
ATOM 2915 C CA . LYS A 1 359 ? -66.055 -6.764 87.005 1.00 91.44 359 LYS A CA 1
ATOM 2916 C C . LYS A 1 359 ? -67.299 -7.483 87.539 1.00 91.44 359 LYS A C 1
ATOM 2918 O O . LYS A 1 359 ? -67.804 -7.120 88.599 1.00 91.44 359 LYS A O 1
ATOM 2923 N N . LEU A 1 360 ? -67.783 -8.514 86.842 1.00 91.75 360 LEU A N 1
ATOM 2924 C CA . LEU A 1 360 ? -68.920 -9.314 87.301 1.00 91.75 360 LEU A CA 1
ATOM 2925 C C . LEU A 1 360 ? -68.596 -10.051 88.612 1.00 91.75 360 LEU A C 1
ATOM 2927 O O . LEU A 1 360 ? -69.384 -9.969 89.554 1.00 91.75 360 LEU A O 1
ATOM 2931 N N . ILE A 1 361 ? -67.426 -10.688 88.709 1.00 88.62 361 ILE A N 1
ATOM 2932 C CA . ILE A 1 361 ? -66.935 -11.347 89.929 1.00 88.62 361 ILE A CA 1
ATOM 2933 C C . ILE A 1 361 ? -66.867 -10.343 91.086 1.00 88.62 361 ILE A C 1
ATOM 2935 O O . ILE A 1 361 ? -67.509 -10.579 92.105 1.00 88.62 361 ILE A O 1
ATOM 2939 N N . GLU A 1 362 ? -66.246 -9.173 90.908 1.00 91.12 362 GLU A N 1
ATOM 2940 C CA . GLU A 1 362 ? -66.179 -8.131 91.946 1.00 91.12 362 GLU A CA 1
ATOM 2941 C C . GLU A 1 362 ? -67.573 -7.689 92.438 1.00 91.12 362 GLU A C 1
ATOM 2943 O O . GLU A 1 362 ? -67.764 -7.413 93.626 1.00 91.12 362 GLU A O 1
ATOM 2948 N N . THR A 1 363 ? -68.583 -7.615 91.558 1.00 89.94 363 THR A N 1
ATOM 2949 C CA . THR A 1 363 ? -69.964 -7.312 91.988 1.00 89.94 363 THR A CA 1
ATOM 2950 C C . THR A 1 363 ? -70.600 -8.462 92.771 1.00 89.94 363 THR A C 1
ATOM 2952 O O . THR A 1 363 ? -71.296 -8.216 93.761 1.00 89.94 363 THR A O 1
ATOM 2955 N N . LYS A 1 364 ? -70.330 -9.716 92.382 1.00 91.12 364 LYS A N 1
ATOM 2956 C CA . LYS A 1 364 ? -70.799 -10.914 93.090 1.00 91.12 364 LYS A CA 1
ATOM 2957 C C . LYS A 1 364 ? -70.129 -11.035 94.458 1.00 91.12 364 LYS A C 1
ATOM 2959 O O . LYS A 1 364 ? -70.847 -11.200 95.439 1.00 91.12 364 LYS A O 1
ATOM 2964 N N . GLU A 1 365 ? -68.820 -10.829 94.561 1.00 88.56 365 GLU A N 1
ATOM 2965 C CA . GLU A 1 365 ? -68.072 -10.767 95.824 1.00 88.56 365 GLU A CA 1
ATOM 2966 C C . GLU A 1 365 ? -68.610 -9.674 96.751 1.00 88.56 365 GLU A C 1
ATOM 2968 O O . GLU A 1 365 ? -68.941 -9.949 97.903 1.00 88.56 365 GLU A O 1
ATOM 2973 N N . LYS A 1 366 ? -68.817 -8.447 96.248 1.00 91.75 366 LYS A N 1
ATOM 2974 C CA . LYS A 1 366 ? -69.442 -7.359 97.025 1.00 91.75 366 LYS A CA 1
ATOM 2975 C C . LYS A 1 366 ? -70.841 -7.742 97.529 1.00 91.75 366 LYS A C 1
ATOM 2977 O O . LYS A 1 366 ? -71.205 -7.369 98.646 1.00 91.75 366 LYS A O 1
ATOM 2982 N N . SER A 1 367 ? -71.624 -8.497 96.753 1.00 88.12 367 SER A N 1
ATOM 2983 C CA . SER A 1 367 ? -72.924 -9.025 97.200 1.00 88.12 367 SER A CA 1
ATOM 2984 C C . SER A 1 367 ? -72.788 -10.149 98.240 1.00 88.12 367 SER A C 1
ATOM 2986 O O . SER A 1 367 ? -73.535 -10.175 99.220 1.00 88.12 367 SER A O 1
ATOM 2988 N N . LEU A 1 368 ? -71.787 -11.022 98.092 1.00 90.88 368 LEU A N 1
ATOM 2989 C CA . LEU A 1 368 ? -71.503 -12.127 99.004 1.00 90.88 368 LEU A CA 1
ATOM 2990 C C . LEU A 1 368 ? -71.028 -11.608 100.365 1.00 90.88 368 LEU A C 1
ATOM 2992 O O . LEU A 1 368 ? -71.554 -12.035 101.387 1.00 90.88 368 LEU A O 1
ATOM 2996 N N . ILE A 1 369 ? -70.131 -10.618 100.385 1.00 90.94 369 ILE A N 1
ATOM 2997 C CA . ILE A 1 369 ? -69.663 -9.934 101.601 1.00 90.94 369 ILE A CA 1
ATOM 2998 C C . ILE A 1 369 ? -70.833 -9.247 102.321 1.00 90.94 369 ILE A C 1
ATOM 3000 O O . ILE A 1 369 ? -70.935 -9.322 103.546 1.00 90.94 369 ILE A O 1
ATOM 3004 N N . LYS A 1 370 ? -71.764 -8.614 101.587 1.00 89.81 370 LYS A N 1
ATOM 3005 C CA . LYS A 1 370 ? -73.005 -8.074 102.179 1.00 89.81 370 LYS A CA 1
ATOM 3006 C C . LYS A 1 370 ? -73.847 -9.186 102.822 1.00 89.81 370 LYS A C 1
ATOM 3008 O O . LYS A 1 370 ? -74.268 -9.022 103.966 1.00 89.81 370 LYS A O 1
ATOM 3013 N N . SER A 1 371 ? -74.028 -10.323 102.142 1.00 87.56 371 SER A N 1
ATOM 3014 C CA . SER A 1 371 ? -74.742 -11.490 102.686 1.00 87.56 371 SER A CA 1
ATOM 3015 C C . SER A 1 371 ? -74.040 -12.092 103.911 1.00 87.56 371 SER A C 1
ATOM 3017 O O . SER A 1 371 ? -74.703 -12.419 104.891 1.00 87.56 371 SER A O 1
ATOM 3019 N N . GLN A 1 372 ? -72.708 -12.199 103.910 1.00 90.56 372 GLN A N 1
ATOM 3020 C CA . GLN A 1 372 ? -71.924 -12.669 105.057 1.00 90.56 372 GLN A CA 1
ATOM 3021 C C . GLN A 1 372 ? -72.075 -11.732 106.260 1.00 90.56 372 GLN A C 1
ATOM 3023 O O . GLN A 1 372 ? -72.383 -12.207 107.349 1.00 90.56 372 GLN A O 1
ATOM 3028 N N . LYS A 1 373 ? -71.975 -10.409 106.065 1.00 89.75 373 LYS A N 1
ATOM 3029 C CA . LYS A 1 373 ? -72.220 -9.419 107.131 1.00 89.75 373 LYS A CA 1
ATOM 3030 C C . LYS A 1 373 ? -73.649 -9.492 107.680 1.00 89.75 373 LYS A C 1
ATOM 3032 O O . LYS A 1 373 ? -73.849 -9.335 108.881 1.00 89.75 373 LYS A O 1
ATOM 3037 N N . GLN A 1 374 ? -74.649 -9.754 106.836 1.00 86.81 374 GLN A N 1
ATOM 3038 C CA . GLN A 1 374 ? -76.022 -10.003 107.295 1.00 86.81 374 GLN A CA 1
ATOM 3039 C C . GLN A 1 374 ? -76.121 -11.294 108.123 1.00 86.81 374 GLN A C 1
ATOM 3041 O O . GLN A 1 374 ? -76.701 -11.268 109.205 1.00 86.81 374 GLN A O 1
ATOM 3046 N N . ARG A 1 375 ? -75.508 -12.400 107.676 1.00 85.56 375 ARG A N 1
ATOM 3047 C CA . ARG A 1 375 ? -75.461 -13.662 108.439 1.00 85.56 375 ARG A CA 1
ATOM 3048 C C . ARG A 1 375 ? -74.729 -13.512 109.773 1.00 85.56 375 ARG A C 1
ATOM 3050 O O . ARG A 1 375 ? -75.195 -14.071 110.756 1.00 85.56 375 ARG A O 1
ATOM 3057 N N . GLN A 1 376 ? -73.646 -12.735 109.831 1.00 90.44 376 GLN A N 1
ATOM 3058 C CA . GLN A 1 376 ? -72.946 -12.410 111.079 1.00 90.44 376 GLN A CA 1
ATOM 3059 C C . GLN A 1 376 ? -73.865 -11.666 112.054 1.00 90.44 376 GLN A C 1
ATOM 3061 O O . GLN A 1 376 ? -74.048 -12.141 113.167 1.00 90.44 376 GLN A O 1
ATOM 3066 N N . LYS A 1 377 ? -74.550 -10.598 111.618 1.00 90.88 377 LYS A N 1
ATOM 3067 C CA . LYS A 1 377 ? -75.539 -9.886 112.455 1.00 90.88 377 LYS A CA 1
ATOM 3068 C C . LYS A 1 377 ? -76.661 -10.797 112.966 1.00 90.88 377 LYS A C 1
ATOM 3070 O O . LYS A 1 377 ? -77.055 -10.699 114.124 1.00 90.88 377 LYS A O 1
ATOM 3075 N N . ILE A 1 378 ? -77.168 -11.694 112.117 1.00 84.62 378 ILE A N 1
ATOM 3076 C CA . ILE A 1 378 ? -78.174 -12.691 112.514 1.00 84.62 378 ILE A CA 1
ATOM 3077 C C . ILE A 1 378 ? -77.578 -13.667 113.543 1.00 84.62 378 ILE A C 1
ATOM 3079 O O . ILE A 1 378 ? -78.215 -13.947 114.551 1.00 84.62 378 ILE A O 1
ATOM 3083 N N . SER A 1 379 ? -76.342 -14.133 113.344 1.00 86.19 379 SER A N 1
ATOM 3084 C CA . SER A 1 379 ? -75.638 -15.013 114.286 1.00 86.19 379 SER A CA 1
ATOM 3085 C C . SER A 1 379 ? -75.361 -14.340 115.635 1.00 86.19 379 SER A C 1
ATOM 3087 O O . SER A 1 379 ? -75.493 -14.986 116.671 1.00 86.19 379 SER A O 1
ATOM 3089 N N . GLU A 1 380 ? -75.013 -13.052 115.647 1.00 89.25 380 GLU A N 1
ATOM 3090 C CA . GLU A 1 380 ? -74.864 -12.242 116.862 1.00 89.25 380 GLU A CA 1
ATOM 3091 C C . GLU A 1 380 ? -76.201 -12.097 117.601 1.00 89.25 380 GLU A C 1
ATOM 3093 O O . GLU A 1 380 ? -76.239 -12.253 118.821 1.00 89.25 380 GLU A O 1
ATOM 3098 N N . SER A 1 381 ? -77.303 -11.855 116.876 1.00 85.12 381 SER A N 1
ATOM 3099 C CA . SER A 1 381 ? -78.654 -11.842 117.455 1.00 85.12 381 SER A CA 1
ATOM 3100 C C . SER A 1 381 ? -78.991 -13.193 118.081 1.00 85.12 381 SER A C 1
ATOM 3102 O O . SER A 1 381 ? -79.297 -13.249 119.264 1.00 85.12 381 SER A O 1
ATOM 3104 N N . ILE A 1 382 ? -78.805 -14.291 117.340 1.00 82.88 382 ILE A N 1
ATOM 3105 C CA . ILE A 1 382 ? -79.023 -15.659 117.835 1.00 82.88 382 ILE A CA 1
ATOM 3106 C C . ILE A 1 382 ? -78.151 -15.954 119.067 1.00 82.88 382 ILE A C 1
ATOM 3108 O O . ILE A 1 382 ? -78.587 -16.672 119.964 1.00 82.88 382 ILE A O 1
ATOM 3112 N N . SER A 1 383 ? -76.930 -15.414 119.146 1.00 86.12 383 SER A N 1
ATOM 3113 C CA . SER A 1 383 ? -76.075 -15.560 120.331 1.00 86.12 383 SER A CA 1
ATOM 3114 C C . SER A 1 383 ? -76.652 -14.827 121.546 1.00 86.12 383 SER A C 1
ATOM 3116 O O . SER A 1 383 ? -76.728 -15.413 122.623 1.00 86.12 383 SER A O 1
ATOM 3118 N N . LYS A 1 384 ? -77.134 -13.590 121.371 1.00 87.56 384 LYS A N 1
ATOM 3119 C CA . LYS A 1 384 ? -77.821 -12.824 122.429 1.00 87.56 384 LYS A CA 1
ATOM 3120 C C . LYS A 1 384 ? -79.122 -13.499 122.867 1.00 87.56 384 LYS A C 1
ATOM 3122 O O . LYS A 1 384 ? -79.387 -13.600 124.060 1.00 87.56 384 LYS A O 1
ATOM 3127 N N . ASP A 1 385 ? -79.895 -14.030 121.923 1.00 82.44 385 ASP A N 1
ATOM 3128 C CA . ASP A 1 385 ? -81.132 -14.766 122.202 1.00 82.44 385 ASP A CA 1
ATOM 3129 C C . ASP A 1 385 ? -80.848 -16.067 122.977 1.00 82.44 385 ASP A C 1
ATOM 3131 O O . ASP A 1 385 ? -81.570 -16.404 123.917 1.00 82.44 385 ASP A O 1
ATOM 3135 N N . LYS A 1 386 ? -79.748 -16.767 122.655 1.00 85.31 386 LYS A N 1
ATOM 3136 C CA . LYS A 1 386 ? -79.251 -17.925 123.422 1.00 85.31 386 LYS A CA 1
ATOM 3137 C C . LYS A 1 386 ? -78.805 -17.547 124.837 1.00 85.31 386 LYS A C 1
ATOM 3139 O O . LYS A 1 386 ? -79.101 -18.289 125.771 1.00 85.31 386 LYS A O 1
ATOM 3144 N N . GLU A 1 387 ? -78.128 -16.414 125.021 1.00 85.69 387 GLU A N 1
ATOM 3145 C CA . GLU A 1 387 ? -77.752 -15.914 126.352 1.00 85.69 387 GLU A CA 1
ATOM 3146 C C . GLU A 1 387 ? -78.980 -15.532 127.188 1.00 85.69 387 GLU A C 1
ATOM 3148 O O . GLU A 1 387 ? -79.072 -15.929 128.350 1.00 85.69 387 GLU A O 1
ATOM 3153 N N . LEU A 1 388 ? -79.962 -14.843 126.596 1.00 83.25 388 LEU A N 1
ATOM 3154 C CA . LEU A 1 388 ? -81.239 -14.517 127.240 1.00 83.25 388 LEU A CA 1
ATOM 3155 C C . LEU A 1 388 ? -82.025 -15.778 127.628 1.00 83.25 388 LEU A C 1
ATOM 3157 O O . LEU A 1 388 ? -82.575 -15.847 128.729 1.00 83.25 388 LEU A O 1
ATOM 3161 N N . LEU A 1 389 ? -82.041 -16.803 126.770 1.00 79.50 389 LEU A N 1
ATOM 3162 C CA . LEU A 1 389 ? -82.585 -18.123 127.105 1.00 79.50 389 LEU A CA 1
ATOM 3163 C C . LEU A 1 389 ? -81.836 -18.761 128.282 1.00 79.50 389 LEU A C 1
ATOM 3165 O O . LEU A 1 389 ? -82.471 -19.220 129.229 1.00 79.50 389 LEU A O 1
ATOM 3169 N N . ALA A 1 390 ? -80.502 -18.744 128.281 1.00 80.62 390 ALA A N 1
ATOM 3170 C CA . ALA A 1 390 ? -79.699 -19.288 129.376 1.00 80.62 390 ALA A CA 1
ATOM 3171 C C . ALA A 1 390 ? -79.904 -18.531 130.705 1.00 80.62 390 ALA A C 1
ATOM 3173 O O . ALA A 1 390 ? -79.870 -19.146 131.773 1.00 80.62 390 ALA A O 1
ATOM 3174 N N . GLN A 1 391 ? -80.148 -17.217 130.664 1.00 81.44 391 GLN A N 1
ATOM 3175 C CA . GLN A 1 391 ? -80.532 -16.426 131.838 1.00 81.44 391 GLN A CA 1
ATOM 3176 C C . GLN A 1 391 ? -81.923 -16.824 132.348 1.00 81.44 391 GLN A C 1
ATOM 3178 O O . GLN A 1 391 ? -82.050 -17.170 133.522 1.00 81.44 391 GLN A O 1
ATOM 3183 N N . LYS A 1 392 ? -82.936 -16.895 131.472 1.00 80.31 392 LYS A N 1
ATOM 3184 C CA . LYS A 1 392 ? -84.292 -17.346 131.840 1.00 80.31 392 LYS A CA 1
ATOM 3185 C C . LYS A 1 392 ? -84.297 -18.753 132.448 1.00 80.31 392 LYS A C 1
ATOM 3187 O O . LYS A 1 392 ? -84.892 -18.951 133.502 1.00 80.31 392 LYS A O 1
ATOM 3192 N N . MET A 1 393 ? -83.545 -19.698 131.878 1.00 74.94 393 MET A N 1
ATOM 3193 C CA . MET A 1 393 ? -83.377 -21.053 132.433 1.00 74.94 393 MET A CA 1
ATOM 3194 C C . MET A 1 393 ? -82.751 -21.048 133.845 1.00 74.94 393 MET A C 1
ATOM 3196 O O . MET A 1 393 ? -83.091 -21.877 134.694 1.00 74.94 393 MET A O 1
ATOM 3200 N N . LYS A 1 394 ? -81.847 -20.101 134.144 1.00 80.00 394 LYS A N 1
ATOM 3201 C CA . LYS A 1 394 ? -81.278 -19.922 135.494 1.00 80.00 394 LYS A CA 1
ATOM 3202 C C . LYS A 1 394 ? -82.275 -19.296 136.474 1.00 80.00 394 LYS A C 1
ATOM 3204 O O . LYS A 1 394 ? -82.254 -19.654 137.648 1.00 80.00 394 LYS A O 1
ATOM 3209 N N . GLU A 1 395 ? -83.145 -18.394 136.029 1.00 77.12 395 GLU A N 1
ATOM 3210 C CA . GLU A 1 395 ? -84.224 -17.843 136.864 1.00 77.12 395 GLU A CA 1
ATOM 3211 C C . GLU A 1 395 ? -85.309 -18.884 137.158 1.00 77.12 395 GLU A C 1
ATOM 3213 O O . GLU A 1 395 ? -85.779 -18.999 138.290 1.00 77.12 395 GLU A O 1
ATOM 3218 N N . GLU A 1 396 ? -85.665 -19.696 136.165 1.00 71.31 396 GLU A N 1
ATOM 3219 C CA . GLU A 1 396 ? -86.648 -20.766 136.303 1.00 71.31 396 GLU A CA 1
ATOM 3220 C C . GLU A 1 396 ? -86.158 -21.871 137.255 1.00 71.31 396 GLU A C 1
ATOM 3222 O O . GLU A 1 396 ? -86.911 -22.315 138.125 1.00 71.31 396 GLU A O 1
ATOM 3227 N N . SER A 1 397 ? -84.867 -22.233 137.211 1.00 72.38 397 SER A N 1
ATOM 3228 C CA . SER A 1 397 ? -84.298 -23.180 138.185 1.00 72.38 397 SER A CA 1
ATOM 3229 C C . SER A 1 397 ? -84.282 -22.636 139.624 1.00 72.38 397 SER A C 1
ATOM 3231 O O . SER A 1 397 ? -84.524 -23.401 140.563 1.00 72.38 397 SER A O 1
ATOM 3233 N N . LYS A 1 398 ? -84.100 -21.318 139.819 1.00 77.00 398 LYS A N 1
ATOM 3234 C CA . LYS A 1 398 ? -84.277 -20.664 141.131 1.00 77.00 398 LYS A CA 1
ATOM 3235 C C . LYS A 1 398 ? -85.731 -20.748 141.609 1.00 77.00 398 LYS A C 1
ATOM 3237 O O . LYS A 1 398 ? -85.966 -21.246 142.706 1.00 77.00 398 LYS A O 1
ATOM 3242 N N . ARG A 1 399 ? -86.711 -20.398 140.765 1.00 75.19 399 ARG A N 1
ATOM 3243 C CA . ARG A 1 399 ? -88.148 -20.521 141.100 1.00 75.19 399 ARG A CA 1
ATOM 3244 C C . ARG A 1 399 ? -88.542 -21.951 141.494 1.00 75.19 399 ARG A C 1
ATOM 3246 O O . ARG A 1 399 ? -89.290 -22.143 142.453 1.00 75.19 399 ARG A O 1
ATOM 3253 N N . MET A 1 400 ? -87.997 -22.958 140.809 1.00 65.75 400 MET A N 1
ATOM 3254 C CA . MET A 1 400 ? -88.197 -24.374 141.150 1.00 65.75 400 MET A CA 1
ATOM 3255 C C . MET A 1 400 ? -87.565 -24.768 142.499 1.00 65.75 400 MET A C 1
ATOM 3257 O O . MET A 1 400 ? -88.104 -25.622 143.208 1.00 65.75 400 MET A O 1
ATOM 3261 N N . SER A 1 401 ? -86.446 -24.147 142.887 1.00 69.00 401 SER A N 1
ATOM 3262 C CA . SER A 1 401 ? -85.857 -24.299 144.226 1.00 69.00 401 SER A CA 1
ATOM 3263 C C . SER A 1 401 ? -86.757 -23.693 145.311 1.00 69.00 401 SER A C 1
ATOM 3265 O O . SER A 1 401 ? -87.006 -24.331 146.339 1.00 69.00 401 SER A O 1
ATOM 3267 N N . ASP A 1 402 ? -87.312 -22.507 145.062 1.00 73.56 402 ASP A N 1
ATOM 3268 C CA . ASP A 1 402 ? -88.179 -21.806 146.015 1.00 73.56 402 ASP A CA 1
ATOM 3269 C C . ASP A 1 402 ? -89.504 -22.556 146.239 1.00 73.56 402 ASP A C 1
ATOM 3271 O O . ASP A 1 402 ? -89.890 -22.797 147.387 1.00 73.56 402 ASP A O 1
ATOM 3275 N N . GLN A 1 403 ? -90.137 -23.0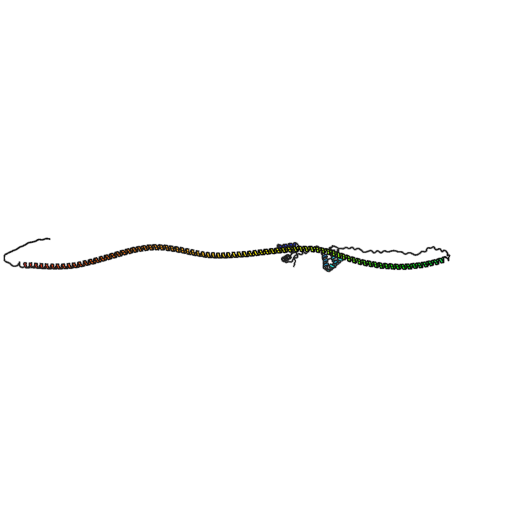67 145.173 1.00 69.94 403 GLN A N 1
ATOM 3276 C CA . GLN A 1 403 ? -91.286 -23.982 145.288 1.00 69.94 403 GLN A CA 1
ATOM 3277 C C . GLN A 1 403 ? -90.955 -25.247 146.097 1.00 69.94 403 GLN A C 1
ATOM 3279 O O . GLN A 1 403 ? -91.748 -25.676 146.944 1.00 69.94 403 GLN A O 1
ATOM 3284 N N . LYS A 1 404 ? -89.770 -25.843 145.888 1.00 69.81 404 LYS A N 1
ATOM 3285 C CA . LYS A 1 404 ? -89.314 -27.007 146.667 1.00 69.81 404 LYS A CA 1
ATOM 3286 C C . LYS A 1 404 ? -89.252 -26.695 148.162 1.00 69.81 404 LYS A C 1
ATOM 3288 O O . LYS A 1 404 ? -89.645 -27.546 148.962 1.00 69.81 404 LYS A O 1
ATOM 3293 N N . ASN A 1 405 ? -88.795 -25.505 148.545 1.00 71.56 405 ASN A N 1
ATOM 3294 C CA . ASN A 1 405 ? -88.719 -25.088 149.945 1.00 71.56 405 ASN A CA 1
ATOM 3295 C C . ASN A 1 405 ? -90.104 -24.820 150.555 1.00 71.56 405 ASN A C 1
ATOM 3297 O O . ASN A 1 405 ? -90.371 -25.305 151.656 1.00 71.56 405 ASN A O 1
ATOM 3301 N N . LEU A 1 406 ? -91.016 -24.184 149.814 1.00 71.00 406 LEU A N 1
ATOM 3302 C CA . LEU A 1 406 ? -92.401 -23.962 150.252 1.00 71.00 406 LEU A CA 1
ATOM 3303 C C . LEU A 1 406 ? -93.134 -25.291 150.536 1.00 71.00 406 LEU A C 1
ATOM 3305 O O . LEU A 1 406 ? -93.786 -25.449 151.570 1.00 71.00 406 LEU A O 1
ATOM 3309 N N . SER A 1 407 ? -92.931 -26.309 149.688 1.00 67.19 407 SER A N 1
ATOM 3310 C CA . SER A 1 407 ? -93.500 -27.653 149.903 1.00 67.19 407 SER A CA 1
ATOM 3311 C C . SER A 1 407 ? -93.005 -28.339 151.191 1.00 67.19 407 SER A C 1
ATOM 3313 O O . SER A 1 407 ? -93.720 -29.153 151.780 1.00 67.19 407 SER A O 1
ATOM 3315 N N . LYS A 1 408 ? -91.792 -28.008 151.662 1.00 73.38 408 LYS A N 1
ATOM 3316 C CA . LYS A 1 408 ? -91.229 -28.539 152.916 1.00 73.38 408 LYS A CA 1
ATOM 3317 C C . LYS A 1 408 ? -91.820 -27.858 154.154 1.00 73.38 408 LYS A C 1
ATOM 3319 O O . LYS A 1 408 ? -91.868 -28.499 155.201 1.00 73.38 408 LYS A O 1
ATOM 3324 N N . GLN A 1 409 ? -92.263 -26.600 154.054 1.00 68.31 409 GLN A N 1
ATOM 3325 C CA . GLN A 1 409 ? -92.969 -25.910 155.142 1.00 68.31 409 GLN A CA 1
ATOM 3326 C C . GLN A 1 409 ? -94.379 -26.484 155.329 1.00 68.31 409 GLN A C 1
ATOM 3328 O O . GLN A 1 409 ? -94.687 -26.955 156.423 1.00 68.31 409 GLN A O 1
ATOM 3333 N N . LEU A 1 410 ? -95.159 -26.600 154.247 1.00 65.94 410 LEU A N 1
ATOM 3334 C CA . LEU A 1 410 ? -96.506 -27.199 154.263 1.00 65.94 410 LEU A CA 1
ATOM 3335 C C . LEU A 1 410 ? -96.539 -28.604 154.896 1.00 65.94 410 LEU A C 1
ATOM 3337 O O . LEU A 1 410 ? -97.441 -28.932 155.668 1.00 65.94 410 LEU A O 1
ATOM 3341 N N . LYS A 1 411 ? -95.522 -29.437 154.630 1.00 69.81 411 LYS A N 1
ATOM 3342 C CA . LYS A 1 411 ? -95.413 -30.772 155.245 1.00 69.81 411 LYS A CA 1
ATOM 3343 C C . LYS A 1 411 ? -95.199 -30.740 156.762 1.00 69.81 411 LYS A C 1
ATOM 3345 O O . LYS A 1 411 ? -95.652 -31.660 157.433 1.00 69.81 411 LYS A O 1
ATOM 3350 N N . LYS A 1 412 ? -94.540 -29.715 157.318 1.00 73.19 412 LYS A N 1
ATOM 3351 C CA . LYS A 1 412 ? -94.368 -29.580 158.776 1.00 73.19 412 LYS A CA 1
ATOM 3352 C C . LYS A 1 412 ? -95.681 -29.182 159.447 1.00 73.19 412 LYS A C 1
ATOM 3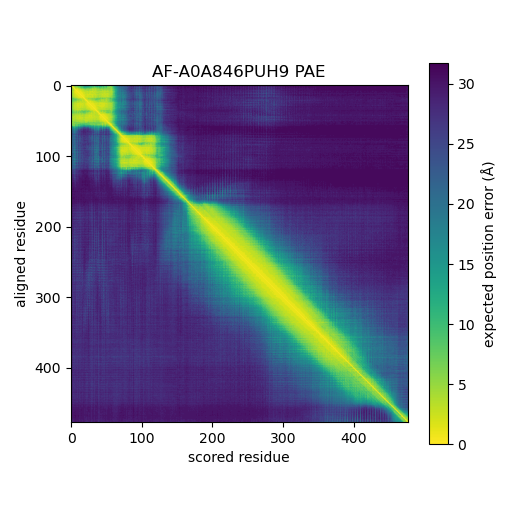354 O O . LYS A 1 412 ? -96.104 -29.863 160.379 1.00 73.19 412 LYS A O 1
ATOM 3359 N N . GLU A 1 413 ? -96.361 -28.170 158.911 1.00 64.44 413 GLU A N 1
ATOM 3360 C CA . GLU A 1 413 ? -97.645 -27.678 159.432 1.00 64.44 413 GLU A CA 1
ATOM 3361 C C . GLU A 1 413 ? -98.718 -28.780 159.464 1.00 64.44 413 GLU A C 1
ATOM 3363 O O . GLU A 1 413 ? -99.432 -28.923 160.459 1.00 64.44 413 GLU A O 1
ATOM 3368 N N . SER A 1 414 ? -98.753 -29.647 158.442 1.00 67.56 414 SER A N 1
ATOM 3369 C CA . SER A 1 414 ? -99.616 -30.838 158.423 1.00 67.56 414 SER A CA 1
ATOM 3370 C C . SER A 1 414 ? -99.393 -31.759 159.633 1.00 67.56 414 SER A C 1
ATOM 3372 O O . SER A 1 414 ? -100.358 -32.210 160.251 1.00 67.56 414 SER A O 1
ATOM 3374 N N . THR A 1 415 ? -98.135 -32.026 160.010 1.00 72.88 415 THR A N 1
ATOM 3375 C CA . THR A 1 415 ? -97.825 -32.944 161.126 1.00 72.88 415 THR A CA 1
ATOM 3376 C C . THR A 1 415 ? -98.154 -32.370 162.503 1.00 72.88 415 THR A C 1
ATOM 3378 O O . THR A 1 415 ? -98.385 -33.128 163.446 1.00 72.88 415 THR A O 1
ATOM 3381 N N . ASP A 1 416 ? -98.197 -31.045 162.647 1.00 70.50 416 ASP A N 1
ATOM 3382 C CA . ASP A 1 416 ? -98.576 -30.402 163.907 1.00 70.50 416 ASP A CA 1
ATOM 3383 C C . ASP A 1 416 ? -100.101 -30.273 164.049 1.00 70.50 416 ASP A C 1
ATOM 3385 O O . ASP A 1 416 ? -100.629 -30.424 165.157 1.00 70.50 416 ASP A O 1
ATOM 3389 N N . TYR A 1 417 ? -100.829 -30.139 162.934 1.00 73.44 417 TYR A N 1
ATOM 3390 C CA . TYR A 1 417 ? -102.292 -30.204 162.912 1.00 73.44 417 TYR A CA 1
ATOM 3391 C C . TYR A 1 417 ? -102.832 -31.567 163.393 1.00 73.44 417 TYR A C 1
ATOM 3393 O O . TYR A 1 417 ? -103.749 -31.621 164.218 1.00 73.44 417 TYR A O 1
ATOM 3401 N N . GLU A 1 418 ? -102.231 -32.684 162.966 1.00 68.56 418 GLU A N 1
ATOM 3402 C CA . GLU A 1 418 ? -102.642 -34.028 163.409 1.00 68.56 418 GLU A CA 1
ATOM 3403 C C . GLU A 1 418 ? -102.430 -34.254 164.917 1.00 68.56 418 GLU A C 1
ATOM 3405 O O . GLU A 1 418 ? -103.307 -34.800 165.597 1.00 68.56 418 GLU A O 1
ATOM 3410 N N . LYS A 1 419 ? -101.319 -33.756 165.481 1.00 74.19 419 LYS A N 1
ATOM 3411 C CA . LYS A 1 419 ? -101.054 -33.803 166.934 1.00 74.19 419 LYS A CA 1
ATOM 3412 C C . LYS A 1 419 ? -102.082 -32.993 167.734 1.00 74.19 419 LYS A C 1
ATOM 3414 O O . LYS A 1 419 ? -102.436 -33.375 168.851 1.00 74.19 419 LYS A O 1
ATOM 3419 N N . LEU A 1 420 ? -102.572 -31.882 167.180 1.00 67.62 420 LEU A N 1
ATOM 3420 C CA . LEU A 1 420 ? -103.642 -31.066 167.765 1.00 67.62 420 LEU A CA 1
ATOM 3421 C C . LEU A 1 420 ? -105.001 -31.782 167.724 1.00 67.62 420 LEU A C 1
ATOM 3423 O O . LEU A 1 420 ? -105.722 -31.773 168.726 1.00 67.62 420 LEU A O 1
ATOM 3427 N N . LYS A 1 421 ? -105.320 -32.472 166.622 1.00 72.06 421 LYS A N 1
ATOM 3428 C CA . LYS A 1 421 ? -106.547 -33.275 166.480 1.00 72.06 421 LYS A CA 1
ATOM 3429 C C . LYS A 1 421 ? -106.633 -34.383 167.541 1.00 72.06 421 LYS A C 1
ATOM 3431 O O . LYS A 1 421 ? -107.619 -34.446 168.273 1.00 72.06 421 LYS A O 1
ATOM 3436 N N . GLN A 1 422 ? -105.564 -35.165 167.718 1.00 73.44 422 GLN A N 1
ATOM 3437 C CA . GLN A 1 422 ? -105.506 -36.242 168.723 1.00 73.44 422 GLN A CA 1
ATOM 3438 C C . GLN A 1 422 ? -105.587 -35.744 170.181 1.00 73.44 422 GLN A C 1
ATOM 3440 O O . GLN A 1 422 ? -106.025 -36.479 171.071 1.00 73.44 422 GLN A O 1
ATOM 3445 N N . LYS A 1 423 ? -105.174 -34.498 170.461 1.00 73.00 423 LYS A N 1
ATOM 3446 C CA . LYS A 1 423 ? -105.330 -33.883 171.793 1.00 73.00 423 LYS A CA 1
ATOM 3447 C C . LYS A 1 423 ? -106.786 -33.510 172.103 1.00 73.00 423 LYS A C 1
ATOM 3449 O O . LYS A 1 423 ? -107.172 -33.588 173.268 1.00 73.00 423 LYS A O 1
ATOM 3454 N N . ARG A 1 424 ? -107.592 -33.144 171.096 1.00 67.44 424 ARG A N 1
ATOM 3455 C CA . ARG A 1 424 ? -109.023 -32.822 171.271 1.00 67.44 424 ARG A CA 1
ATOM 3456 C C . ARG A 1 424 ? -109.857 -34.052 171.640 1.00 67.44 424 ARG A C 1
ATOM 3458 O O . ARG A 1 424 ? -110.571 -34.005 172.636 1.00 67.44 424 ARG A O 1
ATOM 3465 N N . GLU A 1 425 ? -109.699 -35.170 170.927 1.00 71.44 425 GLU A N 1
ATOM 3466 C CA . GLU A 1 425 ? -110.468 -36.405 171.196 1.00 71.44 425 GLU A CA 1
ATOM 3467 C C . GLU A 1 425 ? -110.324 -36.903 172.645 1.00 71.44 425 GLU A C 1
ATOM 3469 O O . GLU A 1 425 ? -111.306 -37.293 173.281 1.00 71.44 425 GLU A O 1
ATOM 3474 N N . LYS A 1 426 ? -109.110 -36.818 173.206 1.00 72.62 426 LYS A N 1
ATOM 3475 C CA . LYS A 1 426 ? -108.820 -37.230 174.591 1.00 72.62 426 LYS A CA 1
ATOM 3476 C C . LYS A 1 426 ? -109.464 -36.323 175.653 1.00 72.62 426 LYS A C 1
ATOM 3478 O O . LYS A 1 426 ? -109.652 -36.764 176.788 1.00 72.62 426 LYS A O 1
ATOM 3483 N N . LEU A 1 427 ? -109.807 -35.076 175.315 1.00 67.50 427 LEU A N 1
ATOM 3484 C CA . LEU A 1 427 ? -110.541 -34.165 176.203 1.00 67.50 427 LEU A CA 1
ATOM 3485 C C . LEU A 1 427 ? -112.049 -34.455 176.195 1.00 67.50 427 LEU A C 1
ATOM 3487 O O . LEU A 1 427 ? -112.655 -34.541 177.266 1.00 67.50 427 LEU A O 1
ATOM 3491 N N . ASP A 1 428 ? -112.637 -34.692 175.021 1.00 63.56 428 ASP A N 1
ATOM 3492 C CA . ASP A 1 428 ? -114.078 -34.956 174.885 1.00 63.56 428 ASP A CA 1
ATOM 3493 C C . ASP A 1 428 ? -114.510 -36.278 175.545 1.00 63.56 428 ASP A C 1
ATOM 3495 O O . ASP A 1 428 ? -115.606 -36.376 176.106 1.00 63.56 428 ASP A O 1
ATOM 3499 N N . GLN A 1 429 ? -113.636 -37.290 175.556 1.00 70.88 429 GLN A N 1
ATOM 3500 C CA . GLN A 1 429 ? -113.877 -38.539 176.290 1.00 70.88 429 GLN A CA 1
ATOM 3501 C C . GLN A 1 429 ? -113.909 -38.314 177.815 1.00 70.88 429 GLN A C 1
ATOM 3503 O O . GLN A 1 429 ? -114.834 -38.782 178.482 1.00 70.88 429 GLN A O 1
ATOM 3508 N N . ARG A 1 430 ? -112.993 -37.503 178.372 1.00 68.56 430 ARG A N 1
ATOM 3509 C CA . ARG A 1 430 ? -113.000 -37.143 179.808 1.00 68.56 430 ARG A CA 1
ATOM 3510 C C . ARG A 1 430 ? -114.266 -36.384 180.229 1.00 68.56 430 ARG A C 1
ATOM 3512 O O . ARG A 1 430 ? -114.786 -36.635 181.318 1.00 68.56 430 ARG A O 1
ATOM 3519 N N . LEU A 1 431 ? -114.784 -35.500 179.374 1.00 63.38 431 LEU A N 1
ATOM 3520 C CA . LEU A 1 431 ? -116.021 -34.747 179.632 1.00 63.38 431 LEU A CA 1
ATOM 3521 C C . LEU A 1 431 ? -117.287 -35.626 179.605 1.00 63.38 431 LEU A C 1
ATOM 3523 O O . LEU A 1 431 ? -118.247 -35.350 180.334 1.00 63.38 431 LEU A O 1
ATOM 3527 N N . LYS A 1 432 ? -117.302 -36.709 178.815 1.00 68.88 432 LYS A N 1
ATOM 3528 C CA . LYS A 1 432 ? -118.419 -37.672 178.791 1.00 68.88 432 LYS A CA 1
ATOM 3529 C C . LYS A 1 432 ? -118.507 -38.504 180.076 1.00 68.88 432 LYS A C 1
ATOM 3531 O O . LYS A 1 432 ? -119.603 -38.650 180.624 1.00 68.88 432 LYS A O 1
ATOM 3536 N N . ASP A 1 433 ? -117.382 -38.981 180.605 1.00 68.12 433 ASP A N 1
ATOM 3537 C CA . ASP A 1 433 ? -117.378 -39.854 181.790 1.00 68.12 433 ASP A CA 1
ATOM 3538 C C . ASP A 1 433 ? -117.722 -39.123 183.096 1.00 68.12 433 ASP A C 1
ATOM 3540 O O . ASP A 1 433 ? -118.405 -39.679 183.964 1.00 68.12 433 ASP A O 1
ATOM 3544 N N . GLN A 1 434 ? -117.322 -37.855 183.239 1.00 66.31 434 GLN A N 1
ATOM 3545 C CA . GLN A 1 434 ? -117.707 -37.047 184.403 1.00 66.31 434 GLN A CA 1
ATOM 3546 C C . GLN A 1 434 ? -119.222 -36.782 184.448 1.00 66.31 434 GLN A C 1
ATOM 3548 O O . GLN A 1 434 ? -119.831 -36.864 185.517 1.00 66.31 434 GLN A O 1
ATOM 3553 N N . ASN A 1 435 ? -119.863 -36.566 183.294 1.00 60.34 435 ASN A N 1
ATOM 3554 C CA . ASN A 1 435 ? -121.310 -36.344 183.215 1.00 60.34 435 ASN A CA 1
ATOM 3555 C C . ASN A 1 435 ? -122.151 -37.604 183.505 1.00 60.34 435 ASN A C 1
ATOM 3557 O O . ASN A 1 435 ? -123.256 -37.484 184.043 1.00 60.34 435 ASN A O 1
ATOM 3561 N N . LYS A 1 436 ? -121.641 -38.817 183.231 1.00 68.12 436 LYS A N 1
ATOM 3562 C CA . LYS A 1 436 ? -122.306 -40.074 183.641 1.00 68.12 436 LYS A CA 1
ATOM 3563 C C . LYS A 1 436 ? -122.399 -40.201 185.168 1.00 68.12 436 LYS A C 1
ATOM 3565 O O . LYS A 1 436 ? -123.491 -40.412 185.697 1.00 68.12 436 LYS A O 1
ATOM 3570 N N . LYS A 1 437 ? -121.292 -39.967 185.884 1.00 66.81 437 LYS A N 1
ATOM 3571 C CA . LYS A 1 437 ? -121.221 -40.084 187.358 1.00 66.81 437 LYS A CA 1
ATOM 3572 C C . LYS A 1 437 ? -122.128 -39.093 188.106 1.00 66.81 437 LYS A C 1
ATOM 3574 O O . LYS A 1 437 ? -122.527 -39.360 189.239 1.00 66.81 437 LYS A O 1
ATOM 3579 N N . ILE A 1 438 ? -122.482 -37.965 187.485 1.00 63.66 438 ILE A N 1
ATOM 3580 C CA . ILE A 1 438 ? -123.426 -36.984 188.049 1.00 63.66 438 ILE A CA 1
ATOM 3581 C C . ILE A 1 438 ? -124.884 -37.465 187.914 1.00 63.66 438 ILE A C 1
ATOM 3583 O O . ILE A 1 438 ? -125.682 -37.255 188.831 1.00 63.66 438 ILE A O 1
ATOM 3587 N N . LYS A 1 439 ? -125.241 -38.159 186.822 1.00 61.59 439 LYS A N 1
ATOM 3588 C CA . LYS A 1 439 ? -126.600 -38.701 186.621 1.00 61.59 439 LYS A CA 1
ATOM 3589 C C . LYS A 1 439 ? -126.924 -39.852 187.582 1.00 61.59 439 LYS A C 1
ATOM 3591 O O . LYS A 1 439 ? -128.006 -39.864 188.165 1.00 61.59 439 LYS A O 1
ATOM 3596 N N . GLU A 1 440 ? -125.979 -40.759 187.827 1.00 62.25 440 GLU A N 1
ATOM 3597 C CA . GLU A 1 440 ? -126.171 -41.897 188.746 1.00 62.25 440 GLU A CA 1
ATOM 3598 C C . GLU A 1 440 ? -126.408 -41.466 190.203 1.00 62.25 440 GLU A C 1
ATOM 3600 O O . GLU A 1 440 ? -127.203 -42.083 190.915 1.00 62.25 440 GLU A O 1
ATOM 3605 N N . LYS A 1 441 ? -125.777 -40.370 190.650 1.00 61.28 441 LYS A N 1
ATOM 3606 C CA . LYS A 1 441 ? -126.001 -39.825 192.000 1.00 61.28 441 LYS A CA 1
ATOM 3607 C C . LYS A 1 441 ? -127.374 -39.165 192.165 1.00 61.28 441 LYS A C 1
ATOM 3609 O O . LYS A 1 441 ? -127.926 -39.235 193.259 1.00 61.28 441 LYS A O 1
ATOM 3614 N N . LYS A 1 442 ? -127.959 -38.586 191.105 1.00 58.78 442 LYS A N 1
ATOM 3615 C CA . LYS A 1 442 ? -129.335 -38.051 191.155 1.00 58.78 442 LYS A CA 1
ATOM 3616 C C . LYS A 1 442 ? -130.389 -39.161 191.243 1.00 58.78 442 LYS A C 1
ATOM 3618 O O . LYS A 1 442 ? -131.304 -39.047 192.049 1.00 58.78 442 LYS A O 1
ATOM 3623 N N . ALA A 1 443 ? -130.219 -40.269 190.518 1.00 59.41 443 ALA A N 1
ATOM 3624 C CA . ALA A 1 443 ? -131.189 -41.373 190.509 1.00 59.41 443 ALA A CA 1
ATOM 3625 C C . ALA A 1 443 ? -131.400 -42.056 191.881 1.00 59.41 443 ALA A C 1
ATOM 3627 O O . ALA A 1 443 ? -132.460 -42.634 192.126 1.00 59.41 443 ALA A O 1
ATOM 3628 N N . LYS A 1 444 ? -130.425 -41.980 192.803 1.00 63.97 444 LYS A N 1
ATOM 3629 C CA . LYS A 1 444 ? -130.568 -42.518 194.171 1.00 63.97 444 LYS A CA 1
ATOM 3630 C C . LYS A 1 444 ? -131.448 -41.668 195.096 1.00 63.97 444 LYS A C 1
ATOM 3632 O O . LYS A 1 444 ? -131.931 -42.204 196.087 1.00 63.97 444 LYS A O 1
ATOM 3637 N N . ILE A 1 445 ? -131.690 -40.395 194.773 1.00 55.38 445 ILE A N 1
ATOM 3638 C CA . ILE A 1 445 ? -132.576 -39.519 195.560 1.00 55.38 445 ILE A CA 1
ATOM 3639 C C . ILE A 1 445 ? -134.047 -39.928 195.377 1.00 55.38 445 ILE A C 1
ATOM 3641 O O . ILE A 1 445 ? -134.841 -39.839 196.306 1.00 55.38 445 ILE A O 1
ATOM 3645 N N . GLU A 1 446 ? -134.415 -40.418 194.194 1.00 58.34 446 GLU A N 1
ATOM 3646 C CA . GLU A 1 446 ? -135.821 -40.487 193.781 1.00 58.34 446 GLU A CA 1
ATOM 3647 C C . GLU A 1 446 ? -136.534 -41.778 194.225 1.00 58.34 446 GLU A C 1
ATOM 3649 O O . GLU A 1 446 ? -137.713 -41.746 194.573 1.00 58.34 446 GLU A O 1
ATOM 3654 N N . LYS A 1 447 ? -135.817 -42.912 194.313 1.00 60.06 447 LYS A N 1
ATOM 3655 C CA . LYS A 1 44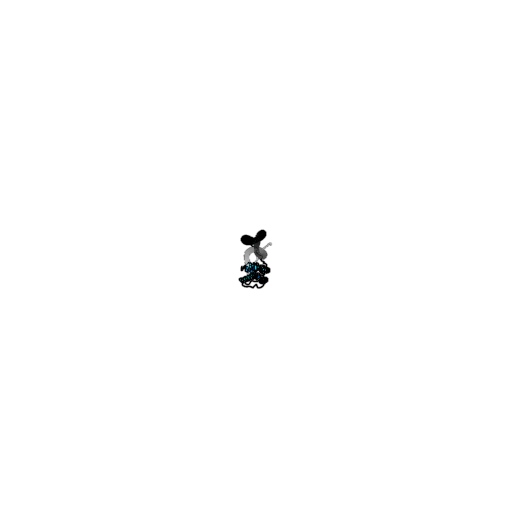7 ? -136.420 -44.204 194.704 1.00 60.06 447 LYS A CA 1
ATOM 3656 C C . LYS A 1 447 ? -136.710 -44.351 196.201 1.00 60.06 447 LYS A C 1
ATOM 3658 O O . LYS A 1 447 ? -137.712 -44.961 196.551 1.00 60.06 447 LYS A O 1
ATOM 3663 N N . GLN A 1 448 ? -135.898 -43.777 197.094 1.00 56.72 448 GLN A N 1
ATOM 3664 C CA . GLN A 1 448 ? -136.151 -43.888 198.543 1.00 56.72 448 GLN A CA 1
ATOM 3665 C C . GLN A 1 448 ? -137.323 -43.013 199.026 1.00 56.72 448 GLN A C 1
ATOM 3667 O O . GLN A 1 448 ? -137.884 -43.277 200.087 1.00 56.72 448 GLN A O 1
ATOM 3672 N N . ILE A 1 449 ? -137.727 -42.005 198.245 1.00 54.97 449 ILE A N 1
ATOM 3673 C CA . ILE A 1 449 ? -138.805 -41.068 198.598 1.00 54.97 449 ILE A CA 1
ATOM 3674 C C . ILE A 1 449 ? -140.204 -41.625 198.252 1.00 54.97 449 ILE A C 1
ATOM 3676 O O . ILE A 1 449 ? -141.194 -41.209 198.853 1.00 54.97 449 ILE A O 1
ATOM 3680 N N . GLN A 1 450 ? -140.312 -42.591 197.329 1.00 53.66 450 GLN A N 1
ATOM 3681 C CA . GLN A 1 450 ? -141.609 -43.046 196.798 1.00 53.66 450 GLN A CA 1
ATOM 3682 C C . GLN A 1 450 ? -142.196 -44.314 197.455 1.00 53.66 450 GLN A C 1
ATOM 3684 O O . GLN A 1 450 ? -143.399 -44.537 197.340 1.00 53.66 450 GLN A O 1
ATOM 3689 N N . GLU A 1 451 ? -141.416 -45.126 198.182 1.00 52.81 451 GLU A N 1
ATOM 3690 C CA . GLU A 1 451 ? -141.910 -46.410 198.732 1.00 52.81 451 GLU A CA 1
ATOM 3691 C C . GLU A 1 451 ? -142.530 -46.349 200.142 1.00 52.81 451 GLU A C 1
ATOM 3693 O O . GLU A 1 451 ? -143.211 -47.292 200.542 1.00 52.81 451 GLU A O 1
ATOM 3698 N N . LYS A 1 452 ? -142.363 -45.257 200.905 1.00 49.97 452 LYS A N 1
ATOM 3699 C CA . LYS A 1 452 ? -142.875 -45.150 202.294 1.00 49.97 452 LYS A CA 1
ATOM 3700 C C . LYS A 1 452 ? -144.022 -44.154 202.515 1.00 49.97 452 LYS A C 1
ATOM 3702 O O . LYS A 1 452 ? -144.328 -43.818 203.653 1.00 49.97 452 LYS A O 1
ATOM 3707 N N . THR A 1 453 ? -144.712 -43.727 201.457 1.00 46.09 453 THR A N 1
ATOM 3708 C CA . THR A 1 453 ? -145.807 -42.733 201.532 1.00 46.09 453 THR A CA 1
ATOM 3709 C C . THR A 1 453 ? -147.194 -43.265 201.139 1.00 46.09 453 THR A C 1
ATOM 3711 O O . THR A 1 453 ? -148.080 -42.465 200.843 1.00 46.09 453 THR A O 1
ATOM 3714 N N . LYS A 1 454 ? -147.438 -44.593 201.141 1.00 49.44 454 LYS A N 1
ATOM 3715 C CA . LYS A 1 454 ? -148.755 -45.134 200.716 1.00 49.44 454 LYS A CA 1
ATOM 3716 C C . LYS A 1 454 ? -149.397 -46.311 201.472 1.00 49.44 454 LYS A C 1
ATOM 3718 O O . LYS A 1 454 ? -150.487 -46.710 201.068 1.00 49.44 454 LYS A O 1
ATOM 3723 N N . LYS A 1 455 ? -148.820 -46.843 202.561 1.00 44.56 455 LYS A N 1
ATOM 3724 C CA . LYS A 1 455 ? -149.491 -47.854 203.420 1.00 44.56 455 LYS A CA 1
ATOM 3725 C C . LYS A 1 455 ? -149.070 -47.793 204.900 1.00 44.56 455 LYS A C 1
ATOM 3727 O O . LYS A 1 455 ? -148.198 -48.555 205.298 1.00 44.56 455 LYS A O 1
ATOM 3732 N N . LEU A 1 456 ? -149.716 -46.937 205.700 1.00 35.66 456 LEU A N 1
ATOM 3733 C CA . LEU A 1 456 ? -150.289 -47.246 207.032 1.00 35.66 456 LEU A CA 1
ATOM 3734 C C . LEU A 1 456 ? -150.859 -45.981 207.702 1.00 35.66 456 LEU A C 1
ATOM 3736 O O . LEU A 1 456 ? -150.535 -44.861 207.315 1.00 35.66 456 LEU A O 1
ATOM 3740 N N . LYS A 1 457 ? -151.790 -46.189 208.639 1.00 37.59 457 LYS A N 1
ATOM 3741 C CA . LYS A 1 457 ? -152.582 -45.154 209.323 1.00 37.59 457 LYS A CA 1
ATOM 3742 C C . LYS A 1 457 ? -151.906 -44.678 210.624 1.00 37.59 457 LYS A C 1
ATOM 3744 O O . LYS A 1 457 ? -150.996 -45.328 211.119 1.00 37.59 457 LYS A O 1
ATOM 3749 N N . GLU A 1 458 ? -152.507 -43.628 211.191 1.00 30.64 458 GLU A N 1
ATOM 3750 C CA . GLU A 1 458 ? -152.538 -43.249 212.618 1.00 30.64 458 GLU A CA 1
ATOM 3751 C C . GLU A 1 458 ? -151.445 -42.345 213.248 1.00 30.64 458 GLU A C 1
ATOM 3753 O O . GLU A 1 458 ? -150.255 -42.621 213.239 1.00 30.64 458 GLU A O 1
ATOM 3758 N N . VAL A 1 459 ? -151.967 -41.293 213.910 1.00 28.27 459 VAL A N 1
ATOM 3759 C CA . VAL A 1 459 ? -151.496 -40.629 215.150 1.00 28.27 459 VAL A CA 1
ATOM 3760 C C . VAL A 1 459 ? -150.318 -39.616 215.113 1.00 28.27 459 VAL A C 1
ATOM 3762 O O . VAL A 1 459 ? -149.150 -39.951 215.213 1.00 28.27 459 VAL A O 1
ATOM 3765 N N . LYS A 1 460 ? -150.733 -38.332 215.171 1.00 29.94 460 LYS A N 1
ATOM 3766 C CA . LYS A 1 460 ? -150.264 -37.184 216.002 1.00 29.94 460 LYS A CA 1
ATOM 3767 C C . LYS A 1 460 ? -148.819 -36.606 215.946 1.00 29.94 460 LYS A C 1
ATOM 3769 O O . LYS A 1 460 ? -147.823 -37.283 216.131 1.00 29.94 460 LYS A O 1
ATOM 3774 N N . GLN A 1 461 ? -148.837 -35.261 216.038 1.00 29.59 461 GLN A N 1
ATOM 3775 C CA . GLN A 1 461 ? -148.020 -34.349 216.881 1.00 29.59 461 GLN A CA 1
ATOM 3776 C C . GLN A 1 461 ? -146.833 -33.530 216.305 1.00 29.59 461 GLN A C 1
ATOM 3778 O O . GLN A 1 461 ? -146.211 -33.856 215.304 1.00 29.59 461 GLN A O 1
ATOM 3783 N N . LYS A 1 462 ? -146.644 -32.362 216.955 1.00 40.41 462 LYS A N 1
ATOM 3784 C CA . LYS A 1 462 ? -145.703 -31.234 216.710 1.00 40.41 462 LYS A CA 1
ATOM 3785 C C . LYS A 1 462 ? -144.257 -31.632 217.136 1.00 40.41 462 LYS A C 1
ATOM 3787 O O . LYS A 1 462 ? -144.142 -32.608 217.863 1.00 40.41 462 LYS A O 1
ATOM 3792 N N . THR A 1 463 ? -143.135 -30.973 216.780 1.00 35.06 463 THR A N 1
ATOM 3793 C CA . THR A 1 463 ? -142.742 -29.536 216.943 1.00 35.06 463 THR A CA 1
ATOM 3794 C C . THR A 1 463 ? -141.427 -29.142 216.194 1.00 35.06 463 THR A C 1
ATOM 3796 O O . THR A 1 463 ? -140.605 -30.023 215.997 1.00 35.06 463 THR A O 1
ATOM 3799 N N . SER A 1 464 ? -141.210 -27.825 215.921 1.00 34.78 464 SER A N 1
ATOM 3800 C CA . SER A 1 464 ? -139.924 -27.024 215.848 1.00 34.78 464 SER A CA 1
ATOM 3801 C C . SER A 1 464 ? -138.706 -27.457 214.963 1.00 34.78 464 SER A C 1
ATOM 3803 O O . SER A 1 464 ? -138.514 -28.635 214.725 1.00 34.78 464 SER A O 1
ATOM 3805 N N . ALA A 1 465 ? -137.757 -26.611 214.479 1.00 34.06 465 ALA A N 1
ATOM 3806 C CA . ALA A 1 465 ? -137.595 -25.140 214.281 1.00 34.06 465 ALA A CA 1
ATOM 3807 C C . ALA A 1 465 ? -136.317 -24.775 213.430 1.00 34.06 465 ALA A C 1
ATOM 3809 O O . ALA A 1 465 ? -135.395 -25.578 213.394 1.00 34.06 465 ALA A O 1
ATOM 3810 N N . ARG A 1 466 ? -136.217 -23.518 212.906 1.00 32.12 466 ARG A N 1
ATOM 3811 C CA . ARG A 1 466 ? -134.988 -22.726 212.494 1.00 32.12 466 ARG A CA 1
ATOM 3812 C C . ARG A 1 466 ? -134.069 -23.250 211.332 1.00 32.12 466 ARG A C 1
ATOM 3814 O O . ARG A 1 466 ? -134.102 -24.430 211.038 1.00 32.12 466 ARG A O 1
ATOM 3821 N N . SER A 1 467 ? -133.216 -22.474 210.609 1.00 32.47 467 SER A N 1
ATOM 3822 C CA . SER A 1 467 ? -132.956 -21.003 210.453 1.00 32.47 467 SER A CA 1
ATOM 3823 C C . SER A 1 467 ? -131.959 -20.611 209.304 1.00 32.47 467 SER A C 1
ATOM 3825 O O . SER A 1 467 ? -131.019 -21.355 209.066 1.00 32.47 467 SER A O 1
ATOM 3827 N N . THR A 1 468 ? -132.080 -19.374 208.748 1.00 33.06 468 THR A N 1
ATOM 3828 C CA . THR A 1 468 ? -131.026 -18.416 208.209 1.00 33.06 468 THR A CA 1
ATOM 3829 C C . THR A 1 468 ? -130.089 -18.788 207.014 1.00 33.06 468 THR A C 1
ATOM 3831 O O . THR A 1 468 ? -129.529 -19.869 207.021 1.00 33.06 468 THR A O 1
ATOM 3834 N N . LYS A 1 469 ? -129.916 -18.007 205.905 1.00 38.53 469 LYS A N 1
ATOM 3835 C CA . LYS A 1 469 ? -129.322 -16.634 205.625 1.00 38.53 469 LYS A CA 1
ATOM 3836 C C . LYS A 1 469 ? -127.759 -16.559 205.690 1.00 38.53 469 LYS A C 1
ATOM 3838 O O . LYS A 1 469 ? -127.239 -17.307 206.508 1.00 38.53 469 LYS A O 1
ATOM 3843 N N . PRO A 1 470 ? -127.008 -15.606 205.036 1.00 48.84 470 PRO A N 1
ATOM 3844 C CA . PRO A 1 470 ? -127.287 -14.666 203.900 1.00 48.84 470 PRO A CA 1
ATOM 3845 C C . PRO A 1 470 ? -126.102 -14.287 202.901 1.00 48.84 470 PRO A C 1
ATOM 3847 O O . PRO A 1 470 ? -124.945 -14.565 203.165 1.00 48.84 470 PRO A O 1
ATOM 3850 N N . LYS A 1 471 ? -126.410 -13.476 201.851 1.00 40.41 471 LYS A N 1
ATOM 3851 C CA . LYS A 1 471 ? -125.658 -12.318 201.219 1.00 40.41 471 LYS A CA 1
ATOM 3852 C C . LYS A 1 471 ? -124.317 -12.399 200.395 1.00 40.41 471 LYS A C 1
ATOM 3854 O O . LYS A 1 471 ? -123.266 -12.734 200.921 1.00 40.41 471 LYS A O 1
ATOM 3859 N N . SER A 1 472 ? -124.342 -11.671 199.247 1.00 37.97 472 SER A N 1
ATOM 3860 C CA . SER A 1 472 ? -123.261 -10.855 198.581 1.00 37.97 472 SER A CA 1
ATOM 3861 C C . SER A 1 472 ? -122.176 -11.588 197.725 1.00 37.97 472 SER A C 1
ATOM 3863 O O . SER A 1 472 ? -122.030 -12.785 197.901 1.00 37.97 472 SER A O 1
ATOM 3865 N N . SER A 1 473 ? -121.411 -11.006 196.764 1.00 38.12 473 SER A N 1
ATOM 3866 C CA . SER A 1 473 ? -121.293 -9.628 196.204 1.00 38.12 473 SER A CA 1
ATOM 3867 C C . SER A 1 473 ? -120.564 -9.562 194.815 1.00 38.12 473 SER A C 1
ATOM 3869 O O . SER A 1 473 ? -119.673 -10.369 194.594 1.00 38.12 473 SER A O 1
ATOM 3871 N N . LYS A 1 474 ? -120.882 -8.553 193.969 1.00 40.47 474 LYS A N 1
ATOM 3872 C CA . LYS A 1 474 ? -119.999 -7.635 193.166 1.00 40.47 474 LYS A CA 1
ATOM 3873 C C . LYS A 1 474 ? -118.758 -8.128 192.346 1.00 40.47 474 LYS A C 1
ATOM 3875 O O . LYS A 1 474 ? -117.867 -8.729 192.924 1.00 40.47 474 LYS A O 1
ATOM 3880 N N . ILE A 1 475 ? -118.622 -7.637 191.087 1.00 40.44 475 ILE A N 1
ATOM 3881 C CA . ILE A 1 475 ? -117.419 -7.109 190.339 1.00 40.44 475 ILE A CA 1
ATOM 3882 C C . ILE A 1 475 ? -117.475 -7.380 188.805 1.00 40.44 475 ILE A C 1
ATOM 3884 O O . ILE A 1 475 ? -118.351 -8.091 188.328 1.00 40.44 475 ILE A O 1
ATOM 3888 N N . SER A 1 476 ? -116.646 -6.652 188.045 1.00 42.25 476 SER A N 1
ATOM 3889 C CA . SER A 1 476 ? -116.784 -6.169 186.658 1.00 42.25 476 SER A CA 1
ATOM 3890 C C . SER A 1 476 ? -115.819 -6.755 185.608 1.00 42.25 476 SER A C 1
ATOM 3892 O O . SER A 1 476 ? -114.736 -7.200 185.982 1.00 42.25 476 SER A O 1
ATOM 3894 N N . LYS A 1 477 ? -116.136 -6.447 184.333 1.00 47.03 477 LYS A N 1
ATOM 3895 C CA . LYS A 1 477 ? -115.395 -6.641 183.062 1.00 47.03 477 LYS A CA 1
ATOM 3896 C C . LYS A 1 477 ? -115.484 -8.032 182.438 1.00 47.03 477 LYS A C 1
ATOM 3898 O O . LYS A 1 477 ? -115.005 -8.997 183.061 1.00 47.03 477 LYS A O 1
#

Foldseek 3Di:
DDADELVRLLVVLVVCLVVVVDDNVLSVVVSVCLVVLHDDDPVSQVVSCVVVVHHHDSDDPPDDDDPDLVVLLVLLVVCLVVVQDDNVLSVVVSVCVVVVHDDDPVSLVVSVVSCCVPPPDDDHPPDDDDDDDDDDDDDDDDDDDDDDDDDDDDDPDDDDDDDDDDPVVVVVVVVVVVVVVVVVVVVVVVVVVVVVVVVVVVVVVVVVVVVVVVVVVVVVVVVVVVVVVVVVVVVVVVVVVVVVVVVVVVVVVVVVVVVVVVVVVVVVVVVVVVVVVVVVVVVVVVVVVVVVVVVVVVVVVVVVVVVVVVVVVVVVVVVVVVVVVVVVVVVVVVVVVVVVVVVVVVVVVVVVVVVVVVVVVVVVVVVVVVVVVVVVVVVVVVVVVVVVVVVVVVVVVVVVVVVVVVVVVVVVVVVVVVVVVVVVVVVVVVVVVVVVVVVVVVVVVPVVVPPPPPDDDDDDDDDDDDDDDDDDDDDDD